Protein AF-A0A7M3ZAQ9-F1 (afdb_monomer_lite)

Foldseek 3Di:
DQDPPQDQDPFPVCLVVSLVVLCVVQPPHQQDLDALPHDPVSLSSSLSPQPPQADQVSLVRCCVRHVQSSQSRHYQLCNQVSCVVCVVPNDQRYLVSHQLVNHDLLCSLVSLLSHDPVRLVVNLVVVLVVCLVDVCSLVVNVVSLVVPPDDLSSNLSSLLSCLLNLVVHDPVSNLVSQVPNLQSCLARNHLDNQSVLVSQLVCVVVVSHPLCSLVSNVNRPDDHLLNLLLVVLLCCQPPVDQDALSSLVSVLVHPLLACLLCLVSSVVRLLPDPNSLVCLQQDQRQSLLSQFFAFQPWGQRRSRGIDTRRFHDLCLLVSLCVSCVPPDPPDPRNNSQNSVLVNQLLVCVLVVHDGQQGPQAGCSSCLAPDLVPDDDDDLVNLPPGDVSSSVCVVVSGGSYDDSSNCSNVVVD

pLDDT: mean 92.2, std 7.18, range [36.44, 97.88]

Radius of gyration: 26.25 Å; chains: 1; bounding box: 60×53×70 Å

Structure (mmCIF, N/CA/C/O backbone):
data_AF-A0A7M3ZAQ9-F1
#
_entry.id   AF-A0A7M3ZAQ9-F1
#
loop_
_atom_site.group_PDB
_atom_site.id
_atom_site.type_symbol
_atom_site.label_atom_id
_atom_site.label_alt_id
_atom_site.label_comp_id
_atom_site.label_asym_id
_atom_site.label_entity_id
_atom_site.label_seq_id
_atom_site.pdbx_PDB_ins_code
_atom_site.Cartn_x
_atom_site.Cartn_y
_atom_site.Cartn_z
_atom_site.occupancy
_atom_site.B_iso_or_equiv
_atom_site.auth_seq_id
_atom_site.auth_comp_id
_atom_site.auth_asym_id
_atom_site.auth_atom_id
_atom_site.pdbx_PDB_model_num
ATOM 1 N N . MET A 1 1 ? 13.838 14.610 -38.796 1.00 67.94 1 MET A N 1
ATOM 2 C CA . MET A 1 1 ? 13.968 15.485 -37.617 1.00 67.94 1 MET A CA 1
ATOM 3 C C . MET A 1 1 ? 12.683 15.373 -36.826 1.00 67.94 1 MET A C 1
ATOM 5 O O . MET A 1 1 ? 11.644 15.297 -37.479 1.00 67.94 1 MET A O 1
ATOM 9 N N . PRO A 1 2 ? 12.752 15.331 -35.488 1.00 79.06 2 PRO A N 1
ATOM 10 C CA . PRO A 1 2 ? 11.569 15.389 -34.638 1.00 79.06 2 PRO A CA 1
ATOM 11 C C . PRO A 1 2 ? 10.739 16.653 -34.926 1.00 79.06 2 PRO A C 1
ATOM 13 O O . PRO A 1 2 ? 11.293 17.658 -35.390 1.00 79.06 2 PRO A O 1
ATOM 16 N N . PRO A 1 3 ? 9.415 16.604 -34.722 1.00 80.12 3 PRO A N 1
ATOM 17 C CA . PRO A 1 3 ? 8.539 17.738 -34.969 1.00 80.12 3 PRO A CA 1
ATOM 18 C C . PRO A 1 3 ? 8.817 18.876 -33.965 1.00 80.12 3 PRO A C 1
ATOM 20 O O . PRO A 1 3 ? 9.185 18.610 -32.818 1.00 80.12 3 PRO A O 1
ATOM 23 N N . PRO A 1 4 ? 8.640 20.152 -34.359 1.00 76.94 4 PRO A N 1
ATOM 24 C CA . PRO A 1 4 ? 8.862 21.285 -33.465 1.00 76.94 4 PRO A CA 1
ATOM 25 C C . PRO A 1 4 ? 7.965 21.199 -32.224 1.00 76.94 4 PRO A C 1
ATOM 27 O O . PRO A 1 4 ? 6.746 21.136 -32.355 1.00 76.94 4 PRO A O 1
ATOM 30 N N . GLY A 1 5 ? 8.563 21.233 -31.032 1.00 76.56 5 GLY A N 1
ATOM 31 C CA . GLY A 1 5 ? 7.838 21.198 -29.756 1.00 76.56 5 GLY A CA 1
ATOM 32 C C . GLY A 1 5 ? 7.683 19.809 -29.133 1.00 76.56 5 GLY A C 1
ATOM 33 O O . GLY A 1 5 ? 7.275 19.735 -27.978 1.00 76.56 5 GLY A O 1
ATOM 34 N N . TRP A 1 6 ? 8.056 18.732 -29.832 1.00 88.56 6 TRP A N 1
ATOM 35 C CA . TRP A 1 6 ? 8.166 17.416 -29.200 1.00 88.56 6 TRP A CA 1
ATOM 36 C C . TRP A 1 6 ? 9.373 17.374 -28.262 1.00 88.56 6 TRP A C 1
ATOM 38 O O . TRP A 1 6 ? 10.455 17.841 -28.617 1.00 88.56 6 TRP A O 1
ATOM 48 N N . GLN A 1 7 ? 9.168 16.824 -27.068 1.00 89.00 7 GLN A N 1
ATOM 49 C CA . GLN A 1 7 ? 10.218 16.600 -26.080 1.00 89.00 7 GLN A CA 1
ATOM 50 C C . GLN A 1 7 ? 10.450 15.092 -25.924 1.00 89.00 7 GLN A C 1
ATOM 52 O O . GLN A 1 7 ? 9.477 14.324 -25.883 1.00 89.00 7 GLN A O 1
ATOM 57 N N . PRO A 1 8 ? 11.717 14.651 -25.845 1.00 90.75 8 PRO A N 1
ATOM 58 C CA . PRO A 1 8 ? 12.015 13.262 -25.547 1.00 90.75 8 PRO A CA 1
ATOM 59 C C . PRO A 1 8 ? 11.496 12.907 -24.145 1.00 90.75 8 PRO A C 1
ATOM 61 O O . PRO A 1 8 ? 11.575 13.740 -23.243 1.00 90.75 8 PRO A O 1
ATOM 64 N N . PRO A 1 9 ? 10.979 11.684 -23.945 1.00 93.94 9 PRO A N 1
ATOM 65 C CA . PRO A 1 9 ? 10.544 11.252 -22.625 1.00 93.94 9 PRO A CA 1
ATOM 66 C C . PRO A 1 9 ? 11.761 11.087 -21.705 1.00 93.94 9 PRO A C 1
ATOM 68 O O . PRO A 1 9 ? 12.782 10.531 -22.121 1.00 93.94 9 PRO A O 1
ATOM 71 N N . GLU A 1 10 ? 11.655 11.556 -20.462 1.00 92.88 10 GLU A N 1
ATOM 72 C CA . GLU A 1 10 ? 12.728 11.442 -19.461 1.00 92.88 10 GLU A CA 1
ATOM 73 C C . GLU A 1 10 ? 12.587 10.174 -18.604 1.00 92.88 10 GLU A C 1
ATOM 75 O O . GLU A 1 10 ? 13.574 9.674 -18.059 1.00 92.88 10 GLU A O 1
ATOM 80 N N . SER A 1 11 ? 11.377 9.616 -18.541 1.00 93.56 11 SER A N 1
ATOM 81 C CA . SER A 1 11 ? 11.028 8.449 -17.735 1.00 93.56 11 SER A CA 1
ATOM 82 C C . SER A 1 11 ? 9.931 7.597 -18.387 1.00 93.56 11 SER A C 1
ATOM 84 O O . SER A 1 11 ? 9.333 7.973 -19.402 1.00 93.56 11 SER A O 1
ATOM 86 N N . TYR A 1 12 ? 9.626 6.446 -17.780 1.00 92.44 12 TYR A N 1
ATOM 87 C CA . TYR A 1 12 ? 8.480 5.635 -18.184 1.00 92.44 12 TYR A CA 1
ATOM 88 C C . TYR A 1 12 ? 7.133 6.361 -18.024 1.00 92.44 12 TYR A C 1
ATOM 90 O O . TYR A 1 12 ? 6.275 6.200 -18.894 1.00 92.44 12 TYR A O 1
ATOM 98 N N . SER A 1 13 ? 6.942 7.171 -16.973 1.00 90.44 13 SER A N 1
ATOM 99 C CA . SER A 1 13 ? 5.667 7.872 -16.742 1.00 90.44 13 SER A CA 1
ATOM 100 C C . SER A 1 13 ? 5.336 8.856 -17.861 1.00 90.44 13 SER A C 1
ATOM 102 O O . SER A 1 13 ? 4.178 8.984 -18.249 1.00 90.44 13 SER A O 1
ATOM 104 N N . ASP A 1 14 ? 6.361 9.477 -18.443 1.00 92.88 14 ASP A N 1
ATOM 105 C CA . ASP A 1 14 ? 6.206 10.498 -19.487 1.00 92.88 14 ASP A CA 1
ATOM 106 C C . ASP A 1 14 ? 6.123 9.877 -20.891 1.00 92.88 14 ASP A C 1
ATOM 108 O O . ASP A 1 14 ? 5.805 10.545 -21.880 1.00 92.88 14 ASP A O 1
ATOM 112 N N . LEU A 1 15 ? 6.418 8.575 -21.005 1.00 93.69 15 LEU A N 1
ATOM 113 C CA . LEU A 1 15 ? 6.504 7.889 -22.288 1.00 93.69 15 LEU A CA 1
ATOM 114 C C . LEU A 1 15 ? 5.165 7.904 -23.025 1.00 93.69 15 LEU A C 1
ATOM 116 O O . LEU A 1 15 ? 5.152 8.130 -24.230 1.00 93.69 15 LEU A O 1
ATOM 120 N N . GLN A 1 16 ? 4.046 7.673 -22.335 1.00 91.62 16 GLN A N 1
ATOM 121 C CA . GLN A 1 16 ? 2.734 7.615 -22.989 1.00 91.62 16 GLN A CA 1
ATOM 122 C C . GLN A 1 16 ? 2.348 8.952 -23.630 1.00 91.62 16 GLN A C 1
ATOM 124 O O . GLN A 1 16 ? 1.904 8.971 -24.778 1.00 91.62 16 GLN A O 1
ATOM 129 N N . GLU A 1 17 ? 2.575 10.060 -22.924 1.00 91.00 17 GLU A N 1
ATOM 130 C CA . GLU A 1 17 ? 2.331 11.404 -23.449 1.00 91.00 17 GLU A CA 1
ATOM 131 C C . GLU A 1 17 ? 3.252 11.697 -24.641 1.00 91.00 17 GLU A C 1
ATOM 133 O O . GLU A 1 17 ? 2.792 12.117 -25.705 1.00 91.00 17 GLU A O 1
ATOM 138 N N . SER A 1 18 ? 4.546 11.380 -24.518 1.00 91.69 18 SER A N 1
ATOM 139 C CA . SER A 1 18 ? 5.503 11.569 -25.612 1.00 91.69 18 SER A CA 1
ATOM 140 C C . SER A 1 18 ? 5.158 10.730 -26.852 1.00 91.69 18 SER A C 1
ATOM 142 O O . SER A 1 18 ? 5.292 11.217 -27.979 1.00 91.69 18 SER A O 1
ATOM 144 N N . VAL A 1 19 ? 4.664 9.497 -26.666 1.00 91.94 19 VAL A N 1
ATOM 145 C CA . VAL A 1 19 ? 4.155 8.626 -27.742 1.00 91.94 19 VAL A CA 1
ATOM 146 C C . VAL A 1 19 ? 2.950 9.260 -28.419 1.00 91.94 19 VAL A C 1
ATOM 148 O O . VAL A 1 19 ? 2.920 9.316 -29.647 1.00 91.94 19 VAL A O 1
ATOM 151 N N . GLN A 1 20 ? 1.984 9.765 -27.652 1.00 90.81 20 GLN A N 1
ATOM 152 C CA . GLN A 1 20 ? 0.794 10.399 -28.211 1.00 90.81 20 GLN A CA 1
ATOM 153 C C . GLN A 1 20 ? 1.168 11.586 -29.108 1.00 90.81 20 GLN A C 1
ATOM 155 O O . GLN A 1 20 ? 0.776 11.620 -30.276 1.00 90.81 20 GLN A O 1
ATOM 160 N N . VAL A 1 21 ? 1.997 12.505 -28.604 1.00 91.06 21 VAL A N 1
ATOM 161 C CA . VAL A 1 21 ? 2.450 13.678 -29.369 1.00 91.06 21 VAL A CA 1
ATOM 162 C C . VAL A 1 21 ? 3.239 13.258 -30.614 1.00 91.06 21 VAL A C 1
ATOM 164 O O . VAL A 1 21 ? 3.066 13.834 -31.690 1.00 91.06 21 VAL A O 1
ATOM 167 N N . ALA A 1 22 ? 4.098 12.240 -30.500 1.00 89.81 22 ALA A N 1
ATOM 168 C CA . ALA A 1 22 ? 4.880 11.744 -31.628 1.00 89.81 22 ALA A CA 1
ATOM 169 C C . ALA A 1 22 ? 3.997 11.134 -32.726 1.00 89.81 22 ALA A C 1
ATOM 171 O O . ALA A 1 22 ? 4.201 11.432 -33.904 1.00 89.81 22 ALA A O 1
ATOM 172 N N . VAL A 1 23 ? 3.019 10.303 -32.352 1.00 89.75 23 VAL A N 1
ATOM 173 C CA . VAL A 1 23 ? 2.093 9.646 -33.287 1.00 89.75 23 VAL A CA 1
ATOM 174 C C . VAL A 1 23 ? 1.208 10.676 -33.986 1.00 89.75 23 VAL A C 1
ATOM 176 O O . VAL A 1 23 ? 1.075 10.627 -35.208 1.00 89.75 23 VAL A O 1
ATOM 179 N N . GLU A 1 24 ? 0.666 11.650 -33.251 1.00 88.94 24 GLU A N 1
ATOM 180 C CA . GLU A 1 24 ? -0.128 12.742 -33.829 1.00 88.94 24 GLU A CA 1
ATOM 181 C C . GLU A 1 24 ? 0.677 13.545 -34.860 1.00 88.94 24 GLU A C 1
ATOM 183 O O . GLU A 1 24 ? 0.174 13.867 -35.938 1.00 88.94 24 GLU A O 1
ATOM 188 N N . ALA A 1 25 ? 1.950 13.818 -34.569 1.00 86.50 25 ALA A N 1
ATOM 189 C CA . ALA A 1 25 ? 2.823 14.542 -35.482 1.00 86.50 25 ALA A CA 1
ATOM 190 C C . ALA A 1 25 ? 3.285 13.708 -36.694 1.00 86.50 25 ALA A C 1
ATOM 192 O O . ALA A 1 25 ? 3.514 14.267 -37.768 1.00 86.50 25 ALA A O 1
ATOM 193 N N . ALA A 1 26 ? 3.446 12.390 -36.541 1.00 85.62 26 ALA A N 1
ATOM 194 C CA . ALA A 1 26 ? 3.872 11.489 -37.615 1.00 85.62 26 ALA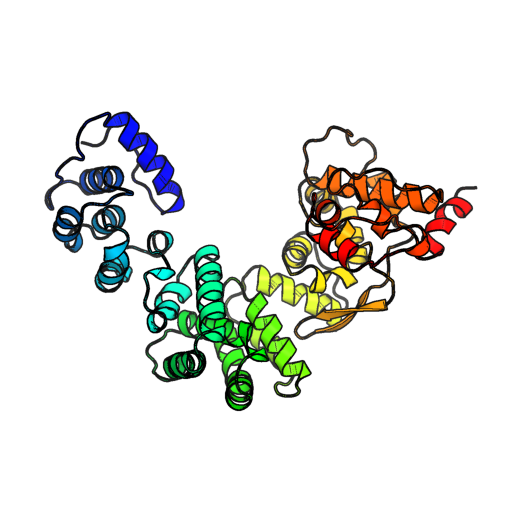 A CA 1
ATOM 195 C C . ALA A 1 26 ? 2.722 11.079 -38.557 1.00 85.62 26 ALA A C 1
ATOM 197 O O . ALA A 1 26 ? 2.963 10.778 -39.735 1.00 85.62 26 ALA A O 1
ATOM 198 N N . GLY A 1 27 ? 1.479 11.081 -38.065 1.00 85.56 27 GLY A N 1
ATOM 199 C CA . GLY A 1 27 ? 0.302 10.631 -38.808 1.00 85.56 27 GLY A CA 1
ATOM 200 C C . GLY A 1 27 ? 0.405 9.153 -39.202 1.00 85.56 27 GLY A C 1
ATOM 201 O O . GLY A 1 27 ? 0.786 8.311 -38.399 1.00 85.56 27 GLY A O 1
ATOM 202 N N . GLU A 1 28 ? 0.098 8.831 -40.462 1.00 82.12 28 GLU A N 1
ATOM 203 C CA . GLU A 1 28 ? 0.197 7.462 -41.009 1.00 82.12 28 GLU A CA 1
ATOM 204 C C . GLU A 1 28 ? 1.617 7.085 -41.478 1.00 82.12 28 GLU A C 1
ATOM 206 O O . GLU A 1 28 ? 1.821 6.052 -42.120 1.00 82.12 28 GLU A O 1
ATOM 211 N N . SER A 1 29 ? 2.615 7.929 -41.208 1.00 84.12 29 SER A N 1
ATOM 212 C CA . SER A 1 29 ? 3.989 7.673 -41.639 1.00 84.12 29 SER A CA 1
ATOM 213 C C . SER A 1 29 ? 4.617 6.547 -40.823 1.00 84.12 29 SER A C 1
ATOM 215 O O . SER A 1 29 ? 4.510 6.518 -39.598 1.00 84.12 29 SER A O 1
ATOM 217 N N . SER A 1 30 ? 5.355 5.656 -41.486 1.00 86.06 30 SER A N 1
ATOM 218 C CA . SER A 1 30 ? 6.172 4.666 -40.783 1.00 86.06 30 SER A CA 1
ATOM 219 C C . SER A 1 30 ? 7.221 5.345 -39.890 1.00 86.06 30 SER A C 1
ATOM 221 O O . SER A 1 30 ? 7.745 6.403 -40.265 1.00 86.06 30 SER A O 1
ATOM 223 N N . PRO A 1 31 ? 7.599 4.723 -38.756 1.00 90.19 31 PRO A N 1
ATOM 224 C CA . PRO A 1 31 ? 8.676 5.225 -37.916 1.00 90.19 31 PRO A CA 1
ATOM 225 C C . PRO A 1 31 ? 9.956 5.444 -38.735 1.00 90.19 31 PRO A C 1
ATOM 227 O O . PRO A 1 31 ? 10.312 4.594 -39.558 1.00 90.19 31 PRO A O 1
ATOM 230 N N . PRO A 1 32 ? 10.685 6.550 -38.519 1.00 91.00 32 PRO A N 1
ATOM 231 C CA . PRO A 1 32 ? 11.906 6.805 -39.262 1.00 91.00 32 PRO A CA 1
ATOM 232 C C . PRO A 1 32 ? 12.954 5.721 -38.976 1.00 91.00 32 PRO A C 1
ATOM 234 O O . PRO A 1 32 ? 13.093 5.251 -37.843 1.00 91.00 32 PRO A O 1
ATOM 237 N N . ASP A 1 33 ? 13.718 5.332 -39.998 1.00 92.44 33 ASP A N 1
ATOM 238 C CA . ASP A 1 33 ? 14.848 4.404 -39.863 1.00 92.44 33 ASP A CA 1
ATOM 239 C C . ASP A 1 33 ? 16.104 5.176 -39.432 1.00 92.44 33 ASP A C 1
ATOM 241 O O . ASP A 1 33 ? 17.011 5.442 -40.220 1.00 92.44 33 ASP A O 1
ATOM 245 N N . ALA A 1 34 ? 16.112 5.629 -38.175 1.00 93.19 34 ALA A N 1
ATOM 246 C CA . ALA A 1 34 ? 17.280 6.279 -37.594 1.00 93.19 34 ALA A CA 1
ATOM 247 C C . ALA A 1 34 ? 18.435 5.270 -37.465 1.00 93.19 34 ALA A C 1
ATOM 249 O O . ALA A 1 34 ? 18.237 4.132 -37.038 1.00 93.19 34 ALA A O 1
ATOM 250 N N . THR A 1 35 ? 19.637 5.704 -37.835 1.00 93.94 35 THR A N 1
ATOM 251 C CA . THR A 1 35 ? 20.878 4.914 -37.807 1.00 93.94 35 THR A CA 1
ATOM 252 C C . THR A 1 35 ? 21.738 5.282 -36.592 1.00 93.94 35 THR A C 1
ATOM 254 O O . THR A 1 35 ? 21.474 6.300 -35.948 1.00 93.94 35 THR A O 1
ATOM 257 N N . PRO A 1 36 ? 22.804 4.519 -36.277 1.00 92.44 36 PRO A N 1
ATOM 258 C CA . PRO A 1 36 ? 23.754 4.894 -35.226 1.00 92.44 36 PRO A CA 1
ATOM 259 C C . PRO A 1 36 ? 24.342 6.308 -35.371 1.00 92.44 36 PRO A C 1
ATOM 261 O O . PRO A 1 36 ? 24.568 6.961 -34.356 1.00 92.44 36 PRO A O 1
ATOM 264 N N . ASP A 1 37 ? 24.512 6.794 -36.606 1.00 93.19 37 ASP A N 1
ATOM 265 C CA . ASP A 1 37 ? 25.040 8.134 -36.922 1.00 93.19 37 ASP A CA 1
ATOM 266 C C . ASP A 1 37 ? 23.992 9.257 -36.810 1.00 93.19 37 ASP A C 1
ATOM 268 O O . ASP A 1 37 ? 24.310 10.439 -36.953 1.00 93.19 37 ASP A O 1
ATOM 272 N N . SER A 1 38 ? 22.720 8.907 -36.598 1.00 94.25 38 SER A N 1
ATOM 273 C CA . SER A 1 38 ? 21.650 9.886 -36.388 1.00 94.25 38 SER A CA 1
ATOM 274 C C . SER A 1 38 ? 21.795 10.570 -35.025 1.00 94.25 38 SER A C 1
ATOM 276 O O . SER A 1 38 ? 22.377 10.015 -34.094 1.00 94.25 38 SER A O 1
ATOM 278 N N . SER A 1 39 ? 21.230 11.773 -34.874 1.00 93.62 39 SER A N 1
ATOM 279 C CA . SER A 1 39 ? 21.224 12.450 -33.571 1.00 93.62 39 SER A CA 1
ATOM 280 C C . SER A 1 39 ? 20.485 11.619 -32.513 1.00 93.62 39 SER A C 1
ATOM 282 O O . SER A 1 39 ? 19.534 10.900 -32.830 1.00 93.62 39 SER A O 1
ATOM 284 N N . ALA A 1 40 ? 20.889 11.748 -31.243 1.00 92.69 40 ALA A N 1
ATOM 285 C CA . ALA A 1 40 ? 20.233 11.072 -30.118 1.00 92.69 40 ALA A CA 1
ATOM 286 C C . ALA A 1 40 ? 18.720 11.350 -30.085 1.00 92.69 40 ALA A C 1
ATOM 288 O O . ALA A 1 40 ? 17.916 10.429 -29.990 1.00 92.69 40 ALA A O 1
ATOM 289 N N . GLU A 1 41 ? 18.338 12.609 -30.299 1.00 92.81 41 GLU A N 1
ATOM 290 C CA . GLU A 1 41 ? 16.941 13.042 -30.378 1.00 92.81 41 GLU A CA 1
ATOM 291 C C . GLU A 1 41 ? 16.157 12.313 -31.486 1.00 92.81 41 GLU A C 1
ATOM 293 O O . GLU A 1 41 ? 15.034 11.865 -31.273 1.00 92.81 41 GLU A O 1
ATOM 298 N N . MET A 1 42 ? 16.765 12.116 -32.663 1.00 93.31 42 MET A N 1
ATOM 299 C CA . MET A 1 42 ? 16.136 11.392 -33.769 1.00 93.31 42 MET A CA 1
ATOM 300 C C . MET A 1 42 ? 15.982 9.896 -33.462 1.00 93.31 42 MET A C 1
ATOM 302 O O . MET A 1 42 ? 14.986 9.295 -33.862 1.00 93.31 42 MET A O 1
ATOM 306 N N . ARG A 1 43 ? 16.948 9.289 -32.757 1.00 96.06 43 ARG A N 1
ATOM 307 C CA . ARG A 1 43 ? 16.875 7.881 -32.331 1.00 96.06 43 ARG A CA 1
ATOM 308 C C . ARG A 1 43 ? 15.787 7.676 -31.280 1.00 96.06 43 ARG A C 1
ATOM 310 O O . ARG A 1 43 ? 15.008 6.739 -31.414 1.00 96.06 43 ARG A O 1
ATOM 317 N N . LEU A 1 44 ? 15.672 8.573 -30.301 1.00 95.44 44 LEU A N 1
ATOM 318 C CA . LEU A 1 44 ? 14.588 8.535 -29.315 1.00 95.44 44 LEU A CA 1
ATOM 319 C C . LEU A 1 44 ? 13.219 8.728 -29.973 1.00 95.44 44 LEU A C 1
ATOM 321 O O . LEU A 1 44 ? 12.312 7.943 -29.719 1.00 95.44 44 LEU A O 1
ATOM 325 N N . PHE A 1 45 ? 13.081 9.690 -30.888 1.00 95.31 45 PHE A N 1
ATOM 326 C CA . PHE A 1 45 ? 11.837 9.884 -31.639 1.00 95.31 45 PHE A CA 1
ATOM 327 C C . PHE A 1 45 ? 11.448 8.634 -32.447 1.00 95.31 45 PHE A C 1
ATOM 329 O O . PHE A 1 45 ? 10.301 8.187 -32.424 1.00 95.31 45 PHE A O 1
ATOM 336 N N . ALA A 1 46 ? 12.424 8.018 -33.122 1.00 95.56 46 ALA A N 1
ATOM 337 C CA . ALA A 1 46 ? 12.239 6.769 -33.853 1.00 95.56 46 ALA A CA 1
ATOM 338 C C . ALA A 1 46 ? 11.820 5.602 -32.942 1.00 95.56 46 ALA A C 1
ATOM 340 O O . ALA A 1 46 ? 11.036 4.753 -33.371 1.00 95.56 46 ALA A O 1
ATOM 341 N N . ALA A 1 47 ? 12.342 5.549 -31.716 1.00 97.06 47 ALA A N 1
ATOM 342 C CA . ALA A 1 47 ? 12.011 4.525 -30.735 1.00 97.06 47 ALA A CA 1
ATOM 343 C C . ALA A 1 47 ? 10.600 4.693 -30.165 1.00 97.06 47 ALA A C 1
ATOM 345 O O . ALA A 1 47 ? 9.843 3.728 -30.099 1.00 97.06 47 ALA A O 1
ATOM 346 N N . VAL A 1 48 ? 10.227 5.925 -29.815 1.00 96.38 48 VAL A N 1
ATOM 347 C CA . VAL A 1 48 ? 8.899 6.278 -29.298 1.00 96.38 48 VAL A CA 1
ATOM 348 C C . VAL A 1 48 ? 7.800 5.890 -30.289 1.00 96.38 48 VAL A C 1
ATOM 350 O O . VAL A 1 48 ? 6.828 5.255 -29.898 1.00 96.38 48 VAL A O 1
ATOM 353 N N . LEU A 1 49 ? 7.996 6.143 -31.587 1.00 95.62 49 LEU A N 1
ATOM 354 C CA . LEU A 1 49 ? 7.053 5.724 -32.636 1.00 95.62 49 LEU A CA 1
ATOM 355 C C . LEU A 1 49 ? 6.952 4.201 -32.835 1.00 95.62 49 LEU A C 1
ATOM 357 O O . LEU A 1 49 ? 6.028 3.729 -33.493 1.00 95.62 49 LEU A O 1
ATOM 361 N N . ARG A 1 50 ? 7.904 3.422 -32.308 1.00 95.94 50 ARG A N 1
ATOM 362 C CA . ARG A 1 50 ? 7.874 1.950 -32.340 1.00 95.94 50 ARG A CA 1
ATOM 363 C C . ARG A 1 50 ? 7.201 1.358 -31.105 1.00 95.94 50 ARG A C 1
ATOM 365 O O . ARG A 1 50 ? 6.797 0.200 -31.141 1.00 95.94 50 ARG A O 1
ATOM 372 N N . TYR A 1 51 ? 7.062 2.112 -30.021 1.00 94.88 51 TYR A N 1
ATOM 373 C CA . TYR A 1 51 ? 6.356 1.668 -28.823 1.00 94.88 51 TYR A CA 1
ATOM 374 C C . TYR A 1 51 ? 4.826 1.692 -29.048 1.00 94.88 51 TYR A C 1
ATOM 376 O O . TYR A 1 51 ? 4.329 2.601 -29.709 1.00 94.88 51 TYR A O 1
ATOM 384 N N . PRO A 1 52 ? 4.038 0.735 -28.510 1.00 93.12 52 PRO A N 1
ATOM 385 C CA . PRO A 1 52 ? 4.436 -0.383 -27.648 1.00 93.12 52 PRO A CA 1
ATOM 386 C C . PRO A 1 52 ? 4.785 -1.684 -28.382 1.00 93.12 52 PRO A C 1
ATOM 388 O O . PRO A 1 52 ? 5.311 -2.594 -27.744 1.00 93.12 52 PRO A O 1
ATOM 391 N N . ALA A 1 53 ? 4.488 -1.794 -29.683 1.00 93.75 53 ALA A N 1
ATOM 392 C CA . ALA A 1 53 ? 4.679 -3.031 -30.450 1.00 93.75 53 ALA A CA 1
ATOM 393 C C . ALA A 1 53 ? 6.155 -3.469 -30.502 1.00 93.75 53 ALA A C 1
ATOM 395 O O . ALA A 1 53 ? 6.470 -4.652 -30.383 1.00 93.75 53 ALA A O 1
ATOM 396 N N . GLY A 1 54 ? 7.050 -2.491 -30.615 1.00 94.88 54 GLY A N 1
ATOM 397 C CA . GLY A 1 54 ? 8.487 -2.661 -30.718 1.00 94.88 54 GLY A CA 1
ATOM 398 C C . GLY A 1 54 ? 8.960 -3.069 -32.116 1.00 94.88 54 GLY A C 1
ATOM 399 O O . GLY A 1 54 ? 8.188 -3.451 -32.992 1.00 94.88 54 GLY A O 1
ATOM 400 N N . ASP A 1 55 ? 10.271 -2.985 -32.312 1.00 97.00 55 ASP A N 1
ATOM 401 C CA . ASP A 1 55 ? 10.990 -3.392 -33.518 1.00 97.00 55 ASP A CA 1
ATOM 402 C C . ASP A 1 55 ? 12.335 -3.975 -33.079 1.00 97.00 55 ASP A C 1
ATOM 404 O O . ASP A 1 55 ? 13.277 -3.250 -32.744 1.00 97.00 55 ASP A O 1
ATOM 408 N N . ARG A 1 56 ? 12.400 -5.308 -33.013 1.00 96.19 56 ARG A N 1
ATOM 409 C CA . ARG A 1 56 ? 13.574 -6.023 -32.505 1.00 96.19 56 ARG A CA 1
ATOM 410 C C . ARG A 1 56 ? 14.820 -5.726 -33.335 1.00 96.19 56 ARG A C 1
ATOM 412 O O . ARG A 1 56 ? 15.867 -5.439 -32.762 1.00 96.19 56 ARG A O 1
ATOM 419 N N . ASP A 1 57 ? 14.702 -5.804 -34.656 1.00 96.19 57 ASP A N 1
ATOM 420 C CA . ASP A 1 57 ? 15.842 -5.675 -35.564 1.00 96.19 57 ASP A CA 1
ATOM 421 C C . ASP A 1 57 ? 16.417 -4.256 -35.516 1.00 96.19 57 ASP A C 1
ATOM 423 O O . ASP A 1 57 ? 17.633 -4.057 -35.594 1.00 96.19 57 ASP A O 1
ATOM 427 N N . TRP A 1 58 ? 15.551 -3.250 -35.366 1.00 97.44 58 TRP A N 1
ATOM 428 C CA . TRP A 1 58 ? 15.992 -1.875 -35.158 1.00 97.44 58 TRP A CA 1
ATOM 429 C C . TRP A 1 58 ? 16.620 -1.677 -33.772 1.00 97.44 58 TRP A C 1
ATOM 431 O O . TRP A 1 58 ? 17.699 -1.089 -33.671 1.00 97.44 58 TRP A O 1
ATOM 441 N N . ALA A 1 59 ? 16.002 -2.213 -32.716 1.00 97.00 59 ALA A N 1
ATOM 442 C CA . ALA A 1 59 ? 16.510 -2.093 -31.353 1.00 97.00 59 ALA A CA 1
ATOM 443 C C . ALA A 1 59 ? 17.904 -2.732 -31.198 1.00 97.00 59 ALA A C 1
ATOM 445 O O . ALA A 1 59 ? 18.808 -2.093 -30.663 1.00 97.00 59 ALA A O 1
ATOM 446 N N . GLU A 1 60 ? 18.121 -3.939 -31.735 1.00 96.19 60 GLU A N 1
ATOM 447 C CA . GLU A 1 60 ? 19.430 -4.617 -31.722 1.00 96.19 60 GLU A CA 1
ATOM 448 C C . GLU A 1 60 ? 20.514 -3.803 -32.455 1.00 96.19 60 GLU A C 1
ATOM 450 O O . GLU A 1 60 ? 21.670 -3.770 -32.029 1.00 96.19 60 GLU A O 1
ATOM 455 N N . ARG A 1 61 ? 20.150 -3.097 -33.536 1.00 96.12 61 ARG A N 1
ATOM 456 C CA . ARG A 1 61 ? 21.077 -2.265 -34.322 1.00 96.12 61 ARG A CA 1
ATOM 457 C C . ARG A 1 61 ? 21.540 -1.016 -33.570 1.00 96.12 61 ARG A C 1
ATOM 459 O O . ARG A 1 61 ? 22.672 -0.576 -33.765 1.00 96.12 61 ARG A O 1
ATOM 466 N N . ILE A 1 62 ? 20.662 -0.428 -32.759 1.00 96.62 62 ILE A N 1
ATOM 467 C CA . ILE A 1 62 ? 20.911 0.829 -32.041 1.00 96.62 62 ILE A CA 1
ATOM 468 C C . ILE A 1 62 ? 21.455 0.597 -30.624 1.00 96.62 62 ILE A C 1
ATOM 470 O O . ILE A 1 62 ? 22.122 1.482 -30.093 1.00 96.62 62 ILE A O 1
ATOM 474 N N . GLU A 1 63 ? 21.259 -0.591 -30.042 1.00 95.44 63 GLU A N 1
ATOM 475 C CA . GLU A 1 63 ? 21.568 -0.932 -28.641 1.00 95.44 63 GLU A CA 1
ATOM 476 C C . GLU A 1 63 ? 22.932 -0.435 -28.140 1.00 95.44 63 GLU A C 1
ATOM 478 O O . GLU A 1 63 ? 23.028 0.134 -27.050 1.00 95.44 63 GLU A O 1
ATOM 483 N N . SER A 1 64 ? 23.988 -0.636 -28.933 1.00 93.50 64 SER A N 1
ATOM 484 C CA . SER A 1 64 ? 25.362 -0.270 -28.567 1.00 93.50 64 SER A CA 1
ATOM 485 C C . SER A 1 64 ? 25.628 1.236 -28.586 1.00 93.50 64 SER A C 1
ATOM 487 O O . SER A 1 64 ? 26.594 1.695 -27.981 1.00 93.50 64 SER A O 1
ATOM 489 N N . THR A 1 65 ? 24.806 1.997 -29.310 1.00 95.31 65 THR A N 1
ATOM 490 C CA . THR A 1 65 ? 25.000 3.435 -29.546 1.00 95.31 65 THR A CA 1
ATOM 491 C C . THR A 1 65 ? 23.996 4.287 -28.768 1.00 95.31 65 THR A C 1
ATOM 493 O O . THR A 1 65 ? 24.288 5.442 -28.457 1.00 95.31 65 THR A O 1
ATOM 496 N N . ASP A 1 66 ? 22.808 3.749 -28.488 1.00 96.12 66 ASP A N 1
ATOM 497 C CA . ASP A 1 66 ? 21.760 4.381 -27.687 1.00 96.12 66 ASP A CA 1
ATOM 498 C C . ASP A 1 66 ? 20.919 3.310 -26.990 1.00 96.12 66 ASP A C 1
ATOM 500 O O . ASP A 1 66 ? 19.917 2.816 -27.515 1.00 96.12 66 ASP A O 1
ATOM 504 N N . SER A 1 67 ? 21.363 2.909 -25.801 1.00 96.62 67 SER A N 1
ATOM 505 C CA . SER A 1 67 ? 20.713 1.837 -25.048 1.00 96.62 67 SER A CA 1
ATOM 506 C C . SER A 1 67 ? 19.287 2.201 -24.637 1.00 96.62 67 SER A C 1
ATOM 508 O O . SER A 1 67 ? 18.438 1.316 -24.589 1.00 96.62 67 SER A O 1
ATOM 510 N N . LEU A 1 68 ? 19.002 3.486 -24.396 1.00 96.69 68 LEU A N 1
ATOM 511 C CA . LEU A 1 68 ? 17.662 3.939 -24.035 1.00 96.69 68 LEU A CA 1
ATOM 512 C C . LEU A 1 68 ? 16.711 3.904 -25.238 1.00 96.69 68 LEU A C 1
ATOM 514 O O . LEU A 1 68 ? 15.613 3.359 -25.137 1.00 96.69 68 LEU A O 1
ATOM 518 N N . ALA A 1 69 ? 17.132 4.418 -26.397 1.00 97.00 69 ALA A N 1
ATOM 519 C CA . ALA A 1 69 ? 16.308 4.330 -27.602 1.00 97.00 69 ALA A CA 1
ATOM 520 C C . ALA A 1 69 ? 16.032 2.864 -27.985 1.00 97.00 69 ALA A C 1
ATOM 522 O O . ALA A 1 69 ? 14.897 2.497 -28.291 1.00 97.00 69 ALA A O 1
ATOM 523 N N . ALA A 1 70 ? 17.045 1.997 -27.900 1.00 97.50 70 ALA A N 1
ATOM 524 C CA . ALA A 1 70 ? 16.861 0.565 -28.115 1.00 97.50 70 ALA A CA 1
ATOM 525 C C . ALA A 1 70 ? 15.892 -0.063 -27.100 1.00 97.50 70 ALA A C 1
ATOM 527 O O . ALA A 1 70 ? 15.067 -0.888 -27.484 1.00 97.50 70 ALA A O 1
ATOM 528 N N . TRP A 1 71 ? 15.950 0.352 -25.831 1.00 97.62 71 TRP A N 1
ATOM 529 C CA . TRP A 1 71 ? 15.063 -0.126 -24.769 1.00 97.62 71 TRP A CA 1
ATOM 530 C C . TRP A 1 71 ? 13.591 0.198 -25.030 1.00 97.62 71 TRP A C 1
ATOM 532 O O . TRP A 1 71 ? 12.748 -0.699 -24.976 1.00 97.62 71 TRP A O 1
ATOM 542 N N . ILE A 1 72 ? 13.287 1.451 -25.385 1.00 97.38 72 ILE A N 1
ATOM 543 C CA . ILE A 1 72 ? 11.922 1.905 -25.698 1.00 97.38 72 ILE A CA 1
ATOM 544 C C . ILE A 1 72 ? 11.358 1.140 -26.906 1.00 97.38 72 ILE A C 1
ATOM 546 O O . ILE A 1 72 ? 10.208 0.700 -26.885 1.00 97.38 72 ILE A O 1
ATOM 550 N N . ALA A 1 73 ? 12.178 0.927 -27.939 1.00 97.38 73 ALA A N 1
ATOM 551 C CA . ALA A 1 73 ? 11.780 0.194 -29.139 1.00 97.38 73 ALA A CA 1
ATOM 552 C C . ALA A 1 73 ? 11.787 -1.335 -28.972 1.00 97.38 73 ALA A C 1
ATOM 554 O O . ALA A 1 73 ? 11.378 -2.046 -29.890 1.00 97.38 73 ALA A O 1
ATOM 555 N N . CYS A 1 74 ? 12.270 -1.872 -27.850 1.00 97.19 74 CYS A N 1
ATOM 556 C CA . CYS A 1 74 ? 12.382 -3.312 -27.655 1.00 97.19 74 CYS A CA 1
ATOM 557 C C . CYS A 1 74 ? 10.995 -3.940 -27.399 1.00 97.19 74 CYS A C 1
ATOM 559 O O . CYS A 1 74 ? 10.296 -3.510 -26.466 1.00 97.19 74 CYS A O 1
ATOM 561 N N . PRO A 1 75 ? 10.594 -4.979 -28.165 1.00 96.06 75 PRO A N 1
ATOM 562 C CA . PRO A 1 75 ? 9.380 -5.744 -27.882 1.00 96.06 75 PRO A CA 1
ATOM 563 C C . PRO A 1 75 ? 9.416 -6.377 -26.487 1.00 96.06 75 PRO A C 1
ATOM 565 O O . PRO A 1 75 ? 10.486 -6.759 -25.999 1.00 96.06 75 PRO A O 1
ATOM 568 N N . LYS A 1 76 ? 8.246 -6.526 -25.852 1.00 94.38 76 LYS A N 1
ATOM 569 C CA . LYS A 1 76 ? 8.106 -6.985 -24.455 1.00 94.38 76 LYS A CA 1
ATOM 570 C C . LYS A 1 76 ? 8.870 -8.288 -24.184 1.00 94.38 76 LYS A C 1
ATOM 572 O O . LYS A 1 76 ? 9.539 -8.402 -23.161 1.00 94.38 76 LYS A O 1
ATOM 577 N N . GLU A 1 77 ? 8.826 -9.239 -25.112 1.00 93.12 77 GLU A N 1
ATOM 578 C CA . GLU A 1 77 ? 9.415 -10.581 -25.000 1.00 93.12 77 GLU A CA 1
ATOM 579 C C . GLU A 1 77 ? 10.953 -10.562 -24.989 1.00 93.12 77 GLU A C 1
ATOM 581 O O . GLU A 1 77 ? 11.594 -11.511 -24.535 1.00 93.12 77 GLU A O 1
ATOM 586 N N . HIS A 1 78 ? 11.561 -9.479 -25.477 1.00 94.56 78 HIS A N 1
ATOM 587 C CA . HIS A 1 78 ? 13.010 -9.330 -25.615 1.00 94.56 78 HIS A CA 1
ATOM 588 C C . HIS A 1 78 ? 13.629 -8.365 -24.595 1.00 94.56 78 HIS A C 1
ATOM 590 O O . HIS A 1 78 ? 14.858 -8.245 -24.534 1.00 94.56 78 HIS A O 1
ATOM 596 N N . ARG A 1 79 ? 12.807 -7.745 -23.738 1.00 95.06 79 ARG A N 1
ATOM 597 C CA . ARG A 1 79 ? 13.269 -6.794 -22.722 1.00 95.06 79 ARG A CA 1
ATOM 598 C C . ARG A 1 79 ? 14.162 -7.442 -21.677 1.00 95.06 79 ARG A C 1
ATOM 600 O O . ARG A 1 79 ? 15.231 -6.913 -21.409 1.00 95.06 79 ARG A O 1
ATOM 607 N N . TRP A 1 80 ? 13.825 -8.611 -21.133 1.00 96.00 80 TRP A N 1
ATOM 608 C CA . TRP A 1 80 ? 14.699 -9.241 -20.134 1.00 96.00 80 TRP A CA 1
ATOM 609 C C . TRP A 1 80 ? 16.130 -9.521 -20.658 1.00 96.00 80 TRP A C 1
ATOM 611 O O . TRP A 1 80 ? 17.095 -9.072 -20.033 1.00 96.00 80 TRP A O 1
ATOM 621 N N . PRO A 1 81 ? 16.326 -10.180 -21.820 1.00 95.25 81 PRO A N 1
ATOM 622 C CA . PRO A 1 81 ? 17.661 -10.353 -22.393 1.00 95.25 81 PRO A CA 1
ATOM 623 C C . PRO A 1 81 ? 18.427 -9.044 -22.615 1.00 95.25 81 PRO A C 1
ATOM 625 O O . PRO A 1 81 ? 19.644 -9.025 -22.424 1.00 95.25 81 PRO A O 1
ATOM 628 N N . MET A 1 82 ? 17.745 -7.972 -23.032 1.00 95.44 82 MET A N 1
ATOM 629 C CA . MET A 1 82 ? 18.359 -6.654 -23.213 1.00 95.44 82 MET A CA 1
ATOM 630 C C . MET A 1 82 ? 18.720 -6.014 -21.871 1.00 95.44 82 MET A C 1
ATOM 632 O O . MET A 1 82 ? 19.836 -5.522 -21.717 1.00 95.44 82 MET A O 1
ATOM 636 N N . TRP A 1 83 ? 17.836 -6.095 -20.875 1.00 94.75 83 TRP A N 1
ATOM 637 C CA . TRP A 1 83 ? 18.072 -5.595 -19.522 1.00 94.75 83 TRP A CA 1
ATOM 638 C C . TRP A 1 83 ? 19.335 -6.200 -18.911 1.00 94.75 83 TRP A C 1
ATOM 640 O O . TRP A 1 83 ? 20.169 -5.485 -18.364 1.00 94.75 83 TRP A O 1
ATOM 650 N N . ARG A 1 84 ? 19.553 -7.507 -19.091 1.00 93.75 84 ARG A N 1
ATOM 651 C CA . ARG A 1 84 ? 20.783 -8.169 -18.628 1.00 93.75 84 ARG A CA 1
ATOM 652 C C . ARG A 1 84 ? 22.067 -7.591 -19.228 1.00 93.75 84 ARG A C 1
ATOM 654 O O . ARG A 1 84 ? 23.117 -7.706 -18.605 1.00 93.75 84 ARG A O 1
ATOM 661 N N . ARG A 1 85 ? 22.005 -7.034 -20.440 1.00 93.75 85 ARG A N 1
ATOM 662 C CA . ARG A 1 85 ? 23.163 -6.446 -21.130 1.00 93.75 85 ARG A CA 1
ATOM 663 C C . ARG A 1 85 ? 23.311 -4.953 -20.854 1.00 93.75 85 ARG A C 1
ATOM 665 O O . ARG A 1 85 ? 24.431 -4.492 -20.679 1.00 93.75 85 ARG A O 1
ATOM 672 N N . GLN A 1 86 ? 22.197 -4.220 -20.831 1.00 94.31 86 GLN A N 1
ATOM 673 C CA . GLN A 1 86 ? 22.173 -2.754 -20.868 1.00 94.31 86 GLN A CA 1
ATOM 674 C C . GLN A 1 86 ? 21.498 -2.093 -19.664 1.00 94.31 86 GLN A C 1
ATOM 676 O O . GLN A 1 86 ? 21.456 -0.869 -19.606 1.00 94.31 86 GLN A O 1
ATOM 681 N N . GLY A 1 87 ? 20.976 -2.848 -18.693 1.00 89.50 87 GLY A N 1
ATOM 682 C CA . GLY A 1 87 ? 20.200 -2.295 -17.574 1.00 89.50 87 GLY A CA 1
ATOM 683 C C . GLY A 1 87 ? 20.942 -1.206 -16.792 1.00 89.50 87 GLY A C 1
ATOM 684 O O . GLY A 1 87 ? 20.345 -0.209 -16.399 1.00 89.50 87 GLY A O 1
ATOM 685 N N . GLN A 1 88 ? 22.269 -1.330 -16.662 1.00 88.25 88 GLN A N 1
ATOM 686 C CA . GLN A 1 88 ? 23.119 -0.314 -16.025 1.00 88.25 88 GLN A CA 1
ATOM 687 C C . GLN A 1 88 ? 23.189 1.013 -16.808 1.00 88.25 88 GLN A C 1
ATOM 689 O O . GLN A 1 88 ? 23.430 2.053 -16.203 1.00 88.25 88 GLN A O 1
ATOM 694 N N . ASN A 1 89 ? 22.959 0.984 -18.125 1.00 91.94 89 ASN A N 1
ATOM 695 C CA . ASN A 1 89 ? 23.018 2.143 -19.023 1.00 91.94 89 ASN A CA 1
ATOM 696 C C . ASN A 1 89 ? 21.644 2.796 -19.253 1.00 91.94 89 ASN A C 1
ATOM 698 O O . ASN A 1 89 ? 21.581 3.955 -19.647 1.00 91.94 89 ASN A O 1
ATOM 702 N N . ILE A 1 90 ? 20.554 2.052 -19.040 1.00 91.00 90 ILE A N 1
ATOM 703 C CA . ILE A 1 90 ? 19.172 2.502 -19.277 1.00 91.00 90 ILE A CA 1
ATOM 704 C C . ILE A 1 90 ? 18.679 3.422 -18.147 1.00 91.00 90 ILE A C 1
ATOM 706 O O . ILE A 1 90 ? 17.947 4.374 -18.396 1.00 91.00 90 ILE A O 1
ATOM 710 N N . GLY A 1 91 ? 19.113 3.168 -16.910 1.00 87.81 91 GLY A N 1
ATOM 711 C CA . GLY A 1 91 ? 18.678 3.919 -15.735 1.00 87.81 91 GLY A CA 1
ATOM 712 C C . GLY A 1 91 ? 17.418 3.346 -15.077 1.00 87.81 91 GLY A C 1
ATOM 713 O O . GLY A 1 91 ? 16.651 2.584 -15.664 1.00 87.81 91 GLY A O 1
ATOM 714 N N . LYS A 1 92 ? 17.225 3.698 -13.803 1.00 88.38 92 LYS A N 1
ATOM 715 C CA . LYS A 1 92 ? 16.160 3.153 -12.941 1.00 88.38 92 LYS A CA 1
ATOM 716 C C . LYS A 1 92 ? 14.750 3.614 -13.334 1.00 88.38 92 LYS A C 1
ATOM 718 O O . LYS A 1 92 ? 13.801 2.864 -13.132 1.00 88.38 92 LYS A O 1
ATOM 723 N N . ASP A 1 93 ? 14.629 4.798 -13.933 1.00 91.69 93 ASP A N 1
ATOM 724 C CA . ASP A 1 93 ? 13.346 5.439 -14.274 1.00 91.69 93 ASP A CA 1
ATOM 725 C C . ASP A 1 93 ? 12.653 4.773 -15.484 1.00 91.69 93 ASP A C 1
ATOM 727 O O . ASP A 1 93 ? 11.566 5.159 -15.903 1.00 91.69 93 ASP A O 1
ATOM 731 N N . TRP A 1 94 ? 13.286 3.729 -16.025 1.00 95.06 94 TRP A N 1
ATOM 732 C CA . TRP A 1 94 ? 12.841 2.944 -17.171 1.00 95.06 94 TRP A CA 1
ATOM 733 C C . TRP A 1 94 ? 12.623 1.461 -16.842 1.00 95.06 94 TRP A C 1
ATOM 735 O O . TRP A 1 94 ? 12.272 0.687 -17.738 1.00 95.06 94 TRP A O 1
ATOM 745 N N . ILE A 1 95 ? 12.821 1.051 -15.578 1.00 95.06 95 ILE A N 1
ATOM 746 C CA . ILE A 1 95 ? 12.604 -0.334 -15.116 1.00 95.06 95 ILE A CA 1
ATOM 747 C C . ILE A 1 95 ? 11.166 -0.781 -15.383 1.00 95.06 95 ILE A C 1
ATOM 749 O O . ILE A 1 95 ? 10.941 -1.935 -15.726 1.00 95.06 95 ILE A O 1
ATOM 753 N N . GLU A 1 96 ? 10.194 0.123 -15.284 1.00 93.88 96 GLU A N 1
ATOM 754 C CA . GLU A 1 96 ? 8.769 -0.190 -15.438 1.00 93.88 96 GLU A CA 1
ATOM 755 C C . GLU A 1 96 ? 8.388 -0.697 -16.838 1.00 93.88 96 GLU A C 1
ATOM 757 O O . GLU A 1 96 ? 7.398 -1.412 -16.986 1.00 93.88 96 GLU A O 1
ATOM 762 N N . LEU A 1 97 ? 9.214 -0.441 -17.863 1.00 94.81 97 LEU A N 1
ATOM 763 C CA . LEU A 1 97 ? 9.048 -1.078 -19.176 1.00 94.81 97 LEU A CA 1
ATOM 764 C C . LEU A 1 97 ? 9.293 -2.594 -19.139 1.00 94.81 97 LEU A C 1
ATOM 766 O O . LEU A 1 97 ? 8.762 -3.324 -19.985 1.00 94.81 97 LEU A O 1
ATOM 770 N N . LEU A 1 98 ? 10.100 -3.083 -18.195 1.00 95.69 98 LEU A N 1
ATOM 771 C CA . LEU A 1 98 ? 10.336 -4.504 -17.980 1.00 95.69 98 LEU A CA 1
ATOM 772 C C . LEU A 1 98 ? 9.193 -5.085 -17.149 1.00 95.69 98 LEU A C 1
ATOM 774 O O . LEU A 1 98 ? 9.030 -4.774 -15.976 1.00 95.69 98 LEU A O 1
ATOM 778 N N . SER A 1 99 ? 8.424 -5.996 -17.734 1.00 94.69 99 SER A N 1
ATOM 779 C CA . SER A 1 99 ? 7.394 -6.720 -16.988 1.00 94.69 99 SER A CA 1
ATOM 780 C C . SER A 1 99 ? 8.044 -7.699 -16.007 1.00 94.69 99 SER A C 1
ATOM 782 O O . SER A 1 99 ? 8.864 -8.519 -16.424 1.00 94.69 99 SER A O 1
ATOM 784 N N . HIS A 1 100 ? 7.659 -7.652 -14.729 1.00 95.25 100 HIS A N 1
ATOM 785 C CA . HIS A 1 100 ? 8.155 -8.576 -13.701 1.00 95.25 100 HIS A CA 1
ATOM 786 C C . HIS A 1 100 ? 7.903 -10.049 -14.073 1.00 95.25 100 HIS A C 1
ATOM 788 O O . HIS A 1 100 ? 8.784 -10.878 -13.891 1.00 95.25 100 HIS A O 1
ATOM 794 N N . GLU A 1 101 ? 6.777 -10.365 -14.717 1.00 94.56 101 GLU A N 1
ATOM 795 C CA . GLU A 1 101 ? 6.458 -11.722 -15.199 1.00 94.56 101 GLU A CA 1
ATOM 796 C C . GLU A 1 101 ? 7.431 -12.248 -16.271 1.00 94.56 101 GLU A C 1
ATOM 798 O O . GLU A 1 101 ? 7.547 -13.454 -16.475 1.00 94.56 101 GLU A O 1
ATOM 803 N N . SER A 1 102 ? 8.125 -11.354 -16.986 1.00 94.00 102 SER A N 1
ATOM 804 C CA . SER A 1 102 ? 9.100 -11.735 -18.020 1.00 94.00 102 SER A CA 1
ATOM 805 C C . SER A 1 102 ? 10.495 -12.032 -17.463 1.00 94.00 102 SER A C 1
ATOM 807 O O . SER A 1 102 ? 11.358 -12.536 -18.186 1.00 94.00 102 SER A O 1
ATOM 809 N N . VAL A 1 103 ? 10.730 -11.706 -16.191 1.00 96.06 103 VAL A N 1
ATOM 810 C CA . VAL A 1 103 ? 12.010 -11.910 -15.515 1.00 96.06 103 VAL A CA 1
ATOM 811 C C . VAL A 1 103 ? 11.998 -13.288 -14.845 1.00 96.06 103 VAL A C 1
ATOM 813 O O . VAL A 1 103 ? 11.057 -13.598 -14.115 1.00 96.06 103 VAL A O 1
ATOM 816 N N . PRO A 1 104 ? 13.030 -14.129 -15.047 1.00 94.88 104 PRO A N 1
ATOM 817 C CA . PRO A 1 104 ? 13.190 -15.366 -14.291 1.00 94.88 104 PRO A CA 1
ATOM 818 C C . PRO A 1 104 ? 13.139 -15.097 -12.788 1.00 94.88 104 PRO A C 1
ATOM 820 O O . PRO A 1 104 ? 13.743 -14.139 -12.303 1.00 94.88 104 PRO A O 1
ATOM 823 N N . ILE A 1 105 ? 12.431 -15.947 -12.047 1.00 94.69 105 ILE A N 1
ATOM 824 C CA . ILE A 1 105 ? 12.104 -15.692 -10.640 1.00 94.69 105 ILE A CA 1
ATOM 825 C C . ILE A 1 105 ? 13.351 -15.530 -9.759 1.00 94.69 105 ILE A C 1
ATOM 827 O O . ILE A 1 105 ? 13.354 -14.738 -8.821 1.00 94.69 105 ILE A O 1
ATOM 831 N N . GLU A 1 106 ? 14.444 -16.211 -10.105 1.00 92.62 106 GLU A N 1
ATOM 832 C CA . GLU A 1 106 ? 15.731 -16.131 -9.414 1.00 92.62 106 GLU A CA 1
ATOM 833 C C . GLU A 1 106 ? 16.458 -14.799 -9.657 1.00 92.62 106 GLU A C 1
ATOM 835 O O . GLU A 1 106 ? 17.306 -14.407 -8.860 1.00 92.62 106 GLU A O 1
ATOM 840 N N . ASN A 1 107 ? 16.122 -14.091 -10.738 1.00 93.81 107 ASN A N 1
ATOM 841 C CA . ASN A 1 107 ? 16.689 -12.791 -11.091 1.00 93.81 107 ASN A CA 1
ATOM 842 C C . ASN A 1 107 ? 15.799 -11.608 -10.688 1.00 93.81 107 ASN A C 1
ATOM 844 O O . ASN A 1 107 ? 16.255 -10.465 -10.726 1.00 93.81 107 ASN A O 1
ATOM 848 N N . LEU A 1 108 ? 14.551 -11.851 -10.273 1.00 96.00 108 LEU A N 1
ATOM 849 C CA . LEU A 1 108 ? 13.657 -10.792 -9.801 1.00 96.00 108 LEU A CA 1
ATOM 850 C C . LEU A 1 108 ? 14.266 -9.920 -8.694 1.00 96.00 108 LEU A C 1
ATOM 852 O O . LEU A 1 108 ? 14.144 -8.701 -8.816 1.00 96.00 108 LEU A O 1
ATOM 856 N N . PRO A 1 109 ? 14.961 -10.463 -7.670 1.00 95.25 109 PRO A N 1
ATOM 857 C CA . PRO A 1 109 ? 15.553 -9.634 -6.621 1.00 95.25 109 PRO A CA 1
ATOM 858 C C . PRO A 1 109 ? 16.514 -8.562 -7.148 1.00 95.25 109 PRO A C 1
ATOM 860 O O . PRO A 1 109 ? 16.506 -7.438 -6.648 1.00 95.25 109 PRO A O 1
ATOM 863 N N . GLU A 1 110 ? 17.308 -8.890 -8.174 1.00 93.00 110 GLU A N 1
ATOM 864 C CA . GLU A 1 110 ? 18.295 -7.982 -8.778 1.00 93.00 110 GLU A CA 1
ATOM 865 C C . GLU A 1 110 ? 17.625 -6.757 -9.410 1.00 93.00 110 GLU A C 1
ATOM 867 O O . GLU A 1 110 ? 18.149 -5.648 -9.336 1.00 93.00 110 GLU A O 1
ATOM 872 N N . VAL A 1 111 ? 16.447 -6.949 -10.010 1.00 95.06 111 VAL A N 1
ATOM 873 C CA . VAL A 1 111 ? 15.654 -5.864 -10.599 1.00 95.06 111 VAL A CA 1
ATOM 874 C C . VAL A 1 111 ? 14.874 -5.127 -9.510 1.00 95.06 111 VAL A C 1
ATOM 876 O O . VAL A 1 111 ? 14.927 -3.899 -9.421 1.00 95.06 111 VAL A O 1
ATOM 879 N N . ALA A 1 112 ? 14.195 -5.876 -8.639 1.00 95.31 112 ALA A N 1
ATOM 880 C CA . ALA A 1 112 ? 13.311 -5.344 -7.612 1.00 95.31 112 ALA A CA 1
ATOM 881 C C . ALA A 1 112 ? 14.030 -4.396 -6.647 1.00 95.31 112 ALA A C 1
ATOM 883 O O . ALA A 1 112 ? 13.497 -3.335 -6.321 1.00 95.31 112 ALA A O 1
ATOM 884 N N . GLY A 1 113 ? 15.264 -4.724 -6.247 1.00 92.75 113 GLY A N 1
ATOM 885 C CA . GLY A 1 113 ? 16.063 -3.905 -5.330 1.00 92.75 113 GLY A CA 1
ATOM 886 C C . GLY A 1 113 ? 16.254 -2.451 -5.787 1.00 92.75 113 GLY A C 1
ATOM 887 O O . GLY A 1 113 ? 16.455 -1.564 -4.956 1.00 92.75 113 GLY A O 1
ATOM 888 N N . HIS A 1 114 ? 16.130 -2.175 -7.090 1.00 92.00 114 HIS A N 1
ATOM 889 C CA . HIS A 1 114 ? 16.304 -0.836 -7.670 1.00 92.00 114 HIS A CA 1
ATOM 890 C C . HIS A 1 114 ? 15.038 -0.267 -8.313 1.00 92.00 114 HIS A C 1
ATOM 892 O O . HIS A 1 114 ? 15.048 0.883 -8.754 1.00 92.00 114 HIS A O 1
ATOM 898 N N . ALA A 1 115 ? 13.952 -1.037 -8.334 1.00 93.38 115 ALA A N 1
ATOM 899 C CA . ALA A 1 115 ? 12.715 -0.672 -9.005 1.00 93.38 115 ALA A CA 1
ATOM 900 C C . ALA A 1 115 ? 11.885 0.400 -8.251 1.00 93.38 115 ALA A C 1
ATOM 902 O O . ALA A 1 115 ? 12.086 0.672 -7.054 1.00 93.38 115 ALA A O 1
ATOM 903 N N . PRO A 1 116 ? 10.928 1.048 -8.937 1.00 91.69 116 PRO A N 1
ATOM 904 C CA . PRO A 1 116 ? 9.855 1.816 -8.304 1.00 91.69 116 PRO A CA 1
ATOM 905 C C . PRO A 1 116 ? 8.980 0.958 -7.377 1.00 91.69 116 PRO A C 1
ATOM 907 O O . PRO A 1 116 ? 8.982 -0.268 -7.469 1.00 91.69 116 PRO A O 1
ATOM 910 N N . VAL A 1 117 ? 8.260 1.606 -6.454 1.00 90.94 117 VAL A N 1
ATOM 911 C CA . VAL A 1 117 ? 7.487 0.914 -5.402 1.00 90.94 117 VAL A CA 1
ATOM 912 C C . VAL A 1 117 ? 6.400 0.011 -5.986 1.00 90.94 117 VAL A C 1
ATOM 914 O O . VAL A 1 117 ? 6.332 -1.156 -5.620 1.00 90.94 117 VAL A O 1
ATOM 917 N N . GLU A 1 118 ? 5.651 0.490 -6.981 1.00 91.69 118 GLU A N 1
ATOM 918 C CA . GLU A 1 118 ? 4.585 -0.293 -7.618 1.00 91.69 118 GLU A CA 1
ATOM 919 C C . GLU A 1 118 ? 5.128 -1.558 -8.289 1.00 91.69 118 GLU A C 1
ATOM 921 O O . GLU A 1 118 ? 4.557 -2.642 -8.177 1.00 91.69 118 GLU A O 1
ATOM 926 N N . TRP A 1 119 ? 6.288 -1.455 -8.943 1.00 95.00 119 TRP A N 1
ATOM 927 C CA . TRP A 1 119 ? 6.946 -2.614 -9.537 1.00 95.00 119 TRP A CA 1
ATOM 928 C C . TRP A 1 119 ? 7.402 -3.611 -8.466 1.00 95.00 119 TRP A C 1
ATOM 930 O O . TRP A 1 119 ? 7.209 -4.816 -8.635 1.00 95.00 119 TRP A O 1
ATOM 940 N N . GLN A 1 120 ? 7.979 -3.125 -7.357 1.00 95.00 120 GLN A N 1
ATOM 941 C CA . GLN A 1 120 ? 8.385 -3.967 -6.223 1.00 95.00 120 GLN A CA 1
ATOM 942 C C . GLN A 1 120 ? 7.200 -4.729 -5.628 1.00 95.00 120 GLN A C 1
ATOM 944 O O . GLN A 1 120 ? 7.343 -5.920 -5.351 1.00 95.00 120 GLN A O 1
ATOM 949 N N . ASP A 1 121 ? 6.058 -4.065 -5.452 1.00 94.19 121 ASP A N 1
ATOM 950 C CA . ASP A 1 121 ? 4.851 -4.646 -4.859 1.00 94.19 121 ASP A CA 1
ATOM 951 C C . ASP A 1 121 ? 4.204 -5.688 -5.785 1.00 94.19 121 ASP A C 1
ATOM 953 O O . ASP A 1 121 ? 3.827 -6.778 -5.339 1.00 94.19 121 ASP A O 1
ATOM 957 N N . ASN A 1 122 ? 4.160 -5.406 -7.090 1.00 95.88 122 ASN A N 1
ATOM 958 C CA . ASN A 1 122 ? 3.687 -6.356 -8.097 1.00 95.88 122 ASN A CA 1
ATOM 959 C C . ASN A 1 122 ? 4.588 -7.598 -8.168 1.00 95.88 122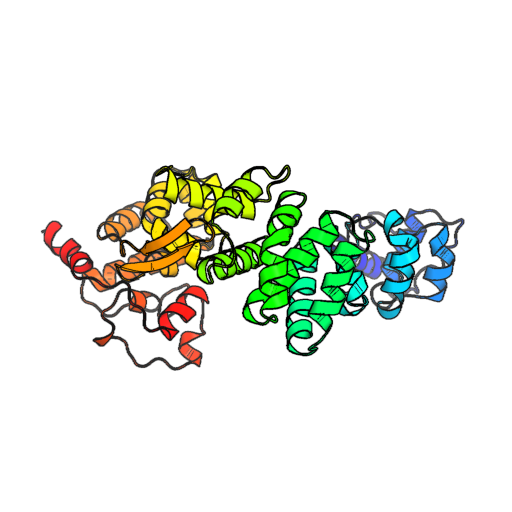 ASN A C 1
ATOM 961 O O . ASN A 1 122 ? 4.101 -8.728 -8.132 1.00 95.88 122 ASN A O 1
ATOM 965 N N . ALA A 1 123 ? 5.911 -7.407 -8.199 1.00 96.75 123 ALA A N 1
ATOM 966 C CA . ALA A 1 123 ? 6.866 -8.511 -8.194 1.00 96.75 123 ALA A CA 1
ATOM 967 C C . ALA A 1 123 ? 6.806 -9.325 -6.891 1.00 96.75 123 ALA A C 1
ATOM 969 O O . ALA A 1 123 ? 6.916 -10.549 -6.935 1.00 96.75 123 ALA A O 1
ATOM 970 N N . LEU A 1 124 ? 6.607 -8.675 -5.737 1.00 95.69 124 LEU A N 1
ATOM 971 C CA . LEU A 1 124 ? 6.471 -9.359 -4.449 1.00 95.69 124 LEU A CA 1
ATOM 972 C C . LEU A 1 124 ? 5.222 -10.235 -4.453 1.00 95.69 124 LEU A C 1
ATOM 974 O O . LEU A 1 124 ? 5.311 -11.400 -4.078 1.00 95.69 124 LEU A O 1
ATOM 978 N N . SER A 1 125 ? 4.090 -9.697 -4.912 1.00 95.00 125 SER A N 1
ATOM 979 C CA . SER A 1 125 ? 2.825 -10.434 -5.018 1.00 95.00 125 SER A CA 1
ATOM 980 C C . SER A 1 125 ? 2.959 -11.631 -5.962 1.00 95.00 125 SER A C 1
ATOM 982 O O . SER A 1 125 ? 2.603 -12.749 -5.596 1.00 95.00 125 SER A O 1
ATOM 984 N N . PHE A 1 126 ? 3.590 -11.430 -7.123 1.00 95.81 126 PHE A N 1
ATOM 985 C CA . PHE A 1 126 ? 3.886 -12.499 -8.076 1.00 95.81 126 PHE A CA 1
ATOM 986 C C . PHE A 1 126 ? 4.728 -13.623 -7.449 1.00 95.81 126 PHE A C 1
ATOM 988 O O . PHE A 1 126 ? 4.373 -14.797 -7.550 1.00 95.81 126 PHE A O 1
ATOM 995 N N . VAL A 1 127 ? 5.826 -13.294 -6.758 1.00 95.50 127 VAL A N 1
ATOM 996 C CA . VAL A 1 127 ? 6.671 -14.305 -6.096 1.00 95.50 127 VAL A CA 1
ATOM 997 C C . VAL A 1 127 ? 5.942 -14.967 -4.926 1.00 95.50 127 VAL A C 1
ATOM 999 O O . VAL A 1 127 ? 6.066 -16.177 -4.741 1.00 95.50 127 VAL A O 1
ATOM 1002 N N . ALA A 1 128 ? 5.176 -14.204 -4.147 1.00 93.25 128 ALA A N 1
ATOM 1003 C CA . ALA A 1 128 ? 4.387 -14.710 -3.032 1.00 93.25 128 ALA A CA 1
ATOM 1004 C C . ALA A 1 128 ? 3.386 -15.783 -3.478 1.00 93.25 128 ALA A C 1
ATOM 1006 O O . ALA A 1 128 ? 3.302 -16.833 -2.840 1.00 93.25 128 ALA A O 1
ATOM 1007 N N . ASP A 1 129 ? 2.685 -15.556 -4.589 1.00 92.38 129 ASP A N 1
ATOM 1008 C CA . ASP A 1 129 ? 1.761 -16.538 -5.155 1.00 92.38 129 ASP A CA 1
ATOM 1009 C C . ASP A 1 129 ? 2.509 -17.777 -5.665 1.00 92.38 129 ASP A C 1
ATOM 1011 O O . ASP A 1 129 ? 2.140 -18.904 -5.331 1.00 92.38 129 ASP A O 1
ATOM 1015 N N . ARG A 1 130 ? 3.645 -17.600 -6.354 1.00 93.94 130 ARG A N 1
ATOM 1016 C CA . ARG A 1 130 ? 4.483 -18.731 -6.796 1.00 93.94 130 ARG A CA 1
ATOM 1017 C C . ARG A 1 130 ? 5.031 -19.567 -5.642 1.00 93.94 130 ARG A C 1
ATOM 1019 O O . ARG A 1 130 ? 5.113 -20.782 -5.781 1.00 93.94 130 ARG A O 1
ATOM 1026 N N . ILE A 1 131 ? 5.384 -18.961 -4.504 1.00 92.94 131 ILE A N 1
ATOM 1027 C CA . ILE A 1 131 ? 5.856 -19.691 -3.309 1.00 92.94 131 ILE A CA 1
ATOM 1028 C C . ILE A 1 131 ? 4.775 -20.637 -2.775 1.00 92.94 131 ILE A C 1
ATOM 1030 O O . ILE A 1 131 ? 5.104 -21.698 -2.247 1.00 92.94 131 ILE A O 1
ATOM 1034 N N . ARG A 1 132 ? 3.495 -20.275 -2.909 1.00 87.19 132 ARG A N 1
ATOM 1035 C CA . ARG A 1 132 ? 2.376 -21.126 -2.476 1.00 87.19 132 ARG A CA 1
ATOM 1036 C C . ARG A 1 132 ? 2.144 -22.302 -3.424 1.00 87.19 132 ARG A C 1
ATOM 1038 O O . ARG A 1 132 ? 1.721 -23.362 -2.969 1.00 87.19 132 ARG A O 1
ATOM 1045 N N . ASP A 1 133 ? 2.457 -22.124 -4.704 1.00 89.50 133 ASP A N 1
ATOM 1046 C CA . ASP A 1 133 ? 2.279 -23.143 -5.743 1.00 89.50 133 ASP A CA 1
ATOM 1047 C C . ASP A 1 133 ? 3.481 -24.099 -5.872 1.00 89.50 133 ASP A C 1
ATOM 1049 O O . ASP A 1 133 ? 3.318 -25.286 -6.165 1.00 89.50 133 ASP A O 1
ATOM 1053 N N . GLU A 1 134 ? 4.702 -23.595 -5.674 1.00 91.56 134 GLU A N 1
ATOM 1054 C CA . GLU A 1 134 ? 5.959 -24.326 -5.850 1.00 91.56 134 GLU A CA 1
ATOM 1055 C C . GLU A 1 134 ? 6.626 -24.648 -4.505 1.00 91.56 134 GLU A C 1
ATOM 1057 O O . GLU A 1 134 ? 7.256 -23.796 -3.877 1.00 91.56 134 GLU A O 1
ATOM 1062 N N . TYR A 1 135 ? 6.566 -25.918 -4.098 1.00 78.94 135 TYR A N 1
ATOM 1063 C CA . TYR A 1 135 ? 7.041 -26.376 -2.785 1.00 78.94 135 TYR A CA 1
ATOM 1064 C C . TYR A 1 135 ? 8.510 -26.027 -2.468 1.00 78.94 135 TYR A C 1
ATOM 1066 O O . TYR A 1 135 ? 8.837 -25.700 -1.327 1.00 78.94 135 TYR A O 1
ATOM 1074 N N . ASP A 1 136 ? 9.413 -26.104 -3.448 1.00 90.44 136 ASP A N 1
ATOM 1075 C CA . ASP A 1 136 ? 10.854 -25.911 -3.250 1.00 90.44 136 ASP A CA 1
ATOM 1076 C C . ASP A 1 136 ? 11.346 -24.495 -3.590 1.00 90.44 136 ASP A C 1
ATOM 1078 O O . ASP A 1 136 ? 12.501 -24.165 -3.307 1.00 90.44 136 ASP A O 1
ATOM 1082 N N . LEU A 1 137 ? 10.494 -23.632 -4.155 1.00 93.06 137 LEU A N 1
ATOM 1083 C CA . LEU A 1 137 ? 10.888 -22.293 -4.601 1.00 93.06 137 LEU A CA 1
ATOM 1084 C C . LEU A 1 137 ? 11.467 -21.453 -3.460 1.00 93.06 137 LEU A C 1
ATOM 1086 O O . LEU A 1 137 ? 12.505 -20.818 -3.629 1.00 93.06 137 LEU A O 1
ATOM 1090 N N . SER A 1 138 ? 10.848 -21.487 -2.280 1.00 92.00 138 SER A N 1
ATOM 1091 C CA . SER A 1 138 ? 11.338 -20.749 -1.109 1.00 92.00 138 SER A CA 1
ATOM 1092 C C . SER A 1 138 ? 12.757 -21.167 -0.695 1.00 92.00 138 SER A C 1
ATOM 1094 O O . SER A 1 138 ? 13.572 -20.315 -0.339 1.00 92.00 138 SER A O 1
ATOM 1096 N N . LEU A 1 139 ? 13.092 -22.458 -0.822 1.00 91.56 139 LEU A N 1
ATOM 1097 C CA . LEU A 1 139 ? 14.434 -22.983 -0.563 1.00 91.56 139 LEU A CA 1
ATOM 1098 C C . LEU A 1 139 ? 15.424 -22.523 -1.635 1.00 91.56 139 LEU A C 1
ATOM 1100 O O . LEU A 1 139 ? 16.517 -22.073 -1.297 1.00 91.56 139 LEU A O 1
ATOM 1104 N N . ARG A 1 140 ? 15.041 -22.577 -2.919 1.00 92.25 140 ARG A N 1
ATOM 1105 C CA . ARG A 1 140 ? 15.878 -22.091 -4.031 1.00 92.25 140 ARG A CA 1
ATOM 1106 C C . ARG A 1 140 ? 16.193 -20.607 -3.861 1.00 92.25 140 ARG A C 1
ATOM 1108 O O . ARG A 1 140 ? 17.362 -20.224 -3.872 1.00 92.25 140 ARG A O 1
ATOM 1115 N N . LEU A 1 141 ? 15.176 -19.792 -3.598 1.00 93.38 141 LEU A N 1
ATOM 1116 C CA . LEU A 1 141 ? 15.326 -18.362 -3.343 1.00 93.38 141 LEU A CA 1
ATOM 1117 C C . LEU A 1 141 ? 16.205 -18.082 -2.118 1.00 93.38 141 LEU A C 1
ATOM 1119 O O . LEU A 1 141 ? 17.092 -17.233 -2.175 1.00 93.38 141 LEU A O 1
ATOM 1123 N N . ARG A 1 142 ? 16.044 -18.843 -1.032 1.00 91.56 142 ARG A N 1
ATOM 1124 C CA . ARG A 1 142 ? 16.890 -18.713 0.160 1.00 91.56 142 ARG A CA 1
ATOM 1125 C C . ARG A 1 142 ? 18.384 -18.885 -0.140 1.00 91.56 142 ARG A C 1
ATOM 1127 O O . ARG A 1 142 ? 19.196 -18.181 0.464 1.00 91.56 142 ARG A O 1
ATOM 1134 N N . THR A 1 143 ? 18.762 -19.769 -1.068 1.00 91.12 143 THR A N 1
ATOM 1135 C CA . THR A 1 143 ? 20.180 -19.965 -1.438 1.00 91.12 143 THR A CA 1
ATOM 1136 C C . THR A 1 143 ? 20.803 -18.749 -2.128 1.00 91.12 143 THR A C 1
ATOM 1138 O O . THR A 1 143 ? 22.010 -18.533 -2.013 1.00 91.12 143 THR A O 1
ATOM 1141 N N . LEU A 1 144 ? 19.993 -17.907 -2.782 1.00 91.00 144 LEU A N 1
ATOM 1142 C CA . LEU A 1 144 ? 20.476 -16.703 -3.465 1.00 91.00 144 LEU A CA 1
ATOM 1143 C C . LEU A 1 144 ? 21.063 -15.689 -2.479 1.00 91.00 144 LEU A C 1
ATOM 1145 O O . LEU A 1 144 ? 22.078 -15.063 -2.776 1.00 91.00 144 LEU A O 1
ATOM 1149 N N . VAL A 1 145 ? 20.486 -15.582 -1.279 1.00 84.88 145 VAL A N 1
ATOM 1150 C CA . VAL A 1 145 ? 20.949 -14.662 -0.226 1.00 84.88 145 VAL A CA 1
ATOM 1151 C C . VAL A 1 145 ? 22.378 -14.983 0.233 1.00 84.88 145 VAL A C 1
ATOM 1153 O O . VAL A 1 145 ? 23.147 -14.069 0.534 1.00 84.88 145 VAL A O 1
ATOM 1156 N N . ASP A 1 146 ? 22.754 -16.264 0.253 1.00 79.12 146 ASP A N 1
ATOM 1157 C CA . ASP A 1 146 ? 24.096 -16.706 0.660 1.00 79.12 146 ASP A CA 1
ATOM 1158 C C . ASP A 1 146 ? 25.112 -16.672 -0.485 1.00 79.12 146 ASP A C 1
ATOM 1160 O O . ASP A 1 146 ? 26.317 -16.609 -0.245 1.00 79.12 146 ASP A O 1
ATOM 1164 N N . SER A 1 147 ? 24.641 -16.686 -1.734 1.00 76.75 147 SER A N 1
ATOM 1165 C CA . SER A 1 147 ? 25.48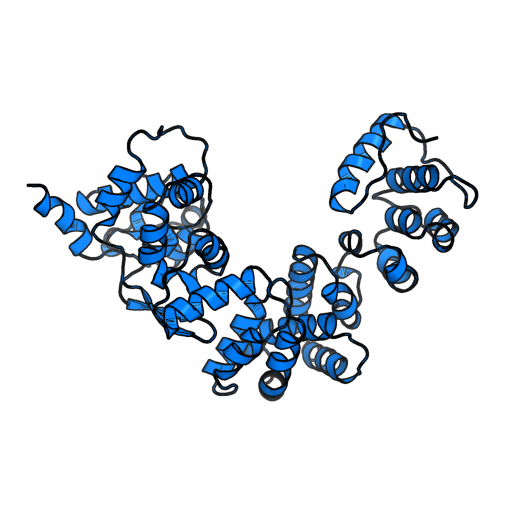9 -16.789 -2.926 1.00 76.75 147 SER A CA 1
ATOM 1166 C C . SER A 1 147 ? 26.365 -15.555 -3.201 1.00 76.75 147 SER A C 1
ATOM 1168 O O . SER A 1 147 ? 27.195 -15.590 -4.106 1.00 76.75 147 SER A O 1
ATOM 1170 N N . GLN A 1 148 ? 26.195 -14.471 -2.429 1.00 73.56 148 GLN A N 1
ATOM 1171 C CA . GLN A 1 148 ? 26.838 -13.159 -2.623 1.00 73.56 148 GLN A CA 1
ATOM 1172 C C . GLN A 1 148 ? 26.580 -12.523 -4.003 1.00 73.56 148 GLN A C 1
ATOM 1174 O O . GLN A 1 148 ? 27.232 -11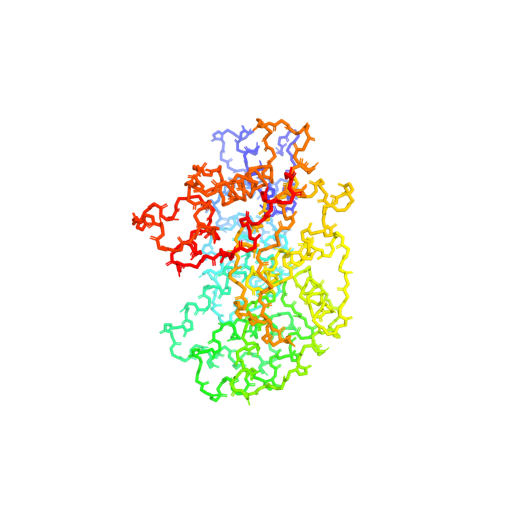.541 -4.350 1.00 73.56 148 GLN A O 1
ATOM 1179 N N . SER A 1 149 ? 25.631 -13.048 -4.787 1.00 81.69 149 SER A N 1
ATOM 1180 C CA . SER A 1 149 ? 25.267 -12.481 -6.091 1.00 81.69 149 SER A CA 1
ATOM 1181 C C . SER A 1 149 ? 24.389 -11.236 -5.972 1.00 81.69 149 SER A C 1
ATOM 1183 O O . SER A 1 149 ? 24.341 -10.430 -6.896 1.00 81.69 149 SER A O 1
ATOM 1185 N N . LEU A 1 150 ? 23.694 -11.081 -4.842 1.00 90.62 150 LEU A N 1
ATOM 1186 C CA . LEU A 1 150 ? 22.763 -9.989 -4.593 1.00 90.62 150 LEU A CA 1
ATOM 1187 C C . LEU A 1 150 ? 23.434 -8.870 -3.799 1.00 90.62 150 LEU A C 1
ATOM 1189 O O . LEU A 1 150 ? 24.103 -9.118 -2.791 1.00 90.62 150 LEU A O 1
ATOM 1193 N N . ASP A 1 151 ? 23.193 -7.630 -4.221 1.00 92.50 151 ASP A N 1
ATOM 1194 C CA . ASP A 1 151 ? 23.478 -6.470 -3.385 1.00 92.50 151 ASP A CA 1
ATOM 1195 C C . ASP A 1 151 ? 22.510 -6.383 -2.191 1.00 92.50 151 ASP A C 1
ATOM 1197 O O . ASP A 1 151 ? 21.565 -7.165 -2.052 1.00 92.50 151 ASP A O 1
ATOM 1201 N N . ASP A 1 152 ? 22.749 -5.420 -1.300 1.00 92.50 152 ASP A N 1
ATOM 1202 C CA . ASP A 1 152 ? 21.963 -5.294 -0.073 1.00 92.50 152 ASP A CA 1
ATOM 1203 C C . ASP A 1 152 ? 20.486 -4.982 -0.327 1.00 92.50 152 ASP A C 1
ATOM 1205 O O . ASP A 1 152 ? 19.638 -5.481 0.408 1.00 92.50 152 ASP A O 1
ATOM 1209 N N . LYS A 1 153 ? 20.153 -4.205 -1.366 1.00 92.88 153 LYS A N 1
ATOM 1210 C CA . LYS A 1 153 ? 18.757 -3.864 -1.671 1.00 92.88 153 LYS A CA 1
ATOM 1211 C C . LYS A 1 153 ? 18.013 -5.074 -2.222 1.00 92.88 153 LYS A C 1
ATOM 1213 O O . LYS A 1 153 ? 16.899 -5.360 -1.787 1.00 92.88 153 LYS A O 1
ATOM 1218 N N . ALA A 1 154 ? 18.642 -5.805 -3.138 1.00 94.44 154 ALA A N 1
ATOM 1219 C CA . ALA A 1 154 ? 18.105 -7.036 -3.700 1.00 94.44 154 ALA A CA 1
ATOM 1220 C C . ALA A 1 154 ? 17.923 -8.114 -2.619 1.00 94.44 154 ALA A C 1
ATOM 1222 O O . ALA A 1 154 ? 16.864 -8.737 -2.527 1.00 94.44 154 ALA A O 1
ATOM 1223 N N . ALA A 1 155 ? 18.921 -8.294 -1.747 1.00 94.56 155 ALA A N 1
ATOM 1224 C CA . ALA A 1 155 ? 18.848 -9.242 -0.638 1.00 94.56 155 ALA A CA 1
ATOM 1225 C C . ALA A 1 155 ? 17.745 -8.877 0.371 1.00 94.56 155 ALA A C 1
ATOM 1227 O O . ALA A 1 155 ? 17.023 -9.761 0.831 1.00 94.56 155 ALA A O 1
ATOM 1228 N N . SER A 1 156 ? 17.580 -7.593 0.701 1.00 94.06 156 SER A N 1
ATOM 1229 C CA . SER A 1 156 ? 16.515 -7.125 1.597 1.00 94.06 156 SER A CA 1
ATOM 1230 C C . SER A 1 156 ? 15.123 -7.247 0.995 1.00 94.06 156 SER A C 1
ATOM 1232 O O . SER A 1 156 ? 14.194 -7.646 1.695 1.00 94.06 156 SER A O 1
ATOM 1234 N N . TRP A 1 157 ? 14.960 -6.950 -0.296 1.00 95.50 157 TRP A N 1
ATOM 1235 C CA . TRP A 1 157 ? 13.685 -7.163 -0.979 1.00 95.50 157 TRP A CA 1
ATOM 1236 C C . TRP A 1 157 ? 13.306 -8.650 -0.992 1.00 95.50 157 TRP A C 1
ATOM 1238 O O . TRP A 1 157 ? 12.162 -9.010 -0.705 1.00 95.50 157 TRP A O 1
ATOM 1248 N N . LEU A 1 158 ? 14.279 -9.536 -1.228 1.00 95.62 158 LEU A N 1
ATOM 1249 C CA . LEU A 1 158 ? 14.043 -10.974 -1.164 1.00 95.62 158 LEU A CA 1
ATOM 1250 C C . LEU A 1 158 ? 13.699 -11.440 0.260 1.00 95.62 158 LEU A C 1
ATOM 1252 O O . LEU A 1 158 ? 12.781 -12.240 0.440 1.00 95.62 158 LEU A O 1
ATOM 1256 N N . ALA A 1 159 ? 14.383 -10.903 1.275 1.00 95.44 159 ALA A N 1
ATOM 1257 C CA . ALA A 1 159 ? 14.053 -11.145 2.679 1.00 95.44 159 ALA A CA 1
ATOM 1258 C C . ALA A 1 159 ? 12.607 -10.737 2.992 1.00 95.44 159 ALA A C 1
ATOM 1260 O O . ALA A 1 159 ? 11.873 -11.510 3.603 1.00 95.44 159 ALA A O 1
ATOM 1261 N N . SER A 1 160 ? 12.186 -9.559 2.518 1.00 95.31 160 SER A N 1
ATOM 1262 C CA . SER A 1 160 ? 10.815 -9.059 2.660 1.00 95.31 160 SER A CA 1
ATOM 1263 C C . SER A 1 160 ? 9.793 -9.987 2.017 1.00 95.31 160 SER A C 1
ATOM 1265 O O . SER A 1 160 ? 8.780 -10.329 2.625 1.00 95.31 160 SER A O 1
ATOM 1267 N N . THR A 1 161 ? 10.097 -10.464 0.813 1.00 95.50 161 THR A N 1
ATOM 1268 C CA . THR A 1 161 ? 9.230 -11.382 0.073 1.00 95.50 161 THR A CA 1
ATOM 1269 C C . THR A 1 161 ? 9.057 -12.705 0.822 1.00 95.50 161 THR A C 1
ATOM 1271 O O . THR A 1 161 ? 7.929 -13.153 1.021 1.00 95.50 161 THR A O 1
ATOM 1274 N N . LEU A 1 162 ? 10.145 -13.297 1.328 1.00 96.00 162 LEU A N 1
ATOM 1275 C CA . LEU A 1 162 ? 10.079 -14.523 2.133 1.00 96.00 162 LEU A CA 1
ATOM 1276 C C . LEU A 1 162 ? 9.345 -14.303 3.466 1.00 96.00 162 LEU A C 1
ATOM 1278 O O . LEU A 1 162 ? 8.526 -15.133 3.856 1.00 96.00 162 LEU A O 1
ATOM 1282 N N . LEU A 1 163 ? 9.584 -13.172 4.140 1.00 96.62 163 LEU A N 1
ATOM 1283 C CA . LEU A 1 163 ? 8.884 -12.806 5.375 1.00 96.62 163 LEU A CA 1
ATOM 1284 C C . LEU A 1 163 ? 7.380 -12.626 5.160 1.00 96.62 163 LEU A C 1
ATOM 1286 O O . LEU A 1 163 ? 6.599 -13.054 6.006 1.00 96.62 163 LEU A O 1
ATOM 1290 N N . SER A 1 164 ? 6.961 -12.075 4.019 1.00 95.44 164 SER A N 1
ATOM 1291 C CA . SER A 1 164 ? 5.538 -11.928 3.691 1.00 95.44 164 SER A CA 1
ATOM 1292 C C . SER A 1 164 ? 4.801 -13.273 3.648 1.00 95.44 164 SER A C 1
ATOM 1294 O O . SER A 1 164 ? 3.599 -13.330 3.899 1.00 95.44 164 SER A O 1
ATOM 1296 N N . GLN A 1 165 ? 5.526 -14.362 3.360 1.00 95.44 165 GLN A N 1
ATOM 1297 C CA . GLN A 1 165 ? 4.990 -15.720 3.280 1.00 95.44 165 GLN A CA 1
ATOM 1298 C C . GLN A 1 165 ? 5.381 -16.596 4.471 1.00 95.44 165 GLN A C 1
ATOM 1300 O O . GLN A 1 165 ? 5.104 -17.790 4.450 1.00 95.44 165 GLN A O 1
ATOM 1305 N N . VAL A 1 166 ? 5.983 -16.038 5.526 1.00 95.38 166 VAL A N 1
ATOM 1306 C CA . VAL A 1 166 ? 6.620 -16.818 6.601 1.00 95.38 166 VAL A CA 1
ATOM 1307 C C . VAL A 1 166 ? 5.697 -17.836 7.279 1.00 95.38 166 VAL A C 1
ATOM 1309 O O . VAL A 1 166 ? 6.155 -18.912 7.658 1.00 95.38 166 VAL A O 1
ATOM 1312 N N . ALA A 1 167 ? 4.398 -17.538 7.372 1.00 93.19 167 ALA A N 1
ATOM 1313 C CA . ALA A 1 167 ? 3.391 -18.432 7.945 1.00 93.19 167 ALA A CA 1
ATOM 1314 C C . ALA A 1 167 ? 3.151 -19.709 7.116 1.00 93.19 167 ALA A C 1
ATOM 1316 O O . ALA A 1 167 ? 2.654 -20.700 7.645 1.00 93.19 167 ALA A O 1
ATOM 1317 N N . TRP A 1 168 ? 3.513 -19.687 5.833 1.00 91.62 168 TRP A N 1
ATOM 1318 C CA . TRP A 1 168 ? 3.358 -20.788 4.879 1.00 91.62 168 TRP A CA 1
ATOM 1319 C C . TRP A 1 168 ? 4.659 -21.562 4.645 1.00 91.62 168 TRP A C 1
ATOM 1321 O O . TRP A 1 168 ? 4.657 -22.581 3.958 1.00 91.62 168 TRP A O 1
ATOM 1331 N N . LEU A 1 169 ? 5.779 -21.085 5.193 1.00 92.31 169 LEU A N 1
ATOM 1332 C CA . LEU A 1 169 ? 7.082 -21.710 5.002 1.00 92.31 169 LEU A CA 1
ATOM 1333 C C . LEU A 1 169 ? 7.302 -22.875 5.981 1.00 92.31 169 LEU A C 1
ATOM 1335 O O . LEU A 1 169 ? 6.766 -22.862 7.094 1.00 92.31 169 LEU A O 1
ATOM 1339 N N . PRO A 1 170 ? 8.147 -23.862 5.619 1.00 90.88 170 PRO A N 1
ATOM 1340 C CA . PRO A 1 170 ? 8.589 -24.897 6.548 1.00 90.88 170 PRO A CA 1
ATOM 1341 C C . PRO A 1 170 ? 9.183 -24.307 7.834 1.00 90.88 170 PRO A C 1
ATOM 1343 O O . PRO A 1 170 ? 9.818 -23.246 7.818 1.00 90.88 170 PRO A O 1
ATOM 1346 N N . ALA A 1 171 ? 9.013 -25.014 8.954 1.00 91.56 171 ALA A N 1
ATOM 1347 C CA . ALA A 1 171 ? 9.427 -24.531 10.270 1.00 91.56 171 ALA A CA 1
ATOM 1348 C C . ALA A 1 171 ? 10.925 -24.186 10.314 1.00 91.56 171 ALA A C 1
ATOM 1350 O O . ALA A 1 171 ? 11.300 -23.150 10.861 1.00 91.56 171 ALA A O 1
ATOM 1351 N N . GLU A 1 172 ? 11.765 -24.993 9.674 1.00 92.12 172 GLU A N 1
ATOM 1352 C CA . GLU A 1 172 ? 13.209 -24.794 9.578 1.00 92.12 172 GLU A CA 1
ATOM 1353 C C . GLU A 1 172 ? 13.544 -23.485 8.859 1.00 92.12 172 GLU A C 1
ATOM 1355 O O . GLU A 1 172 ? 14.367 -22.712 9.344 1.00 92.12 172 GLU A O 1
ATOM 1360 N N . LEU A 1 173 ? 12.859 -23.202 7.745 1.00 92.38 173 LEU A N 1
ATOM 1361 C CA . LEU A 1 173 ? 13.069 -21.983 6.968 1.00 92.38 173 LEU A CA 1
ATOM 1362 C C . LEU A 1 173 ? 12.561 -20.746 7.717 1.00 92.38 173 LEU A C 1
ATOM 1364 O O . LEU A 1 173 ? 13.213 -19.709 7.695 1.00 92.38 173 LEU A O 1
ATOM 1368 N N . SER A 1 174 ? 11.434 -20.850 8.423 1.00 93.75 174 SER A N 1
ATOM 1369 C CA . SER A 1 174 ? 10.925 -19.747 9.249 1.00 93.75 174 SER A CA 1
ATOM 1370 C C . SER A 1 174 ? 11.865 -19.399 10.415 1.00 93.75 174 SER A C 1
ATOM 1372 O O . SER A 1 174 ? 12.079 -18.223 10.704 1.00 93.75 174 SER A O 1
ATOM 1374 N N . THR A 1 175 ? 12.468 -20.406 11.056 1.00 94.44 175 THR A N 1
ATOM 1375 C CA . THR A 1 175 ? 13.462 -20.212 12.123 1.00 94.44 175 THR A CA 1
ATOM 1376 C C . THR A 1 175 ? 14.761 -19.646 11.562 1.00 94.44 175 THR A C 1
ATOM 1378 O O . THR A 1 175 ? 15.364 -18.764 12.164 1.00 94.44 175 THR A O 1
ATOM 1381 N N . ASP A 1 176 ? 15.192 -20.117 10.394 1.00 95.06 176 ASP A N 1
ATOM 1382 C CA . ASP A 1 176 ? 16.340 -19.545 9.701 1.00 95.06 176 ASP A CA 1
ATOM 1383 C C . ASP A 1 176 ? 16.096 -18.067 9.342 1.00 95.06 176 ASP A C 1
ATOM 1385 O O . ASP A 1 176 ? 16.925 -17.228 9.693 1.00 95.06 176 ASP A O 1
ATOM 1389 N N . LEU A 1 177 ? 14.934 -17.719 8.773 1.00 95.50 177 LEU A N 1
ATOM 1390 C CA . LEU A 1 177 ? 14.546 -16.335 8.468 1.00 95.50 177 LEU A CA 1
ATOM 1391 C C . LEU A 1 177 ? 14.632 -15.412 9.685 1.00 95.50 177 LEU A C 1
ATOM 1393 O O . LEU A 1 177 ? 15.181 -14.315 9.568 1.00 95.50 177 LEU A O 1
ATOM 1397 N N . ALA A 1 178 ? 14.155 -15.857 10.852 1.00 95.56 178 ALA A N 1
ATOM 1398 C CA . ALA A 1 178 ? 14.237 -15.083 12.091 1.00 95.56 178 ALA A CA 1
ATOM 1399 C C . ALA A 1 178 ? 15.680 -14.655 12.430 1.00 95.56 178 ALA A C 1
ATOM 1401 O O . ALA A 1 178 ? 15.905 -13.546 12.909 1.00 95.56 178 ALA A O 1
ATOM 1402 N N . ASN A 1 179 ? 16.681 -15.481 12.110 1.00 93.06 179 ASN A N 1
ATOM 1403 C CA . ASN A 1 179 ? 18.075 -15.227 12.485 1.00 93.06 179 ASN A CA 1
ATOM 1404 C C . ASN A 1 179 ? 18.797 -14.191 11.605 1.00 93.06 179 ASN A C 1
ATOM 1406 O O . ASN A 1 179 ? 19.761 -13.556 12.058 1.00 93.06 179 ASN A O 1
ATOM 1410 N N . TRP A 1 180 ? 18.394 -14.042 10.338 1.00 92.75 180 TRP A N 1
ATOM 1411 C CA . TRP A 1 180 ? 19.130 -13.224 9.364 1.00 92.75 180 TRP A CA 1
ATOM 1412 C C . TRP A 1 180 ? 18.301 -12.118 8.711 1.00 92.75 180 TRP A C 1
ATOM 1414 O O . TRP A 1 180 ? 18.869 -11.073 8.377 1.00 92.75 180 TRP A O 1
ATOM 1424 N N . ALA A 1 181 ? 16.990 -12.302 8.538 1.00 95.31 181 ALA A N 1
ATOM 1425 C CA . ALA A 1 181 ? 16.154 -11.355 7.805 1.00 95.31 181 ALA A CA 1
ATOM 1426 C C . ALA A 1 181 ? 16.109 -9.957 8.454 1.00 95.31 181 ALA A C 1
ATOM 1428 O O . ALA A 1 181 ? 16.316 -8.988 7.717 1.00 95.31 181 ALA A O 1
ATOM 1429 N N . PRO A 1 182 ? 15.983 -9.805 9.794 1.00 95.25 182 PRO A N 1
ATOM 1430 C CA . PRO A 1 182 ? 16.025 -8.486 10.435 1.00 95.25 182 PRO A CA 1
ATOM 1431 C C . PRO A 1 182 ? 17.295 -7.692 10.104 1.00 95.25 182 PRO A C 1
ATOM 1433 O O . PRO A 1 182 ? 17.237 -6.501 9.811 1.00 95.25 182 PRO A O 1
ATOM 1436 N N . LYS A 1 183 ? 18.454 -8.364 10.077 1.00 92.81 183 LYS A N 1
ATOM 1437 C CA . LYS A 1 183 ? 19.755 -7.736 9.784 1.00 92.81 183 LYS A CA 1
ATOM 1438 C C . LYS A 1 183 ? 19.865 -7.278 8.335 1.00 92.81 183 LYS A C 1
ATOM 1440 O O . LYS A 1 183 ? 20.501 -6.262 8.069 1.00 92.81 183 LYS A O 1
ATOM 1445 N N . ARG A 1 184 ? 19.272 -8.023 7.397 1.00 92.56 184 ARG A N 1
ATOM 1446 C CA . ARG A 1 184 ? 19.222 -7.612 5.987 1.00 92.56 184 ARG A CA 1
ATOM 1447 C C . ARG A 1 184 ? 18.327 -6.397 5.828 1.00 92.56 184 ARG A C 1
ATOM 1449 O O . ARG A 1 184 ? 18.806 -5.370 5.361 1.00 92.56 184 ARG A O 1
ATOM 1456 N N . LEU A 1 185 ? 17.100 -6.482 6.338 1.00 94.25 185 LEU A N 1
ATOM 1457 C CA . LEU A 1 185 ? 16.148 -5.378 6.302 1.00 94.25 185 LEU A CA 1
ATOM 1458 C C . LEU A 1 185 ? 16.721 -4.098 6.916 1.00 94.25 185 LEU A C 1
ATOM 1460 O O . LEU A 1 185 ? 16.612 -3.049 6.300 1.00 94.25 185 LEU A O 1
ATOM 1464 N N . ALA A 1 186 ? 17.409 -4.175 8.057 1.00 92.88 186 ALA A N 1
ATOM 1465 C CA . ALA A 1 186 ? 18.028 -3.004 8.681 1.00 92.88 186 ALA A CA 1
ATOM 1466 C C . ALA A 1 186 ? 19.119 -2.356 7.813 1.00 92.88 186 ALA A C 1
ATOM 1468 O O . ALA A 1 186 ? 19.330 -1.147 7.882 1.00 92.88 186 ALA A O 1
ATOM 1469 N N . LYS A 1 187 ? 19.811 -3.133 6.973 1.00 91.81 187 LYS A N 1
ATOM 1470 C CA . LYS A 1 187 ? 20.899 -2.631 6.129 1.00 91.81 187 LYS A CA 1
ATOM 1471 C C . LYS A 1 187 ? 20.397 -1.821 4.932 1.00 91.81 187 LYS A C 1
ATOM 1473 O O . LYS A 1 187 ? 21.022 -0.826 4.576 1.00 91.81 187 LYS A O 1
ATOM 1478 N N . ALA A 1 188 ? 19.311 -2.265 4.303 1.00 92.00 188 ALA A N 1
ATOM 1479 C CA . ALA A 1 188 ? 18.738 -1.620 3.122 1.00 92.00 188 ALA A CA 1
ATOM 1480 C C . ALA A 1 188 ? 17.246 -1.970 2.989 1.00 92.00 188 ALA A C 1
ATOM 1482 O O . ALA A 1 188 ? 16.904 -2.828 2.173 1.00 92.00 188 ALA A O 1
ATOM 1483 N N . PRO A 1 189 ? 16.358 -1.384 3.803 1.00 91.75 189 PRO A N 1
ATOM 1484 C CA . PRO A 1 189 ? 14.959 -1.778 3.827 1.00 91.75 189 PRO A CA 1
ATOM 1485 C C . PRO A 1 189 ? 14.269 -1.487 2.482 1.00 91.75 189 PRO A C 1
ATOM 1487 O O . PRO A 1 189 ? 14.585 -0.486 1.827 1.00 91.75 189 PRO A O 1
ATOM 1490 N N . PRO A 1 190 ? 13.328 -2.345 2.045 1.00 90.88 190 PRO A N 1
ATOM 1491 C CA . PRO A 1 190 ? 12.510 -2.062 0.869 1.00 90.88 190 PRO A CA 1
ATOM 1492 C C . PRO A 1 190 ? 11.651 -0.811 1.098 1.00 90.88 190 PRO A C 1
ATOM 1494 O O . PRO A 1 190 ? 11.357 -0.448 2.238 1.00 90.88 190 PRO A O 1
ATOM 1497 N N . LYS A 1 191 ? 11.210 -0.166 0.008 1.00 87.69 191 LYS A N 1
ATOM 1498 C CA . LYS A 1 191 ? 10.365 1.040 0.094 1.00 87.69 191 LYS A CA 1
ATOM 1499 C C . LYS A 1 191 ? 9.073 0.747 0.858 1.00 87.69 191 LYS A C 1
ATOM 1501 O O . LYS A 1 191 ? 8.742 1.477 1.791 1.00 87.69 191 LYS A O 1
ATOM 1506 N N . ASN A 1 192 ? 8.416 -0.355 0.497 1.00 88.62 192 ASN A N 1
ATOM 1507 C CA . ASN A 1 192 ? 7.289 -0.916 1.225 1.00 88.62 192 ASN A CA 1
ATOM 1508 C C . ASN A 1 192 ? 7.775 -2.008 2.190 1.00 88.62 192 ASN A C 1
ATOM 1510 O O . ASN A 1 192 ? 8.087 -3.132 1.788 1.00 88.62 192 ASN A O 1
ATOM 1514 N N . ILE A 1 193 ? 7.851 -1.670 3.476 1.00 91.44 193 ILE A N 1
ATOM 1515 C CA . ILE A 1 193 ? 8.282 -2.596 4.530 1.00 91.44 193 ILE A CA 1
ATOM 1516 C C . ILE A 1 193 ? 7.106 -3.330 5.195 1.00 91.44 193 ILE A C 1
ATOM 1518 O O . ILE A 1 193 ? 7.330 -4.251 5.978 1.00 91.44 193 ILE A O 1
ATOM 1522 N N . VAL A 1 194 ? 5.852 -2.963 4.898 1.00 93.88 194 VAL A N 1
ATOM 1523 C CA . VAL A 1 194 ? 4.668 -3.494 5.600 1.00 93.88 194 VAL A CA 1
ATOM 1524 C C . VAL A 1 194 ? 4.629 -5.030 5.613 1.00 93.88 194 VAL A C 1
ATOM 1526 O O . VAL A 1 194 ? 4.492 -5.596 6.702 1.00 93.88 194 VAL A O 1
ATOM 1529 N N . PRO A 1 195 ? 4.830 -5.742 4.481 1.00 93.56 195 PRO A N 1
ATOM 1530 C CA . PRO A 1 195 ? 4.810 -7.205 4.485 1.00 93.56 195 PRO A CA 1
ATOM 1531 C C . PRO A 1 195 ? 5.906 -7.818 5.369 1.00 93.56 195 PRO A C 1
ATOM 1533 O O . PRO A 1 195 ? 5.673 -8.828 6.036 1.00 93.56 195 PRO A O 1
ATOM 1536 N N . SER A 1 196 ? 7.083 -7.181 5.423 1.00 95.06 196 SER A N 1
ATOM 1537 C CA . SER A 1 196 ? 8.180 -7.596 6.305 1.00 95.06 196 SER A CA 1
ATOM 1538 C C . SER A 1 196 ? 7.797 -7.467 7.773 1.00 95.06 196 SER A C 1
ATOM 1540 O O . SER A 1 196 ? 7.994 -8.408 8.535 1.00 95.06 196 SER A O 1
ATOM 1542 N N . LEU A 1 197 ? 7.235 -6.323 8.172 1.00 95.75 197 LEU A N 1
ATOM 1543 C CA . LEU A 1 197 ? 6.841 -6.068 9.559 1.00 95.75 197 LEU A CA 1
ATOM 1544 C C . LEU A 1 197 ? 5.759 -7.051 10.028 1.00 95.75 197 LEU A C 1
ATOM 1546 O O . LEU A 1 197 ? 5.846 -7.566 11.143 1.00 95.75 197 LEU A O 1
ATOM 1550 N N . CYS A 1 198 ? 4.790 -7.383 9.166 1.00 95.00 198 CYS A N 1
ATOM 1551 C CA . CYS A 1 198 ? 3.818 -8.448 9.433 1.00 95.00 198 CYS A CA 1
ATOM 1552 C C . CYS A 1 198 ? 4.507 -9.797 9.688 1.00 95.00 198 CYS A C 1
ATOM 1554 O O . CYS A 1 198 ? 4.207 -10.464 10.679 1.00 95.00 198 CYS A O 1
ATOM 1556 N N . GLY A 1 199 ? 5.451 -10.185 8.824 1.00 96.00 199 GLY A N 1
ATOM 1557 C CA . GLY A 1 199 ? 6.195 -11.438 8.962 1.00 96.00 199 GLY A CA 1
ATOM 1558 C C . GLY A 1 199 ? 7.048 -11.497 10.233 1.00 96.00 199 GLY A C 1
ATOM 1559 O O . GLY A 1 199 ? 7.047 -12.509 10.933 1.00 96.00 199 GLY A O 1
ATOM 1560 N N . LEU A 1 200 ? 7.728 -10.401 10.578 1.00 96.69 200 LEU A N 1
ATOM 1561 C CA . LEU A 1 200 ? 8.513 -10.290 11.812 1.00 96.69 200 LEU A CA 1
ATOM 1562 C C . LEU A 1 200 ? 7.623 -10.364 13.057 1.00 96.69 200 LEU A C 1
ATOM 15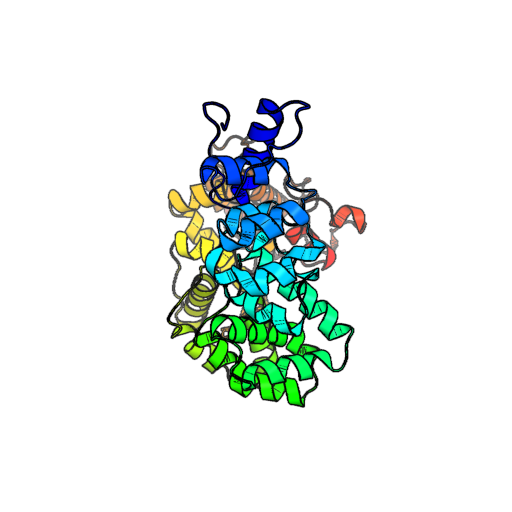64 O O . LEU A 1 200 ? 7.923 -11.122 13.976 1.00 96.69 200 LEU A O 1
ATOM 1568 N N . SER A 1 201 ? 6.492 -9.654 13.060 1.00 95.25 201 SER A N 1
ATOM 1569 C CA . SER A 1 201 ? 5.504 -9.725 14.144 1.00 95.25 201 SER A CA 1
ATOM 1570 C C . SER A 1 201 ? 4.967 -11.145 14.327 1.00 95.25 201 SER A C 1
ATOM 1572 O O . SER A 1 201 ? 4.885 -11.639 15.452 1.00 95.25 201 SER A O 1
ATOM 1574 N N . TRP A 1 202 ? 4.669 -11.843 13.227 1.00 95.31 202 TRP A N 1
ATOM 1575 C CA . TRP A 1 202 ? 4.249 -13.240 13.278 1.00 95.31 202 TRP A CA 1
ATOM 1576 C C . TRP A 1 202 ? 5.335 -14.136 13.885 1.00 95.31 202 TRP A C 1
ATOM 1578 O O . TRP A 1 202 ? 5.040 -14.927 14.779 1.00 95.31 202 TRP A O 1
ATOM 1588 N N . LEU A 1 203 ? 6.599 -13.990 13.470 1.00 96.44 203 LEU A N 1
ATOM 1589 C CA . LEU A 1 203 ? 7.719 -14.749 14.041 1.00 96.44 203 LEU A CA 1
ATOM 1590 C C . LEU A 1 203 ? 7.878 -14.509 15.549 1.00 96.44 203 LEU A C 1
ATOM 1592 O O . LEU A 1 203 ? 8.119 -15.466 16.290 1.00 96.44 203 LEU A O 1
ATOM 1596 N N . THR A 1 204 ? 7.691 -13.268 16.007 1.00 94.88 204 THR A N 1
ATOM 1597 C CA . THR A 1 204 ? 7.696 -12.929 17.436 1.00 94.88 204 THR A CA 1
ATOM 1598 C C . THR A 1 204 ? 6.549 -13.603 18.185 1.00 94.88 204 THR A C 1
ATOM 1600 O O . THR A 1 204 ? 6.779 -14.216 19.224 1.00 94.88 204 THR A O 1
ATOM 1603 N N . GLN A 1 205 ? 5.332 -13.600 17.635 1.00 92.56 205 GLN A N 1
ATOM 1604 C CA . GLN A 1 205 ? 4.186 -14.300 18.237 1.00 92.56 205 GLN A CA 1
ATOM 1605 C C . GLN A 1 205 ? 4.395 -15.818 18.329 1.00 92.56 205 GLN A C 1
ATOM 1607 O O . GLN A 1 205 ? 3.903 -16.456 19.256 1.00 92.56 205 GLN A O 1
ATOM 1612 N N . GLN A 1 206 ? 5.144 -16.404 17.390 1.00 94.31 206 GLN A N 1
ATOM 1613 C CA . GLN A 1 206 ? 5.515 -17.822 17.425 1.00 94.31 206 GLN A CA 1
ATOM 1614 C C . GLN A 1 206 ? 6.703 -18.127 18.358 1.00 94.31 206 GLN A C 1
ATOM 1616 O O . GLN A 1 206 ? 7.141 -19.276 18.418 1.00 94.31 206 GLN A O 1
ATOM 1621 N N . GLY A 1 207 ? 7.262 -17.129 19.053 1.00 93.56 207 GLY A N 1
ATOM 1622 C CA . GLY A 1 207 ? 8.424 -17.296 19.932 1.00 93.56 207 GLY A CA 1
ATOM 1623 C C . GLY A 1 207 ? 9.722 -17.643 19.195 1.00 93.56 207 GLY A C 1
ATOM 1624 O O . GLY A 1 207 ? 10.630 -18.215 19.792 1.00 93.56 207 GLY A O 1
ATOM 1625 N N . LYS A 1 208 ? 9.803 -17.346 17.890 1.00 93.56 208 LYS A N 1
ATOM 1626 C CA . LYS A 1 208 ? 10.987 -17.608 17.049 1.00 93.56 208 LYS A CA 1
ATOM 1627 C C . LYS A 1 208 ? 11.933 -16.412 16.958 1.00 93.56 208 LYS A C 1
ATOM 1629 O O . LYS A 1 208 ? 13.044 -16.567 16.462 1.00 93.56 208 LYS A O 1
ATOM 1634 N N . LEU A 1 209 ? 11.472 -15.234 17.370 1.00 94.06 209 LEU A N 1
ATOM 1635 C CA . LEU A 1 209 ? 12.195 -13.976 17.257 1.00 94.06 209 LEU A CA 1
ATOM 1636 C C . LEU A 1 209 ? 11.858 -13.064 18.443 1.00 94.06 209 LEU A C 1
ATOM 1638 O O . LEU A 1 209 ? 10.682 -12.802 18.696 1.00 94.06 209 LEU A O 1
ATOM 1642 N N . ASP A 1 210 ? 12.873 -12.551 19.129 1.00 88.75 210 ASP A N 1
ATOM 1643 C CA . ASP A 1 210 ? 12.700 -11.570 20.205 1.00 88.75 210 ASP A CA 1
ATOM 1644 C C . ASP A 1 210 ? 12.253 -10.211 19.648 1.00 88.75 210 ASP A C 1
ATOM 1646 O O . ASP A 1 210 ? 12.436 -9.929 18.473 1.00 88.75 210 ASP A O 1
ATOM 1650 N N . SER A 1 211 ? 11.639 -9.345 20.456 1.00 80.00 211 SER A N 1
ATOM 1651 C CA . SER A 1 211 ? 11.089 -8.059 19.984 1.00 80.00 211 SER A CA 1
ATOM 1652 C C . SER A 1 211 ? 12.138 -6.971 19.691 1.00 80.00 211 SER A C 1
ATOM 1654 O O . SER A 1 211 ? 11.787 -5.877 19.255 1.00 80.00 211 SER A O 1
ATOM 1656 N N . ASP A 1 212 ? 13.422 -7.246 19.918 1.00 86.19 212 ASP A N 1
ATOM 1657 C CA . ASP A 1 212 ? 14.547 -6.320 19.720 1.00 86.19 212 ASP A CA 1
ATOM 1658 C C . ASP A 1 212 ? 14.826 -5.993 18.239 1.00 86.19 212 ASP A C 1
ATOM 1660 O O . ASP A 1 212 ? 15.481 -4.994 17.926 1.00 86.19 212 ASP A O 1
ATOM 1664 N N . TRP A 1 213 ? 14.259 -6.762 17.301 1.00 92.19 213 TRP A N 1
ATOM 1665 C CA . TRP A 1 213 ? 14.326 -6.455 15.868 1.00 92.19 213 TRP A CA 1
ATOM 1666 C C . TRP A 1 213 ? 13.782 -5.063 15.526 1.00 92.19 213 TRP A C 1
ATOM 1668 O O . TRP A 1 213 ? 14.216 -4.472 14.534 1.00 92.19 213 TRP A O 1
ATOM 1678 N N . ALA A 1 214 ? 12.855 -4.527 16.329 1.00 91.19 214 ALA A N 1
ATOM 1679 C CA . ALA A 1 214 ? 12.292 -3.205 16.089 1.00 91.19 214 ALA A CA 1
ATOM 1680 C C . ALA A 1 214 ? 13.348 -2.099 16.256 1.00 91.19 214 ALA A C 1
ATOM 1682 O O . ALA A 1 214 ? 13.463 -1.208 15.413 1.00 91.19 214 ALA A O 1
ATOM 1683 N N . GLU A 1 215 ? 14.187 -2.207 17.289 1.00 88.38 215 GLU A N 1
ATOM 1684 C CA . GLU A 1 215 ? 15.305 -1.289 17.527 1.00 88.38 215 GLU A CA 1
ATOM 1685 C C . GLU A 1 215 ? 16.390 -1.439 16.450 1.00 88.38 215 GLU A C 1
ATOM 1687 O O . GLU A 1 215 ? 16.978 -0.454 15.999 1.00 88.38 215 GLU A O 1
ATOM 1692 N N . LEU A 1 216 ? 16.624 -2.664 15.971 1.00 90.69 216 LEU A N 1
ATOM 1693 C CA . LEU A 1 216 ? 17.561 -2.912 14.876 1.00 90.69 216 LEU A CA 1
ATOM 1694 C C . LEU A 1 216 ? 17.151 -2.170 13.594 1.00 90.69 216 LEU A C 1
ATOM 1696 O O . LEU A 1 216 ? 18.003 -1.565 12.943 1.00 90.69 216 LEU A O 1
ATOM 1700 N N . LEU A 1 217 ? 15.861 -2.191 13.242 1.00 90.44 217 LEU A N 1
ATOM 1701 C CA . LEU A 1 217 ? 15.342 -1.450 12.088 1.00 90.44 217 LEU A CA 1
ATOM 1702 C C . LEU A 1 217 ? 15.394 0.068 12.301 1.00 90.44 217 LEU A C 1
ATOM 1704 O O . LEU A 1 217 ? 15.577 0.802 11.333 1.00 90.44 217 LEU A O 1
ATOM 1708 N N . ASN A 1 218 ? 15.267 0.546 13.543 1.00 84.94 218 ASN A N 1
ATOM 1709 C CA . ASN A 1 218 ? 15.349 1.977 13.861 1.00 84.94 218 ASN A CA 1
ATOM 1710 C C . ASN A 1 218 ? 16.730 2.564 13.566 1.00 84.94 218 ASN A C 1
ATOM 1712 O O . ASN A 1 218 ? 16.856 3.721 13.188 1.00 84.94 218 ASN A O 1
ATOM 1716 N N . ASN A 1 219 ? 17.768 1.737 13.663 1.00 84.44 219 ASN A N 1
ATOM 1717 C CA . ASN A 1 219 ? 19.140 2.126 13.356 1.00 84.44 219 ASN A CA 1
ATOM 1718 C C . ASN A 1 219 ? 19.489 2.018 11.857 1.00 84.44 219 ASN A C 1
ATOM 1720 O O . ASN A 1 219 ? 20.667 2.078 11.492 1.00 84.44 219 ASN A O 1
ATOM 1724 N N . SER A 1 220 ? 18.498 1.819 10.982 1.00 83.88 220 SER A N 1
ATOM 1725 C CA . SER A 1 220 ? 18.720 1.740 9.538 1.00 83.88 220 SER A CA 1
ATOM 1726 C C . SER A 1 220 ? 19.202 3.083 8.969 1.00 83.88 220 SER A C 1
ATOM 1728 O O . SER A 1 220 ? 18.709 4.133 9.370 1.00 83.88 220 SER A O 1
ATOM 1730 N N . PRO A 1 221 ? 20.137 3.100 7.998 1.00 78.31 221 PRO A N 1
ATOM 1731 C CA . PRO A 1 221 ? 20.620 4.350 7.407 1.00 78.31 221 PRO A CA 1
ATOM 1732 C C . PRO A 1 221 ? 19.584 5.054 6.516 1.00 78.31 221 PRO A C 1
ATOM 1734 O O . PRO A 1 221 ? 19.804 6.196 6.112 1.00 78.31 221 PRO A O 1
ATOM 1737 N N . THR A 1 222 ? 18.493 4.378 6.148 1.00 77.06 222 THR A N 1
ATOM 1738 C CA . THR A 1 222 ? 17.482 4.892 5.218 1.00 77.06 222 THR A CA 1
ATOM 1739 C C . THR A 1 222 ? 16.081 4.628 5.746 1.00 77.06 222 THR A C 1
ATOM 1741 O O . THR A 1 222 ? 15.718 3.472 5.954 1.00 77.06 222 THR A O 1
ATOM 1744 N N . HIS A 1 223 ? 15.274 5.682 5.870 1.00 76.50 223 HIS A N 1
ATOM 1745 C CA . HIS A 1 223 ? 13.868 5.585 6.253 1.00 76.50 223 HIS A CA 1
ATOM 1746 C C . HIS A 1 223 ? 12.978 5.960 5.063 1.00 76.50 223 HIS A C 1
ATOM 1748 O O . HIS A 1 223 ? 13.145 7.023 4.464 1.00 76.50 223 HIS A O 1
ATOM 1754 N N . SER A 1 224 ? 12.057 5.067 4.694 1.00 84.50 224 SER A N 1
ATOM 1755 C CA . SER A 1 224 ? 10.900 5.418 3.866 1.00 84.50 224 SER A CA 1
ATOM 1756 C C . SER A 1 224 ? 9.807 6.029 4.747 1.00 84.50 224 SER A C 1
ATOM 1758 O O . SER A 1 224 ? 9.824 5.835 5.963 1.00 84.50 224 SER A O 1
ATOM 1760 N N . SER A 1 225 ? 8.830 6.716 4.148 1.00 86.81 225 SER A N 1
ATOM 1761 C CA . SER A 1 225 ? 7.670 7.250 4.883 1.00 86.81 225 SER A CA 1
ATOM 1762 C C . SER A 1 225 ? 6.929 6.165 5.672 1.00 86.81 225 SER A C 1
ATOM 1764 O O . SER A 1 225 ? 6.522 6.387 6.803 1.00 86.81 225 SER A O 1
ATOM 1766 N N . THR A 1 226 ? 6.826 4.947 5.132 1.00 89.75 226 THR A N 1
ATOM 1767 C CA . THR A 1 226 ? 6.240 3.794 5.833 1.00 89.75 226 THR A CA 1
ATOM 1768 C C . THR A 1 226 ? 7.025 3.413 7.093 1.00 89.75 226 THR A C 1
ATOM 1770 O O . THR A 1 226 ? 6.436 3.079 8.117 1.00 89.75 226 THR A O 1
ATOM 1773 N N . ILE A 1 227 ? 8.360 3.445 7.033 1.00 91.19 227 ILE A N 1
ATOM 1774 C CA . ILE A 1 227 ? 9.212 3.133 8.188 1.00 91.19 227 ILE A CA 1
ATOM 1775 C C . ILE A 1 227 ? 9.072 4.226 9.250 1.00 91.19 227 ILE A C 1
ATOM 1777 O O . ILE A 1 227 ? 8.897 3.913 10.425 1.00 91.19 227 ILE A O 1
ATOM 1781 N N . SER A 1 228 ? 9.129 5.490 8.833 1.00 92.25 228 SER A N 1
ATOM 1782 C CA . SER A 1 228 ? 8.964 6.644 9.716 1.00 92.25 228 SER A CA 1
ATOM 1783 C C . SER A 1 228 ? 7.597 6.635 10.411 1.00 92.25 228 SER A C 1
ATOM 1785 O O . SER A 1 228 ? 7.550 6.647 11.640 1.00 92.25 228 SER A O 1
ATOM 1787 N N . GLY A 1 229 ? 6.502 6.459 9.660 1.00 94.25 229 GLY A N 1
ATOM 1788 C CA . GLY A 1 229 ? 5.150 6.280 10.200 1.00 94.25 229 GLY A CA 1
ATOM 1789 C C . GLY A 1 229 ? 5.065 5.176 11.256 1.00 94.25 229 GLY A C 1
ATOM 1790 O O . GLY A 1 229 ? 4.463 5.357 12.316 1.00 94.25 229 GLY A O 1
ATOM 1791 N N . TRP A 1 230 ? 5.696 4.025 10.999 1.00 95.25 230 TRP A N 1
ATOM 1792 C CA . TRP A 1 230 ? 5.699 2.906 11.942 1.00 95.25 230 TRP A CA 1
ATOM 1793 C C . TRP A 1 230 ? 6.490 3.233 13.217 1.00 95.25 230 TRP A C 1
ATOM 1795 O O . TRP A 1 230 ? 6.048 2.886 14.313 1.00 95.25 230 TRP A O 1
ATOM 1805 N N . PHE A 1 231 ? 7.604 3.963 13.116 1.00 93.44 231 PHE A N 1
ATOM 1806 C CA . PHE A 1 231 ? 8.326 4.434 14.299 1.00 93.44 231 PHE A CA 1
ATOM 1807 C C . PHE A 1 231 ? 7.550 5.464 15.105 1.00 93.44 231 PHE A C 1
ATOM 1809 O O . PHE A 1 231 ? 7.606 5.420 16.335 1.00 93.44 231 PHE A O 1
ATOM 1816 N N . TYR A 1 232 ? 6.792 6.348 14.458 1.00 95.25 232 TYR A N 1
ATOM 1817 C CA . TYR A 1 232 ? 5.912 7.257 15.184 1.00 95.25 232 TYR A CA 1
ATOM 1818 C C . TYR A 1 232 ? 4.861 6.484 15.981 1.00 95.25 232 TYR A C 1
ATOM 1820 O O . TYR A 1 232 ? 4.697 6.772 17.166 1.00 95.25 232 TYR A O 1
ATOM 1828 N N . LEU A 1 233 ? 4.249 5.438 15.406 1.00 95.50 233 LEU A N 1
ATOM 1829 C CA . LEU A 1 233 ? 3.362 4.535 16.153 1.00 95.50 233 LEU A CA 1
ATOM 1830 C C . LEU A 1 233 ? 4.061 3.876 17.349 1.00 95.50 233 LEU A C 1
ATOM 1832 O O . LEU A 1 233 ? 3.505 3.855 18.445 1.00 95.50 233 LEU A O 1
ATOM 1836 N N . LEU A 1 234 ? 5.286 3.369 17.179 1.00 94.62 234 LEU A N 1
ATOM 1837 C CA . LEU A 1 234 ? 6.042 2.796 18.297 1.00 94.62 234 LEU A CA 1
ATOM 1838 C C . LEU A 1 234 ? 6.359 3.833 19.384 1.00 94.62 234 LEU A C 1
ATOM 1840 O O . LEU A 1 234 ? 6.296 3.508 20.567 1.00 94.62 234 LEU A O 1
ATOM 1844 N N . GLY A 1 235 ? 6.648 5.081 19.010 1.00 94.12 235 GLY A N 1
ATOM 1845 C CA . GLY A 1 235 ? 6.839 6.183 19.954 1.00 94.12 235 GLY A CA 1
ATOM 1846 C C . GLY A 1 235 ? 5.562 6.541 20.722 1.00 94.12 235 GLY A C 1
ATOM 1847 O O . GLY A 1 235 ? 5.630 6.868 21.908 1.00 94.12 235 GLY A O 1
ATOM 1848 N N . MET A 1 236 ? 4.388 6.431 20.088 1.00 95.50 236 MET A N 1
ATOM 1849 C CA . MET A 1 236 ? 3.103 6.573 20.786 1.00 95.50 236 MET A CA 1
ATOM 1850 C C . MET A 1 236 ? 2.927 5.477 21.845 1.00 95.50 236 MET A C 1
ATOM 1852 O O . MET A 1 236 ? 2.524 5.770 22.967 1.00 95.50 236 MET A O 1
ATOM 1856 N N . ILE A 1 237 ? 3.274 4.228 21.514 1.00 93.75 237 ILE A N 1
ATOM 1857 C CA . ILE A 1 237 ? 3.129 3.069 22.411 1.00 93.75 237 ILE A CA 1
ATOM 1858 C C . ILE A 1 237 ? 4.106 3.133 23.586 1.00 93.75 237 ILE A C 1
ATOM 1860 O O . ILE A 1 237 ? 3.706 2.968 24.736 1.00 93.75 237 ILE A O 1
ATOM 1864 N N . ASN A 1 238 ? 5.389 3.343 23.293 1.00 91.25 238 ASN A N 1
ATOM 1865 C CA . ASN A 1 238 ? 6.456 3.196 24.279 1.00 91.25 238 ASN A CA 1
ATOM 1866 C C . ASN A 1 238 ? 6.607 4.437 25.163 1.00 91.25 238 ASN A C 1
ATOM 1868 O O . ASN A 1 238 ? 6.836 4.310 26.365 1.00 91.25 238 ASN A O 1
ATOM 1872 N N . ASP A 1 239 ? 6.445 5.626 24.576 1.00 91.25 239 ASP A N 1
ATOM 1873 C CA . ASP A 1 239 ? 6.784 6.894 25.229 1.00 91.25 239 ASP A CA 1
ATOM 1874 C C . ASP A 1 239 ? 5.568 7.807 25.446 1.00 91.25 239 ASP A C 1
ATOM 1876 O O . ASP A 1 239 ? 5.702 8.881 26.037 1.00 91.25 239 ASP A O 1
ATOM 1880 N N . GLY A 1 240 ? 4.381 7.430 24.950 1.00 91.12 240 GLY A N 1
ATOM 1881 C CA . GLY A 1 240 ? 3.210 8.311 24.947 1.00 91.12 240 GLY A CA 1
ATOM 1882 C C . GLY A 1 240 ? 3.437 9.587 24.128 1.00 91.12 240 GLY A C 1
ATOM 1883 O O . GLY A 1 240 ? 2.893 10.644 24.457 1.00 91.12 240 GLY A O 1
ATOM 1884 N N . ARG A 1 241 ? 4.302 9.526 23.103 1.00 94.06 241 ARG A N 1
ATOM 1885 C CA . ARG A 1 241 ? 4.609 10.670 22.237 1.00 94.06 241 ARG A CA 1
ATOM 1886 C C . ARG A 1 241 ? 3.355 11.077 21.466 1.00 94.06 241 ARG A C 1
ATOM 1888 O O . ARG A 1 241 ? 2.759 10.254 20.789 1.00 94.06 241 ARG A O 1
ATOM 1895 N N . VAL A 1 242 ? 3.028 12.367 21.476 1.00 93.19 242 VAL A N 1
ATOM 1896 C CA . VAL A 1 242 ? 1.956 12.924 20.637 1.00 93.19 242 VAL A CA 1
ATOM 1897 C C . VAL A 1 242 ? 2.536 13.333 19.276 1.00 93.19 242 VAL A C 1
ATOM 1899 O O . VAL A 1 242 ? 3.441 14.176 19.262 1.00 93.19 242 VAL A O 1
ATOM 1902 N N . PRO A 1 243 ? 2.042 12.792 18.148 1.00 96.06 243 PRO A N 1
ATOM 1903 C CA . PRO A 1 243 ? 2.570 13.122 16.828 1.00 96.06 243 PRO A CA 1
ATOM 1904 C C . PRO A 1 243 ? 2.166 14.529 16.350 1.00 96.06 243 PRO A C 1
ATOM 1906 O O . PRO A 1 243 ? 1.146 15.087 16.775 1.00 96.06 243 PRO A O 1
ATOM 1909 N N . ILE A 1 244 ? 2.969 15.119 15.459 1.00 96.44 244 ILE A N 1
ATOM 1910 C CA . ILE A 1 244 ? 2.600 16.334 14.695 1.00 96.44 244 ILE A CA 1
ATOM 1911 C C . ILE A 1 244 ? 1.787 15.976 13.440 1.00 96.44 244 ILE A C 1
ATOM 1913 O O . ILE A 1 244 ? 1.655 14.804 13.110 1.00 96.44 244 ILE A O 1
ATOM 1917 N N . VAL A 1 245 ? 1.212 16.967 12.748 1.00 95.94 245 VAL A N 1
ATOM 1918 C CA . VAL A 1 245 ? 0.273 16.730 11.632 1.00 95.94 245 VAL A CA 1
ATOM 1919 C C . VAL A 1 245 ? 0.915 15.910 10.511 1.00 95.94 245 VAL A C 1
ATOM 1921 O O . VAL A 1 245 ? 0.311 14.952 10.041 1.00 95.94 245 VAL A O 1
ATOM 1924 N N . GLU A 1 246 ? 2.154 16.220 10.150 1.00 95.12 246 GLU A N 1
ATOM 1925 C CA . GLU A 1 246 ? 2.912 15.529 9.108 1.00 95.12 246 GLU A CA 1
ATOM 1926 C C . GLU A 1 246 ? 3.211 14.071 9.494 1.00 95.12 246 GLU A C 1
ATOM 1928 O O . GLU A 1 246 ? 3.096 13.164 8.673 1.00 95.12 246 GLU A O 1
ATOM 1933 N N . GLU A 1 247 ? 3.506 13.816 10.773 1.00 96.62 247 GLU A N 1
ATOM 1934 C CA . GLU A 1 247 ? 3.703 12.458 11.299 1.00 96.62 247 GLU A CA 1
ATOM 1935 C C . GLU A 1 247 ? 2.392 11.651 11.255 1.00 96.62 247 GLU A C 1
ATOM 1937 O O . GLU A 1 247 ? 2.414 10.448 11.002 1.00 96.62 247 GLU A O 1
ATOM 1942 N N . ILE A 1 248 ? 1.236 12.301 11.451 1.00 97.38 248 ILE A N 1
ATOM 1943 C CA . ILE A 1 248 ? -0.081 11.652 11.345 1.00 97.38 248 ILE A CA 1
ATOM 1944 C C . ILE A 1 248 ? -0.367 11.215 9.904 1.00 97.38 248 ILE A C 1
ATOM 1946 O O . ILE A 1 248 ? -0.963 10.155 9.704 1.00 97.38 248 ILE A O 1
ATOM 1950 N N . GLU A 1 249 ? 0.068 11.973 8.894 1.00 95.31 249 GLU A N 1
ATOM 1951 C CA . GLU A 1 249 ? -0.066 11.560 7.489 1.00 95.31 249 GLU A CA 1
ATOM 1952 C C . GLU A 1 249 ? 0.722 10.273 7.208 1.00 95.31 249 GLU A C 1
ATOM 1954 O O . GLU A 1 249 ? 0.207 9.349 6.580 1.00 95.31 249 GLU A O 1
ATOM 1959 N N . GLU A 1 250 ? 1.938 10.160 7.746 1.00 95.06 250 GLU A N 1
ATOM 1960 C CA . GLU A 1 250 ? 2.748 8.946 7.604 1.00 95.06 250 GLU A CA 1
ATOM 1961 C C . GLU A 1 250 ? 2.173 7.758 8.388 1.00 95.06 250 GLU A C 1
ATOM 1963 O O . GLU A 1 250 ? 2.183 6.630 7.893 1.00 95.06 250 GLU A O 1
ATOM 1968 N N . ILE A 1 251 ? 1.623 7.997 9.585 1.00 97.25 251 ILE A N 1
ATOM 1969 C CA . ILE A 1 251 ? 0.931 6.971 10.380 1.00 97.25 251 ILE A CA 1
ATOM 1970 C C . ILE A 1 251 ? -0.316 6.460 9.648 1.00 97.25 251 ILE A C 1
ATOM 1972 O O . ILE A 1 251 ? -0.540 5.253 9.578 1.00 97.25 251 ILE A O 1
ATOM 1976 N N . THR A 1 252 ? -1.139 7.358 9.104 1.00 96.75 252 THR A N 1
ATOM 1977 C CA . THR A 1 252 ? -2.422 6.998 8.472 1.00 96.75 252 THR A CA 1
ATOM 1978 C C . THR A 1 252 ? -2.262 6.350 7.096 1.00 96.75 252 THR A C 1
ATOM 1980 O O . THR A 1 252 ? -3.200 5.713 6.621 1.00 96.75 252 THR A O 1
ATOM 1983 N N . ALA A 1 253 ? -1.065 6.417 6.501 1.00 94.25 253 ALA A N 1
ATOM 1984 C CA . ALA A 1 253 ? -0.684 5.641 5.321 1.00 94.25 253 ALA A CA 1
ATOM 1985 C C . ALA A 1 253 ? -0.373 4.157 5.626 1.00 94.25 253 ALA A C 1
ATOM 1987 O O . ALA A 1 253 ? -0.226 3.351 4.705 1.00 94.25 253 ALA A O 1
ATOM 1988 N N . LEU A 1 254 ? -0.248 3.776 6.902 1.00 95.88 254 LEU A N 1
ATOM 1989 C CA . LEU A 1 254 ? -0.054 2.387 7.327 1.00 95.88 254 LEU A CA 1
ATOM 1990 C C . LEU A 1 254 ? -1.378 1.607 7.335 1.00 95.88 254 LEU A C 1
ATOM 1992 O O . LEU A 1 254 ? -2.454 2.213 7.326 1.00 95.88 254 LEU A O 1
ATOM 1996 N N . PRO A 1 255 ? -1.333 0.261 7.428 1.00 96.00 255 PRO A N 1
ATOM 1997 C CA . PRO A 1 255 ? -2.539 -0.538 7.599 1.00 96.00 255 PRO A CA 1
ATOM 1998 C C . PRO A 1 255 ? -3.411 -0.018 8.745 1.00 96.00 255 PRO A C 1
ATOM 2000 O O . PRO A 1 255 ? -2.931 0.166 9.865 1.00 96.00 255 PRO A O 1
ATOM 2003 N N . ILE A 1 256 ? -4.708 0.161 8.476 1.00 96.88 256 ILE A N 1
ATOM 2004 C CA . ILE A 1 256 ? -5.679 0.689 9.447 1.00 96.88 256 ILE A CA 1
ATOM 2005 C C . ILE A 1 256 ? -5.678 -0.088 10.767 1.00 96.88 256 ILE A C 1
ATOM 2007 O O . ILE A 1 256 ? -5.826 0.495 11.837 1.00 96.88 256 ILE A O 1
ATOM 2011 N N . GLU A 1 257 ? -5.440 -1.399 10.714 1.00 95.62 257 GLU A N 1
ATOM 2012 C CA . GLU A 1 257 ? -5.359 -2.253 11.899 1.00 95.62 257 GLU A CA 1
ATOM 2013 C C . GLU A 1 257 ? -4.192 -1.901 12.835 1.00 95.62 257 GLU A C 1
ATOM 2015 O O . GLU A 1 257 ? -4.197 -2.344 13.977 1.00 95.62 257 GLU A O 1
ATOM 2020 N N . TRP A 1 258 ? -3.199 -1.121 12.402 1.00 96.94 258 TRP A N 1
ATOM 2021 C CA . TRP A 1 258 ? -2.074 -0.726 13.256 1.00 96.94 258 TRP A CA 1
ATOM 2022 C C . TRP A 1 258 ? -2.332 0.585 13.992 1.00 96.94 258 TRP A C 1
ATOM 2024 O O . TRP A 1 258 ? -1.952 0.715 15.153 1.00 96.94 258 TRP A O 1
ATOM 2034 N N . TRP A 1 259 ? -2.974 1.555 13.339 1.00 97.56 259 TRP A N 1
ATOM 2035 C CA . TRP A 1 259 ? -3.156 2.894 13.904 1.00 97.56 259 TRP A CA 1
ATOM 2036 C C . TRP A 1 259 ? -4.566 3.165 14.431 1.00 97.56 259 TRP A C 1
ATOM 2038 O O . TRP A 1 259 ? -4.753 4.124 15.180 1.00 97.56 259 TRP A O 1
ATOM 2048 N N . ALA A 1 260 ? -5.557 2.327 14.108 1.00 97.69 260 ALA A N 1
ATOM 2049 C CA . ALA A 1 260 ? -6.925 2.522 14.578 1.00 97.69 260 ALA A CA 1
ATOM 2050 C C . ALA A 1 260 ? -7.063 2.687 16.106 1.00 97.69 260 ALA A C 1
ATOM 2052 O O . ALA A 1 260 ? -7.825 3.574 16.491 1.00 97.69 260 ALA A O 1
ATOM 2053 N N . PRO A 1 261 ? -6.329 1.963 16.986 1.00 97.69 261 PRO A N 1
ATOM 2054 C CA . PRO A 1 261 ? -6.373 2.197 18.438 1.00 97.69 261 PRO A CA 1
ATOM 2055 C C . PRO A 1 261 ? -6.073 3.638 18.853 1.00 97.69 261 PRO A C 1
ATOM 2057 O O . PRO A 1 261 ? -6.615 4.127 19.840 1.00 97.69 261 PRO A O 1
ATOM 2060 N N . PHE A 1 262 ? -5.242 4.332 18.078 1.00 97.75 262 PHE A N 1
ATOM 2061 C CA . PHE A 1 262 ? -4.868 5.723 18.318 1.00 97.75 262 PHE A CA 1
ATOM 2062 C C . PHE A 1 262 ? -5.755 6.709 17.563 1.00 97.75 262 PHE A C 1
ATOM 2064 O O . PHE A 1 262 ? -5.630 7.916 17.755 1.00 97.75 262 PHE A O 1
ATOM 2071 N N . SER A 1 263 ? -6.673 6.229 16.718 1.00 97.88 263 SER A N 1
ATOM 2072 C CA . SER A 1 263 ? -7.495 7.090 15.868 1.00 97.88 263 SER A CA 1
ATOM 2073 C C . SER A 1 263 ? -8.236 8.200 16.624 1.00 97.88 263 SER A C 1
ATOM 2075 O O . SER A 1 263 ? -8.265 9.311 16.092 1.00 97.88 263 SER A O 1
ATOM 2077 N N . PRO A 1 264 ? -8.745 8.018 17.865 1.00 96.62 264 PRO A N 1
ATOM 2078 C CA . PRO A 1 264 ? -9.346 9.127 18.605 1.00 96.62 264 PRO A CA 1
ATOM 2079 C C . PRO A 1 264 ? -8.355 10.251 18.914 1.00 96.62 264 PRO A C 1
ATOM 2081 O O . PRO A 1 264 ? -8.690 11.425 18.757 1.00 96.62 264 PRO A O 1
ATOM 2084 N N . GLU A 1 265 ? -7.137 9.905 19.331 1.00 96.19 265 GLU A N 1
ATOM 2085 C CA . GLU A 1 265 ? -6.084 10.870 19.653 1.00 96.19 265 GLU A CA 1
ATOM 2086 C C . GLU A 1 265 ? -5.582 11.576 18.390 1.00 96.19 265 GLU A C 1
ATOM 2088 O O . GLU A 1 265 ? -5.527 12.808 18.351 1.00 96.19 265 GLU A O 1
ATOM 2093 N N . LEU A 1 266 ? -5.312 10.809 17.329 1.00 97.69 266 LEU A N 1
ATOM 2094 C CA . LEU A 1 266 ? -4.883 11.336 16.034 1.00 97.69 266 LEU A CA 1
ATOM 2095 C C . LEU A 1 266 ? -5.935 12.300 15.463 1.00 97.69 266 LEU A C 1
ATOM 2097 O O . LEU A 1 266 ? -5.612 13.420 15.071 1.00 97.69 266 LEU A O 1
ATOM 2101 N N . PHE A 1 267 ? -7.216 11.924 15.490 1.00 97.19 267 PHE A N 1
ATOM 2102 C CA . PHE A 1 267 ? -8.304 12.772 14.999 1.00 97.19 267 PHE A CA 1
ATOM 2103 C C . PHE A 1 267 ? -8.463 14.056 15.827 1.00 97.19 267 PHE A C 1
ATOM 2105 O O . PHE A 1 267 ? -8.687 15.148 15.288 1.00 97.19 267 PHE A O 1
ATOM 2112 N N . ILE A 1 268 ? -8.324 13.961 17.155 1.00 95.31 268 ILE A N 1
ATOM 2113 C CA . ILE A 1 268 ? -8.310 15.131 18.043 1.00 95.31 268 ILE A CA 1
ATOM 2114 C C . ILE A 1 268 ? -7.173 16.073 17.653 1.00 95.31 268 ILE A C 1
ATOM 2116 O O . ILE A 1 268 ? -7.425 17.268 17.481 1.00 95.31 268 ILE A O 1
ATOM 2120 N N . LYS A 1 269 ? -5.966 15.539 17.456 1.00 96.00 269 LYS A N 1
ATOM 2121 C CA . LYS A 1 269 ? -4.788 16.318 17.085 1.00 96.00 269 LYS A CA 1
ATOM 2122 C C . LYS A 1 269 ? -4.971 17.033 15.745 1.00 96.00 269 LYS A C 1
ATOM 2124 O O . LYS A 1 269 ? -4.741 18.238 15.656 1.00 96.00 269 LYS A O 1
ATOM 2129 N N . MET A 1 270 ? -5.490 16.332 14.737 1.00 96.25 270 MET A N 1
ATOM 2130 C CA . MET A 1 270 ? -5.762 16.900 13.410 1.00 96.25 270 MET A CA 1
ATOM 2131 C C . MET A 1 270 ? -6.782 18.045 13.446 1.00 96.25 270 MET A C 1
ATOM 2133 O O . MET A 1 270 ? -6.703 18.995 12.675 1.00 96.25 270 MET A O 1
ATOM 2137 N N . THR A 1 271 ? -7.734 18.015 14.375 1.00 94.94 271 THR A N 1
ATOM 2138 C CA . THR A 1 271 ? -8.797 19.031 14.458 1.00 94.94 271 THR A CA 1
ATOM 2139 C C . THR A 1 271 ? -8.428 20.260 15.309 1.00 94.94 271 THR A C 1
ATOM 2141 O O . THR A 1 271 ? -9.211 21.216 15.381 1.00 94.94 271 THR A O 1
ATOM 2144 N N . GLU A 1 272 ? -7.260 20.282 15.961 1.00 93.00 272 GLU A N 1
ATOM 2145 C CA . GLU A 1 272 ? -6.785 21.418 16.770 1.00 93.00 272 GLU A CA 1
ATOM 2146 C C . GLU A 1 272 ? -6.286 22.598 15.925 1.00 93.00 272 GLU A C 1
ATOM 2148 O O . GLU A 1 272 ? -6.618 23.744 16.234 1.00 93.00 272 GLU A O 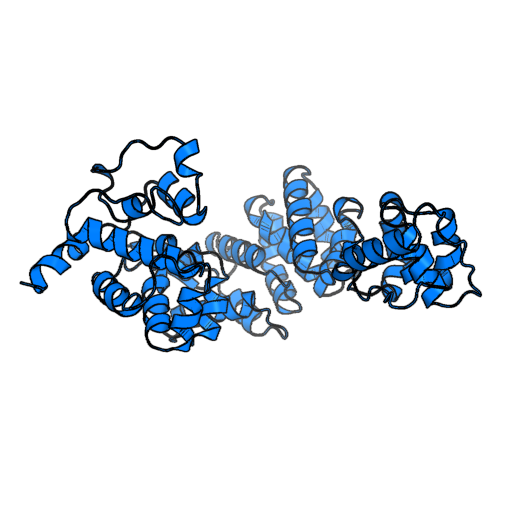1
ATOM 2153 N N . GLY A 1 273 ? -5.525 22.324 14.861 1.00 91.00 273 GLY A N 1
ATOM 2154 C CA . GLY A 1 273 ? -4.873 23.330 14.014 1.00 91.00 273 GLY A CA 1
ATOM 2155 C C . GLY A 1 273 ? -5.557 23.553 12.663 1.00 91.00 273 GLY A C 1
ATOM 2156 O O . GLY A 1 273 ? -6.421 22.784 12.259 1.00 91.00 273 GLY A O 1
ATOM 2157 N N . VAL A 1 274 ? -5.166 24.615 11.951 1.00 93.25 274 VAL A N 1
ATOM 2158 C CA . VAL A 1 274 ? -5.664 24.896 10.587 1.00 93.25 274 VAL A CA 1
ATOM 2159 C C . VAL A 1 274 ? -5.162 23.845 9.601 1.00 93.25 274 VAL A C 1
ATOM 2161 O O . VAL A 1 274 ? -5.957 23.288 8.855 1.00 93.25 274 VAL A O 1
ATOM 2164 N N . GLU A 1 275 ? -3.871 23.527 9.665 1.00 95.06 275 GLU A N 1
ATOM 2165 C CA . GLU A 1 275 ? -3.215 22.555 8.789 1.00 95.06 275 GLU A CA 1
ATOM 2166 C C . GLU A 1 275 ? -3.860 21.167 8.876 1.00 95.06 275 GLU A C 1
ATOM 2168 O O . GLU A 1 275 ? -4.316 20.626 7.874 1.00 95.06 275 GLU A O 1
ATOM 2173 N N . GLY A 1 276 ? -4.005 20.617 10.086 1.00 95.44 276 GLY A N 1
ATOM 2174 C CA . GLY A 1 276 ? -4.652 19.317 10.267 1.00 95.44 276 GLY A CA 1
ATOM 2175 C C . GLY A 1 276 ? -6.106 19.301 9.779 1.00 95.44 276 GLY A C 1
ATOM 2176 O O . GLY A 1 276 ? -6.552 18.310 9.209 1.00 95.44 276 GLY A O 1
ATOM 2177 N N . ARG A 1 277 ? -6.847 20.410 9.918 1.00 94.94 277 ARG A N 1
ATOM 2178 C CA . ARG A 1 277 ? -8.209 20.516 9.369 1.00 94.94 277 ARG A CA 1
ATOM 2179 C C . ARG A 1 277 ? -8.210 20.520 7.848 1.00 94.94 277 ARG A C 1
ATOM 2181 O O . ARG A 1 277 ? -9.042 19.844 7.262 1.00 94.94 277 ARG A O 1
ATOM 2188 N N . GLU A 1 278 ? -7.293 21.242 7.214 1.00 93.94 278 GLU A N 1
ATOM 2189 C CA . GLU A 1 278 ? -7.141 21.236 5.757 1.00 93.94 278 GLU A CA 1
ATOM 2190 C C . GLU A 1 278 ? -6.842 19.823 5.239 1.00 93.94 278 GLU A C 1
ATOM 2192 O O . GLU A 1 278 ? -7.484 19.358 4.293 1.00 93.94 278 GLU A O 1
ATOM 2197 N N . LYS A 1 279 ? -5.952 19.094 5.920 1.00 94.56 279 LYS A N 1
ATOM 2198 C CA . LYS A 1 279 ? -5.648 17.688 5.622 1.00 94.56 279 LYS A CA 1
ATOM 2199 C C . LYS A 1 279 ? -6.844 16.759 5.837 1.00 94.56 279 LYS A C 1
ATOM 2201 O O . LYS A 1 279 ? -7.075 15.882 5.016 1.00 94.56 279 LYS A O 1
ATOM 2206 N N . LEU A 1 280 ? -7.650 16.965 6.883 1.00 95.25 280 LEU A N 1
ATOM 2207 C CA . LEU A 1 280 ? -8.890 16.201 7.092 1.00 95.25 280 LEU A CA 1
ATOM 2208 C C . LEU A 1 280 ? -9.924 16.431 5.988 1.00 95.25 280 LEU A C 1
ATOM 2210 O O . LEU A 1 280 ? -10.651 15.507 5.652 1.00 95.25 280 LEU A O 1
ATOM 2214 N N . MET A 1 281 ? -10.014 17.649 5.452 1.00 93.56 281 MET A N 1
ATOM 2215 C CA . MET A 1 281 ? -10.977 17.977 4.397 1.00 93.56 281 MET A CA 1
ATOM 2216 C C . MET A 1 281 ? -10.520 17.460 3.034 1.00 93.56 281 MET A C 1
ATOM 2218 O O . MET A 1 281 ? -11.335 16.990 2.251 1.00 93.56 281 MET A O 1
ATOM 2222 N N . SER A 1 282 ? -9.223 17.548 2.743 1.00 92.44 282 SER A N 1
ATOM 2223 C CA . SER A 1 282 ? -8.656 17.151 1.448 1.00 92.44 282 SER A CA 1
ATOM 2224 C C . SER A 1 282 ? -8.267 15.671 1.367 1.00 92.44 282 SER A C 1
ATOM 2226 O O . SER A 1 282 ? -8.214 15.122 0.268 1.00 92.44 282 SER A O 1
ATOM 2228 N N . GLY A 1 283 ? -8.005 15.018 2.501 1.00 90.12 283 GLY A N 1
ATOM 2229 C CA . GLY A 1 283 ? -7.508 13.646 2.572 1.00 90.12 283 GLY A CA 1
ATOM 2230 C C . GLY A 1 283 ? -8.607 12.582 2.610 1.00 90.12 283 GLY A C 1
ATOM 2231 O O . GLY A 1 283 ? -9.644 12.756 3.243 1.00 90.12 283 GLY A O 1
ATOM 2232 N N . GLY A 1 284 ? -8.343 11.437 1.976 1.00 90.44 284 GLY A N 1
ATOM 2233 C CA . GLY A 1 284 ? -9.219 10.258 1.965 1.00 90.44 284 GLY A CA 1
ATOM 2234 C C . GLY A 1 284 ? -8.899 9.239 3.062 1.00 90.44 284 GLY A C 1
ATOM 2235 O O . GLY A 1 284 ? -8.834 8.046 2.782 1.00 90.44 284 GLY A O 1
ATOM 2236 N N . VAL A 1 285 ? -8.627 9.691 4.291 1.00 95.50 285 VAL A N 1
ATOM 2237 C CA . VAL A 1 285 ? -8.330 8.783 5.415 1.00 95.50 285 VAL A CA 1
ATOM 2238 C C . VAL A 1 285 ? -9.641 8.164 5.929 1.00 95.50 285 VAL A C 1
ATOM 2240 O O . VAL A 1 285 ? -10.563 8.922 6.235 1.00 95.50 285 VAL A O 1
ATOM 2243 N N . PRO A 1 286 ? -9.741 6.826 6.085 1.00 95.69 286 PRO A N 1
ATOM 2244 C CA . PRO A 1 286 ? -10.973 6.120 6.465 1.00 95.69 286 PRO A CA 1
ATOM 2245 C C . PRO A 1 286 ? -11.267 6.234 7.974 1.00 95.69 286 PRO A C 1
ATOM 2247 O O . PRO A 1 286 ? -11.275 5.249 8.724 1.00 95.69 286 PRO A O 1
ATOM 2250 N N . TRP A 1 287 ? -11.476 7.461 8.448 1.00 97.19 287 TRP A N 1
ATOM 2251 C CA . TRP A 1 287 ? -11.689 7.788 9.855 1.00 97.19 287 TRP A CA 1
ATOM 2252 C C . TRP A 1 287 ? -12.887 7.075 10.474 1.00 97.19 287 TRP A C 1
ATOM 2254 O O . TRP A 1 287 ? -12.810 6.695 11.636 1.00 97.19 287 TRP A O 1
ATOM 2264 N N . ALA A 1 288 ? -13.970 6.845 9.739 1.00 95.12 288 ALA A N 1
ATOM 2265 C CA . ALA A 1 288 ? -15.126 6.100 10.217 1.00 95.12 288 ALA A CA 1
ATOM 2266 C C . ALA A 1 288 ? -14.777 4.647 10.528 1.00 95.12 288 ALA A C 1
ATOM 2268 O O . ALA A 1 288 ? -15.111 4.152 11.602 1.00 95.12 288 ALA A O 1
ATOM 2269 N N . ALA A 1 289 ? -14.047 3.971 9.640 1.00 96.44 289 ALA A N 1
ATOM 2270 C CA . ALA A 1 289 ? -13.607 2.599 9.881 1.00 96.44 289 ALA A CA 1
ATOM 2271 C C . ALA A 1 289 ? -12.594 2.502 11.040 1.00 96.44 289 ALA A C 1
ATOM 2273 O O . ALA A 1 289 ? -12.511 1.468 11.710 1.00 96.44 289 ALA A O 1
ATOM 2274 N N . ALA A 1 290 ? -11.836 3.573 11.288 1.00 97.75 290 ALA A N 1
ATOM 2275 C CA . ALA A 1 290 ? -10.877 3.645 12.383 1.00 97.75 290 ALA A CA 1
ATOM 2276 C C . ALA A 1 290 ? -11.531 3.977 13.734 1.00 97.75 290 ALA A C 1
ATOM 2278 O O . ALA A 1 290 ? -11.294 3.265 14.701 1.00 97.75 290 ALA A O 1
ATOM 2279 N N . LEU A 1 291 ? -12.383 5.006 13.790 1.00 97.81 291 LEU A N 1
ATOM 2280 C CA . LEU A 1 291 ? -13.035 5.501 15.007 1.00 97.81 291 LEU A CA 1
ATOM 2281 C C . LEU A 1 291 ? -14.202 4.618 15.465 1.00 97.81 291 LEU A C 1
ATOM 2283 O O . LEU A 1 291 ? -14.442 4.493 16.668 1.00 97.81 291 LEU A O 1
ATOM 2287 N N . PHE A 1 292 ? -14.957 4.010 14.540 1.00 96.62 292 PHE A N 1
ATOM 2288 C CA . PHE A 1 292 ? -16.164 3.228 14.855 1.00 96.62 292 PHE A CA 1
ATOM 2289 C C . PHE A 1 292 ? -15.828 1.779 15.221 1.00 96.62 292 PHE A C 1
ATOM 2291 O O . PHE A 1 292 ? -16.416 0.814 14.718 1.00 96.62 292 PHE A O 1
ATOM 2298 N N . ARG A 1 293 ? -14.860 1.621 16.124 1.00 96.12 293 ARG A N 1
ATOM 2299 C CA . ARG A 1 293 ? -14.434 0.329 16.659 1.00 96.12 293 ARG A CA 1
ATOM 2300 C C . ARG A 1 293 ? -14.950 0.106 18.081 1.00 96.12 293 ARG A C 1
ATOM 2302 O O . ARG A 1 293 ? -15.018 1.065 18.855 1.00 96.12 293 ARG A O 1
ATOM 2309 N N . PRO A 1 294 ? -15.348 -1.133 18.432 1.00 95.50 294 PRO A N 1
ATOM 2310 C CA . PRO A 1 294 ? -15.741 -1.471 19.786 1.00 95.50 294 PRO A CA 1
ATOM 2311 C C . PRO A 1 294 ? -14.603 -1.188 20.758 1.00 95.50 294 PRO A C 1
ATOM 2313 O O . PRO A 1 294 ? -13.422 -1.349 20.448 1.00 95.50 294 PRO A O 1
ATOM 2316 N N . GLN A 1 295 ? -14.987 -0.769 21.956 1.00 95.88 295 GLN A N 1
ATOM 2317 C CA . GLN A 1 295 ? -14.060 -0.641 23.067 1.00 95.88 295 GLN A CA 1
ATOM 2318 C C . GLN A 1 295 ? -13.477 -2.017 23.417 1.00 95.88 295 GLN A C 1
ATOM 2320 O O . GLN A 1 295 ? -14.220 -2.995 23.509 1.00 95.88 295 GLN A O 1
ATOM 2325 N N . GLY A 1 296 ? -12.161 -2.081 23.610 1.00 96.69 296 GLY A N 1
ATOM 2326 C CA . GLY A 1 296 ? -11.447 -3.327 23.891 1.00 96.69 296 GLY A CA 1
ATOM 2327 C C . GLY A 1 296 ? -11.158 -4.179 22.653 1.00 96.69 296 GLY A C 1
ATOM 2328 O O . GLY A 1 296 ? -10.726 -5.318 22.798 1.00 96.69 296 GLY A O 1
ATOM 2329 N N . GLU A 1 297 ? -11.403 -3.683 21.430 1.00 96.88 297 GLU A N 1
ATOM 2330 C CA . GLU A 1 297 ? -10.941 -4.389 20.229 1.00 96.88 297 GLU A CA 1
ATOM 2331 C C . GLU A 1 297 ? -9.413 -4.488 20.255 1.00 96.88 297 GLU A C 1
ATOM 2333 O O . GLU A 1 297 ? -8.740 -3.465 20.329 1.00 96.88 297 GLU A O 1
ATOM 2338 N N . GLU A 1 298 ? -8.871 -5.703 20.213 1.00 97.00 298 GLU A N 1
ATOM 2339 C CA . GLU A 1 298 ? -7.426 -5.933 20.222 1.00 97.00 298 GLU A CA 1
ATOM 2340 C C . GLU A 1 298 ? -6.813 -5.702 18.840 1.00 97.00 298 GLU A C 1
ATOM 2342 O O . GLU A 1 298 ? -7.312 -6.180 17.817 1.00 97.00 298 GLU A O 1
ATOM 2347 N N . HIS A 1 299 ? -5.676 -5.017 18.832 1.00 95.88 299 HIS A N 1
ATOM 2348 C CA . HIS A 1 299 ? -4.883 -4.715 17.654 1.00 95.88 299 HIS A CA 1
ATOM 2349 C C . HIS A 1 299 ? -3.438 -5.127 17.875 1.00 95.88 299 HIS A C 1
ATOM 2351 O O . HIS A 1 299 ? -2.843 -4.800 18.898 1.00 95.88 299 HIS A O 1
ATOM 2357 N N . ILE A 1 300 ? -2.856 -5.820 16.898 1.00 93.75 300 ILE A N 1
ATOM 2358 C CA . ILE A 1 300 ? -1.457 -6.233 16.961 1.00 93.75 300 ILE A CA 1
ATOM 2359 C C . ILE A 1 300 ? -0.618 -5.271 16.134 1.00 93.75 300 ILE A C 1
ATOM 2361 O O . ILE A 1 300 ? -0.736 -5.221 14.909 1.00 93.75 300 ILE A O 1
ATOM 2365 N N . ILE A 1 301 ? 0.281 -4.565 16.807 1.00 94.62 301 ILE A N 1
ATOM 2366 C CA . ILE A 1 301 ? 1.190 -3.612 16.182 1.00 94.62 301 ILE A CA 1
ATOM 2367 C C . ILE A 1 301 ? 2.568 -4.267 16.088 1.00 94.62 301 ILE A C 1
ATOM 2369 O O . ILE A 1 301 ? 3.113 -4.687 17.116 1.00 94.62 301 ILE A O 1
ATOM 2373 N N . PRO A 1 302 ? 3.165 -4.388 14.887 1.00 94.31 302 PRO A N 1
ATOM 2374 C CA . PRO A 1 302 ? 4.493 -4.973 14.744 1.00 94.31 302 PRO A CA 1
ATOM 2375 C C . PRO A 1 302 ? 5.520 -4.276 15.637 1.00 94.31 302 PRO A C 1
ATOM 2377 O O . PRO A 1 302 ? 5.692 -3.065 15.556 1.00 94.31 302 PRO A O 1
ATOM 2380 N N . GLY A 1 303 ? 6.177 -5.037 16.514 1.00 91.75 303 GLY A N 1
ATOM 2381 C CA . GLY A 1 303 ? 7.152 -4.517 17.481 1.00 91.75 303 GLY A CA 1
ATOM 2382 C C . GLY A 1 303 ? 6.549 -3.824 18.712 1.00 91.75 303 GLY A C 1
ATOM 2383 O O . GLY A 1 303 ? 7.263 -3.646 19.691 1.00 91.75 303 GLY A O 1
ATOM 2384 N N . GLY A 1 304 ? 5.256 -3.476 18.693 1.00 89.81 304 GLY A N 1
ATOM 2385 C CA . GLY A 1 304 ? 4.549 -2.790 19.786 1.00 89.81 304 GLY A CA 1
ATOM 2386 C C . GLY A 1 304 ? 3.624 -3.683 20.623 1.00 89.81 304 GLY A C 1
ATOM 2387 O O . GLY A 1 304 ? 3.201 -3.285 21.703 1.00 89.81 304 GLY A O 1
ATOM 2388 N N . GLY A 1 305 ? 3.322 -4.899 20.158 1.00 90.12 305 GLY A N 1
ATOM 2389 C CA . GLY A 1 305 ? 2.474 -5.850 20.882 1.00 90.12 305 GLY A CA 1
ATOM 2390 C C . GLY A 1 305 ? 0.976 -5.608 20.678 1.00 90.12 305 GLY A C 1
ATOM 2391 O O . GLY A 1 305 ? 0.561 -5.109 19.632 1.00 90.12 305 GLY A O 1
ATOM 2392 N N . VAL A 1 306 ? 0.169 -6.035 21.653 1.00 94.31 306 VAL A N 1
ATOM 2393 C CA . VAL A 1 306 ? -1.296 -5.908 21.616 1.00 94.31 306 VAL A CA 1
ATOM 2394 C C . VAL A 1 306 ? -1.716 -4.586 22.255 1.00 94.31 306 VAL A C 1
ATOM 2396 O O . VAL A 1 306 ? -1.331 -4.301 23.388 1.00 94.31 306 VAL A O 1
ATOM 2399 N N . VAL A 1 307 ? -2.525 -3.805 21.541 1.00 96.25 307 VAL A N 1
ATOM 2400 C CA . VAL A 1 307 ? -3.132 -2.556 22.016 1.00 96.25 307 VAL A CA 1
ATOM 2401 C C . VAL A 1 307 ? -4.642 -2.641 21.844 1.00 96.25 307 VAL A C 1
ATOM 2403 O O . VAL A 1 307 ? -5.132 -3.098 20.815 1.00 96.25 307 VAL A O 1
ATOM 2406 N N . GLU A 1 308 ? -5.387 -2.197 22.849 1.00 97.56 308 GLU A N 1
ATOM 2407 C CA . GLU A 1 308 ? -6.845 -2.168 22.799 1.00 97.56 308 GLU A CA 1
ATOM 2408 C C . GLU A 1 308 ? -7.358 -0.834 22.252 1.00 97.56 308 GLU A C 1
ATOM 2410 O O . GLU A 1 308 ? -6.882 0.241 22.623 1.00 97.56 308 GLU A O 1
ATOM 2415 N N . HIS A 1 309 ? -8.379 -0.892 21.400 1.00 97.88 309 HIS A N 1
ATOM 2416 C CA . HIS A 1 309 ? -9.077 0.295 20.934 1.00 97.88 309 HIS A CA 1
ATOM 2417 C C . HIS A 1 309 ? -9.905 0.913 22.082 1.00 97.88 309 HIS A C 1
ATOM 2419 O O . HIS A 1 309 ? -10.714 0.212 22.700 1.00 97.88 309 HIS A O 1
ATOM 2425 N N . PRO A 1 310 ? -9.796 2.226 22.360 1.00 96.56 310 PRO A N 1
ATOM 2426 C CA . PRO A 1 310 ? -10.482 2.869 23.490 1.00 96.56 310 PRO A CA 1
ATOM 2427 C C . PRO A 1 310 ? -11.999 3.036 23.284 1.00 96.56 310 PRO A C 1
ATOM 2429 O O . PRO A 1 310 ? -12.722 3.365 24.221 1.00 96.56 310 PRO A O 1
ATOM 2432 N N . GLY A 1 311 ? -12.485 2.802 22.066 1.00 95.69 311 GLY A N 1
ATOM 2433 C CA . GLY A 1 311 ? -13.870 3.032 21.656 1.00 95.69 311 GLY A CA 1
ATOM 2434 C C . GLY A 1 311 ? -14.065 4.402 21.005 1.00 95.69 311 GLY A C 1
ATOM 2435 O O . GLY A 1 311 ? -13.171 5.251 21.005 1.00 95.69 311 GLY A O 1
ATOM 2436 N N . CYS A 1 312 ? -15.240 4.610 20.410 1.00 94.44 312 CYS A N 1
ATOM 2437 C CA . CYS A 1 312 ? -15.573 5.873 19.760 1.00 94.44 312 CYS A CA 1
ATOM 2438 C C . CYS A 1 312 ? -15.712 7.002 20.805 1.00 94.44 312 CYS A C 1
ATOM 2440 O O . CYS A 1 312 ? -16.460 6.870 21.771 1.00 94.44 312 CYS A O 1
ATOM 2442 N N . PRO A 1 313 ? -15.053 8.160 20.643 1.00 92.88 313 PRO A N 1
ATOM 2443 C CA . PRO A 1 313 ? -15.127 9.210 21.652 1.00 92.88 313 PRO A CA 1
ATOM 2444 C C . PRO A 1 313 ? -16.531 9.835 21.738 1.00 92.88 313 PRO A C 1
ATOM 2446 O O . PRO A 1 313 ? -17.064 10.355 20.758 1.00 92.88 313 PRO A O 1
ATOM 2449 N N . ALA A 1 314 ? -17.119 9.887 22.939 1.00 88.25 314 ALA A N 1
ATOM 2450 C CA . ALA A 1 314 ? -18.456 10.463 23.144 1.00 88.25 314 ALA A CA 1
ATOM 2451 C C . ALA A 1 314 ? -18.536 11.971 22.826 1.00 88.25 314 ALA A C 1
ATOM 2453 O O . ALA A 1 314 ? -19.597 12.499 22.518 1.00 88.25 314 ALA A O 1
ATOM 2454 N N . ASN A 1 315 ? -17.428 12.711 22.857 1.00 90.19 315 ASN A N 1
ATOM 2455 C CA . ASN A 1 315 ? -17.416 14.128 22.472 1.00 90.19 315 ASN A CA 1
ATOM 2456 C C . ASN A 1 315 ? -17.236 14.358 20.957 1.00 90.19 315 ASN A C 1
ATOM 2458 O O . ASN A 1 315 ? -17.202 15.519 20.535 1.00 90.19 315 ASN A O 1
ATOM 2462 N N . LEU A 1 316 ? -17.151 13.297 20.143 1.00 93.56 316 LEU A N 1
ATOM 2463 C CA . LEU A 1 316 ? -16.893 13.387 18.704 1.00 93.56 316 LEU A CA 1
ATOM 2464 C C . LEU A 1 316 ? -17.933 14.244 17.979 1.00 93.56 316 LEU A C 1
ATOM 2466 O O . LEU A 1 316 ? -17.559 15.107 17.190 1.00 93.56 316 LEU A O 1
ATOM 2470 N N . LEU A 1 317 ? -19.221 14.094 18.314 1.00 93.75 317 LEU A N 1
ATOM 2471 C CA . LEU A 1 317 ? -20.302 14.864 17.687 1.00 93.75 317 LEU A CA 1
ATOM 2472 C C . LEU A 1 317 ? -20.100 16.379 17.852 1.00 93.75 317 LEU A C 1
ATOM 2474 O O . LEU A 1 317 ? -20.228 17.133 16.896 1.00 93.75 317 LEU A O 1
ATOM 2478 N N . VAL A 1 318 ? -19.709 16.829 19.050 1.00 92.31 318 VAL A N 1
ATOM 2479 C CA . VAL A 1 318 ? -19.457 18.256 19.330 1.00 92.31 318 VAL A CA 1
ATOM 2480 C C . VAL A 1 318 ? -18.259 18.778 18.536 1.00 92.31 318 VAL A C 1
ATOM 2482 O O . VAL A 1 318 ? -18.226 19.944 18.143 1.00 92.31 318 VAL A O 1
ATOM 2485 N N . ARG A 1 319 ? -17.247 17.933 18.331 1.00 93.25 319 ARG A N 1
ATOM 2486 C CA . ARG A 1 319 ? -16.053 18.291 17.565 1.00 93.25 319 ARG A CA 1
ATOM 2487 C C . ARG A 1 319 ? -16.369 18.364 16.070 1.00 93.25 319 ARG A C 1
ATOM 2489 O O . ARG A 1 319 ? -15.962 19.333 15.437 1.00 93.25 319 ARG A O 1
ATOM 2496 N N . LEU A 1 320 ? -17.154 17.421 15.550 1.00 95.00 320 LEU A N 1
ATOM 2497 C CA . LEU A 1 320 ? -17.641 17.423 14.169 1.00 95.00 320 LEU A CA 1
ATOM 2498 C C . LEU A 1 320 ? -18.566 18.618 13.891 1.00 95.00 320 LEU A C 1
ATOM 2500 O O . LEU A 1 320 ? -18.370 19.291 12.886 1.00 95.00 320 LEU A O 1
ATOM 2504 N N . ASP A 1 321 ? -19.476 18.964 14.816 1.00 93.81 321 ASP A N 1
ATOM 2505 C CA . ASP A 1 321 ? -20.326 20.168 14.727 1.00 93.81 321 ASP A CA 1
ATOM 2506 C C . ASP A 1 321 ? -19.485 21.438 14.492 1.00 93.81 321 ASP A C 1
ATOM 2508 O O . ASP A 1 321 ? -19.854 22.308 13.707 1.00 93.81 321 ASP A O 1
ATOM 2512 N N . ARG A 1 322 ? -18.349 21.563 15.193 1.00 92.31 322 ARG A N 1
ATOM 2513 C CA . ARG A 1 322 ? -17.436 22.713 15.064 1.00 92.31 322 ARG A CA 1
ATOM 2514 C C . ARG A 1 322 ? -16.612 22.659 13.785 1.00 92.31 322 ARG A C 1
ATOM 2516 O O . ARG A 1 322 ? -16.334 23.707 13.215 1.00 92.31 322 ARG A O 1
ATOM 2523 N N . LEU A 1 323 ? -16.183 21.463 13.392 1.00 92.88 323 LEU A N 1
ATOM 2524 C CA . LEU A 1 323 ? -15.338 21.246 12.225 1.00 92.88 323 LEU A CA 1
ATOM 2525 C C . LEU A 1 323 ? -16.093 21.526 10.921 1.00 92.88 323 LEU A C 1
ATOM 2527 O O . LEU A 1 323 ? -15.545 22.172 10.040 1.00 92.88 323 LEU A O 1
ATOM 2531 N N . LEU A 1 324 ? -17.345 21.074 10.833 1.00 92.56 324 LEU A N 1
ATOM 2532 C CA . LEU A 1 324 ? -18.209 21.230 9.659 1.00 92.56 324 LEU A CA 1
ATOM 2533 C C . LEU A 1 324 ? -18.959 22.571 9.634 1.00 92.56 324 LEU A C 1
ATOM 2535 O O . LEU A 1 324 ? -19.691 22.864 8.690 1.00 92.56 324 LEU A O 1
ATOM 2539 N N . HIS A 1 325 ? -18.802 23.408 10.663 1.00 90.88 325 HIS A N 1
ATOM 2540 C CA . HIS A 1 325 ? -19.497 24.686 10.726 1.00 90.88 325 HIS A CA 1
ATOM 2541 C C . HIS A 1 325 ? -19.064 25.615 9.584 1.00 90.88 325 HIS A C 1
ATOM 2543 O O . HIS A 1 325 ? -17.910 26.034 9.518 1.00 90.88 325 HIS A O 1
ATOM 2549 N N . GLY A 1 326 ? -20.014 25.985 8.722 1.00 83.69 326 GLY A N 1
ATOM 2550 C CA . GLY A 1 326 ? -19.770 26.886 7.593 1.00 83.69 326 GLY A CA 1
ATOM 2551 C C . GLY A 1 326 ? -19.133 26.217 6.372 1.00 83.69 326 GLY A C 1
ATOM 2552 O O . GLY A 1 326 ? -18.775 26.925 5.436 1.00 83.69 326 GLY A O 1
ATOM 2553 N N . ILE A 1 327 ? -19.003 24.887 6.373 1.00 86.75 327 ILE A N 1
ATOM 2554 C CA . ILE A 1 327 ? -18.592 24.115 5.199 1.00 86.75 327 ILE A CA 1
ATOM 2555 C C . ILE A 1 327 ? -19.820 23.834 4.342 1.00 86.75 327 ILE A C 1
ATOM 2557 O O . ILE A 1 327 ? -20.883 23.491 4.864 1.00 86.75 327 ILE A O 1
ATOM 2561 N N . ASP A 1 328 ? -19.672 24.014 3.032 1.00 79.69 328 ASP A N 1
ATOM 2562 C CA . ASP A 1 328 ? -20.727 23.703 2.079 1.00 79.69 328 ASP A CA 1
ATOM 2563 C C . ASP A 1 328 ? -20.945 22.187 2.008 1.00 79.69 328 ASP A C 1
ATOM 2565 O O . ASP A 1 328 ? -19.997 21.415 1.848 1.00 79.69 328 ASP A O 1
ATOM 2569 N N . SER A 1 329 ? -22.205 21.769 2.111 1.00 69.12 329 SER A N 1
ATOM 2570 C CA . SER A 1 329 ? -22.611 20.375 1.944 1.00 69.12 329 SER A CA 1
ATOM 2571 C C . SER A 1 329 ? -22.331 19.832 0.540 1.00 69.12 329 SER A C 1
ATOM 2573 O O . SER A 1 329 ? -22.269 18.619 0.378 1.00 69.12 329 SER A O 1
ATOM 2575 N N . GLU A 1 330 ? -22.162 20.706 -0.457 1.00 74.88 330 GLU A N 1
ATOM 2576 C CA . GLU A 1 330 ? -21.827 20.345 -1.844 1.00 74.88 330 GLU A CA 1
ATOM 2577 C C . GLU A 1 330 ? -20.319 20.454 -2.144 1.00 74.88 330 GLU A C 1
ATOM 2579 O O . GLU A 1 330 ? -19.916 20.579 -3.296 1.00 74.88 330 GLU A O 1
ATOM 2584 N N . SER A 1 331 ? -19.457 20.440 -1.122 1.00 83.19 331 SER A N 1
ATOM 2585 C CA . SER A 1 331 ? -18.009 20.485 -1.337 1.00 83.19 331 SER A CA 1
ATOM 2586 C C . SER A 1 331 ? -17.493 19.234 -2.060 1.00 83.19 331 SER A C 1
ATOM 2588 O O . SER A 1 331 ? -17.698 18.115 -1.597 1.00 83.19 331 SER A O 1
ATOM 2590 N N . ASP A 1 332 ? -16.723 19.440 -3.131 1.00 84.25 332 ASP A N 1
ATOM 2591 C CA . ASP A 1 332 ? -16.056 18.372 -3.896 1.00 84.25 332 ASP A CA 1
ATOM 2592 C C . ASP A 1 332 ? -14.820 17.772 -3.187 1.00 84.25 332 ASP A C 1
ATOM 2594 O O . ASP A 1 332 ? -14.109 16.935 -3.747 1.00 84.25 332 ASP A O 1
ATOM 2598 N N . LEU A 1 333 ? -14.508 18.214 -1.965 1.00 88.25 333 LEU A N 1
ATOM 2599 C CA . LEU A 1 333 ? -13.359 17.715 -1.216 1.00 88.25 333 LEU A CA 1
ATOM 2600 C C . LEU A 1 333 ? -13.653 16.326 -0.631 1.00 88.25 333 LEU A C 1
ATOM 2602 O O . LEU A 1 333 ? -14.602 16.145 0.130 1.00 88.25 333 LEU A O 1
ATOM 2606 N N . VAL A 1 334 ? -12.789 15.354 -0.939 1.00 88.00 334 VAL A N 1
ATOM 2607 C CA . VAL A 1 334 ? -12.976 13.929 -0.597 1.00 88.00 334 VAL A CA 1
ATOM 2608 C C . VAL A 1 334 ? -13.231 13.706 0.898 1.00 88.00 334 VAL A C 1
ATOM 2610 O O . VAL A 1 334 ? -14.120 12.941 1.271 1.00 88.00 334 VAL A O 1
ATOM 2613 N N . GLY A 1 335 ? -12.500 14.404 1.767 1.00 92.62 335 GLY A N 1
ATOM 2614 C CA . GLY A 1 335 ? -12.627 14.258 3.215 1.00 92.62 335 GLY A CA 1
ATOM 2615 C C . GLY A 1 335 ? -13.919 14.843 3.796 1.00 92.62 335 GLY A C 1
ATOM 2616 O O . GLY A 1 335 ? -14.360 14.417 4.862 1.00 92.62 335 GLY A O 1
ATOM 2617 N N . VAL A 1 336 ? -14.594 15.769 3.103 1.00 94.31 336 VAL A N 1
ATOM 2618 C CA . VAL A 1 336 ? -15.878 16.328 3.576 1.00 94.31 336 VAL A CA 1
ATOM 2619 C C . VAL A 1 336 ? -16.968 15.257 3.596 1.00 94.31 336 VAL A C 1
ATOM 2621 O O . VAL A 1 336 ? -17.780 15.236 4.526 1.00 94.31 336 VAL A O 1
ATOM 2624 N N . ALA A 1 337 ? -16.969 14.342 2.623 1.00 93.56 337 ALA A N 1
ATOM 2625 C CA . ALA A 1 337 ? -17.906 13.223 2.580 1.00 93.56 337 ALA A CA 1
ATOM 2626 C C . ALA A 1 337 ? -17.715 12.283 3.785 1.00 93.56 337 ALA A C 1
ATOM 2628 O O . ALA A 1 337 ? -18.681 11.974 4.483 1.00 93.56 337 ALA A O 1
ATOM 2629 N N . GLU A 1 338 ? -16.464 11.926 4.091 1.00 94.75 338 GLU A N 1
ATOM 2630 C CA . GLU A 1 338 ? -16.091 11.119 5.263 1.00 94.75 338 GLU A CA 1
ATOM 2631 C C . GLU A 1 338 ? -16.541 11.781 6.577 1.00 94.75 338 GLU A C 1
ATOM 2633 O O . GLU A 1 338 ? -17.188 11.162 7.425 1.00 94.75 338 GLU A O 1
ATOM 2638 N N . LEU A 1 339 ? -16.242 13.072 6.750 1.00 96.06 339 LEU A N 1
ATOM 2639 C CA . LEU A 1 339 ? -16.584 13.825 7.961 1.00 96.06 339 LEU A CA 1
ATOM 2640 C C . LEU A 1 339 ? -18.097 14.002 8.137 1.00 96.06 339 LEU A C 1
ATOM 2642 O O . LEU A 1 339 ? -18.598 14.000 9.266 1.00 96.06 339 LEU A O 1
ATOM 2646 N N . THR A 1 340 ? -18.822 14.147 7.031 1.00 95.19 340 THR A N 1
ATOM 2647 C CA . THR A 1 340 ? -20.283 14.247 7.011 1.00 95.19 340 THR A CA 1
ATOM 2648 C C . THR A 1 340 ? -20.921 12.913 7.392 1.00 95.19 340 THR A C 1
ATOM 2650 O O . THR A 1 340 ? -21.843 12.887 8.208 1.00 95.19 340 THR A O 1
ATOM 2653 N N . ASP A 1 341 ? -20.397 11.796 6.889 1.00 95.62 341 ASP A N 1
ATOM 2654 C CA . ASP A 1 341 ? -20.847 10.457 7.273 1.00 95.62 341 ASP A CA 1
ATOM 2655 C C . ASP A 1 341 ? -20.573 10.160 8.749 1.00 95.62 341 ASP A C 1
ATOM 2657 O O . ASP A 1 341 ? -21.462 9.670 9.455 1.00 95.62 341 ASP A O 1
ATOM 2661 N N . LEU A 1 342 ? -19.393 10.543 9.253 1.00 96.12 342 LEU A N 1
ATOM 2662 C CA . LEU A 1 342 ? -19.072 10.494 10.680 1.00 96.12 342 LEU A CA 1
ATOM 2663 C C . LEU A 1 342 ? -20.094 11.279 11.516 1.00 96.12 342 LEU A C 1
ATOM 2665 O O . LEU A 1 342 ? -20.600 10.782 12.528 1.00 96.12 342 LEU A O 1
ATOM 2669 N N . HIS A 1 343 ? -20.405 12.510 11.097 1.00 96.12 343 HIS A N 1
ATOM 2670 C CA . HIS A 1 343 ? -21.338 13.395 11.799 1.00 96.12 343 HIS A CA 1
ATOM 2671 C C . HIS A 1 343 ? -22.751 12.820 11.813 1.00 96.12 343 HIS A C 1
ATOM 2673 O O . HIS A 1 343 ? -23.353 12.700 12.883 1.00 96.12 343 HIS A O 1
ATOM 2679 N N . ASN A 1 344 ? -23.249 12.383 10.658 1.00 95.94 344 ASN A N 1
ATOM 2680 C CA . ASN A 1 344 ? -24.581 11.810 10.510 1.00 95.94 344 ASN A CA 1
ATOM 2681 C C . ASN A 1 344 ? -24.743 10.510 11.308 1.00 95.94 344 ASN A C 1
ATOM 2683 O O . ASN A 1 344 ? -25.777 10.312 11.953 1.00 95.94 344 ASN A O 1
ATOM 2687 N N . ALA A 1 345 ? -23.724 9.646 11.324 1.00 96.44 345 ALA A N 1
ATOM 2688 C CA . ALA A 1 345 ? -23.718 8.425 12.127 1.00 96.44 345 ALA A CA 1
ATOM 2689 C C . ALA A 1 345 ? -23.798 8.734 13.632 1.00 96.44 345 ALA A C 1
ATOM 2691 O O . ALA A 1 345 ? -24.646 8.182 14.343 1.00 96.44 345 ALA A O 1
ATOM 2692 N N . MET A 1 346 ? -22.976 9.676 14.107 1.00 95.81 346 MET A N 1
ATOM 2693 C CA . MET A 1 346 ? -22.990 10.141 15.498 1.00 95.81 346 MET A CA 1
ATOM 2694 C C . MET A 1 346 ? -24.321 10.810 15.874 1.00 95.81 346 MET A C 1
ATOM 2696 O O . MET A 1 346 ? -24.846 10.603 16.968 1.00 95.81 346 MET A O 1
ATOM 2700 N N . LEU A 1 347 ? -24.910 11.590 14.967 1.00 95.12 347 LEU A N 1
ATOM 2701 C CA . LEU A 1 347 ? -26.199 12.241 15.185 1.00 95.12 347 LEU A CA 1
ATOM 2702 C C . LEU A 1 347 ? -27.355 11.230 15.232 1.00 95.12 347 LEU A C 1
ATOM 2704 O O . LEU A 1 347 ? -28.299 11.397 16.011 1.00 95.12 347 LEU A O 1
ATOM 2708 N N . ALA A 1 348 ? -27.300 10.186 14.402 1.00 95.50 348 ALA A N 1
ATOM 2709 C CA . ALA A 1 348 ? -28.289 9.116 14.396 1.00 95.50 348 ALA A CA 1
ATOM 2710 C C . ALA A 1 348 ? -28.256 8.332 15.712 1.00 95.50 348 ALA A C 1
ATOM 2712 O O . ALA A 1 348 ? -29.310 8.125 16.318 1.00 95.50 348 ALA A O 1
ATOM 2713 N N . VAL A 1 349 ? -27.063 7.961 16.198 1.00 94.50 349 VAL A N 1
ATOM 2714 C CA . VAL A 1 349 ? -26.937 7.229 17.465 1.00 94.50 349 VAL A CA 1
ATOM 2715 C C . VAL A 1 349 ? -27.362 8.085 18.660 1.00 94.50 349 VAL A C 1
ATOM 2717 O O . VAL A 1 349 ? -28.092 7.596 19.522 1.00 94.50 349 VAL A O 1
ATOM 2720 N N . SER A 1 350 ? -27.008 9.379 18.682 1.00 92.38 350 SER A N 1
ATOM 2721 C CA . SER A 1 350 ? -27.378 10.279 19.783 1.00 92.38 350 SER A CA 1
ATOM 2722 C C . SER A 1 350 ? -28.893 10.501 19.873 1.00 92.38 350 SER A C 1
ATOM 2724 O O . SER A 1 350 ? -29.433 10.707 20.959 1.00 92.38 350 SER A O 1
ATOM 2726 N N . LYS A 1 351 ? -29.592 10.469 18.730 1.00 92.00 351 LYS A N 1
ATOM 2727 C CA . LYS A 1 351 ? -31.055 10.618 18.628 1.00 92.00 351 LYS A CA 1
ATOM 2728 C C . LYS A 1 351 ? -31.820 9.291 18.694 1.00 92.00 351 LYS A C 1
ATOM 2730 O O . LYS A 1 351 ? -33.037 9.309 18.556 1.00 92.00 351 LYS A O 1
ATOM 2735 N N . ASP A 1 352 ? -31.127 8.168 18.879 1.00 91.62 352 ASP A N 1
ATOM 2736 C CA . ASP A 1 352 ? -31.695 6.811 18.841 1.00 91.62 352 ASP A CA 1
ATOM 2737 C C . ASP A 1 352 ? -32.436 6.461 17.525 1.00 91.62 352 ASP A C 1
ATOM 2739 O O . ASP A 1 352 ? -33.330 5.608 17.478 1.00 91.62 352 ASP A O 1
ATOM 2743 N N . ASN A 1 353 ? -32.034 7.105 16.427 1.00 93.50 353 ASN A N 1
ATOM 2744 C CA . ASN A 1 353 ? -32.623 6.940 15.102 1.00 93.50 353 ASN A CA 1
ATOM 2745 C C . ASN A 1 353 ? -31.860 5.913 14.260 1.00 93.50 353 ASN A C 1
ATOM 2747 O O . ASN A 1 353 ? -30.665 5.684 14.452 1.00 93.50 353 ASN A O 1
ATOM 2751 N N . ALA A 1 354 ? -32.553 5.345 13.270 1.00 93.81 354 ALA A N 1
ATOM 2752 C CA . ALA A 1 354 ? -31.888 4.615 12.199 1.00 93.81 354 ALA A CA 1
ATOM 2753 C C . ALA A 1 354 ? -30.984 5.575 11.396 1.00 93.81 354 ALA A C 1
ATOM 2755 O O . ALA A 1 354 ? -31.394 6.713 11.132 1.00 93.81 354 ALA A O 1
ATOM 2756 N N . PRO A 1 355 ? -29.767 5.147 11.024 1.00 96.25 355 PRO A N 1
ATOM 2757 C CA . PRO A 1 355 ? -28.853 5.965 10.244 1.00 96.25 355 PRO A CA 1
ATOM 2758 C C . PRO A 1 355 ? -29.380 6.167 8.821 1.00 96.25 355 PRO A C 1
ATOM 2760 O O . PRO A 1 355 ? -30.078 5.315 8.268 1.00 96.25 355 PRO A O 1
ATOM 2763 N N . GLN A 1 356 ? -29.033 7.307 8.231 1.00 94.44 356 GLN A N 1
ATOM 2764 C CA . GLN A 1 356 ? -29.252 7.564 6.810 1.00 94.44 356 GLN A CA 1
ATOM 2765 C C . GLN A 1 356 ? -28.154 6.903 5.972 1.00 94.44 356 GLN A C 1
ATOM 2767 O O . GLN A 1 356 ? -27.127 6.480 6.509 1.00 94.44 356 GLN A O 1
ATOM 2772 N N . ALA A 1 357 ? -28.386 6.812 4.661 1.00 96.00 357 ALA A N 1
ATOM 2773 C CA . ALA A 1 357 ? -27.365 6.339 3.741 1.00 96.00 357 ALA A CA 1
ATOM 2774 C C . ALA A 1 357 ? -26.177 7.311 3.719 1.00 96.00 357 ALA A C 1
ATOM 2776 O O . ALA A 1 357 ? -26.388 8.519 3.611 1.00 96.00 357 ALA A O 1
ATOM 2777 N N . GLY A 1 358 ? -24.963 6.775 3.847 1.00 95.06 358 GLY A N 1
ATOM 2778 C CA . GLY A 1 358 ? -23.735 7.565 3.778 1.00 95.06 358 GLY A CA 1
ATOM 2779 C C . GLY A 1 358 ? -23.333 7.935 2.351 1.00 95.06 358 GLY A C 1
ATOM 2780 O O . GLY A 1 358 ? -23.773 7.305 1.386 1.00 95.06 358 GLY A O 1
ATOM 2781 N N . LEU A 1 359 ? -22.474 8.943 2.244 1.00 94.38 359 LEU A N 1
ATOM 2782 C CA . LEU A 1 359 ? -21.855 9.438 1.021 1.00 94.38 359 LEU A CA 1
ATOM 2783 C C . LEU A 1 359 ? -20.708 8.534 0.549 1.00 94.38 359 LEU A C 1
ATOM 2785 O O . LEU A 1 359 ? -20.632 8.229 -0.639 1.00 94.38 359 LEU A O 1
ATOM 2789 N N . ILE A 1 360 ? -19.841 8.076 1.459 1.00 94.38 360 ILE A N 1
ATOM 2790 C CA . ILE A 1 360 ? -18.697 7.210 1.122 1.00 94.38 360 ILE A CA 1
ATOM 2791 C C . ILE A 1 360 ? -19.064 5.723 1.126 1.00 94.38 360 ILE A C 1
ATOM 2793 O O . ILE A 1 360 ? -18.458 4.914 0.421 1.00 94.38 360 ILE A O 1
ATOM 2797 N N . HIS A 1 361 ? -20.072 5.347 1.915 1.00 96.56 361 HIS A N 1
ATOM 2798 C CA . HIS A 1 361 ? -20.599 3.989 1.964 1.00 96.56 361 HIS A CA 1
ATOM 2799 C C . HIS A 1 361 ? -22.059 4.001 2.466 1.00 96.56 361 HIS A C 1
ATOM 2801 O O . HIS A 1 361 ? -22.318 4.505 3.564 1.00 96.56 361 HIS A O 1
ATOM 2807 N N . PRO A 1 362 ? -23.026 3.374 1.761 1.00 96.69 362 PRO A N 1
ATOM 2808 C CA . PRO A 1 362 ? -24.451 3.459 2.106 1.00 96.69 362 PRO A CA 1
ATOM 2809 C C . PRO A 1 362 ? -24.782 3.024 3.538 1.00 96.69 362 PRO A C 1
ATOM 2811 O O . PRO A 1 362 ? -25.672 3.576 4.172 1.00 96.69 362 PRO A O 1
ATOM 2814 N N . PHE A 1 363 ? -24.056 2.044 4.073 1.00 97.06 363 PHE A N 1
ATOM 2815 C CA . PHE A 1 363 ? -24.320 1.483 5.402 1.00 97.06 363 PHE A CA 1
ATOM 2816 C C . PHE A 1 363 ? -23.379 1.957 6.517 1.00 97.06 363 PHE A C 1
ATOM 2818 O O . PHE A 1 363 ? -23.427 1.402 7.612 1.00 97.06 363 PHE A O 1
ATOM 2825 N N . ILE A 1 364 ? -22.553 2.983 6.289 1.00 96.94 364 ILE A N 1
ATOM 2826 C CA . ILE A 1 364 ? -21.552 3.442 7.269 1.00 96.94 364 ILE A CA 1
ATOM 2827 C C . ILE A 1 364 ? -22.140 3.755 8.649 1.00 96.94 364 ILE A C 1
ATOM 2829 O O . ILE A 1 364 ? -21.584 3.353 9.669 1.00 96.94 364 ILE A O 1
ATOM 2833 N N . GLY A 1 365 ? -23.308 4.402 8.700 1.00 96.88 365 GLY A N 1
ATOM 2834 C CA . GLY A 1 365 ? -23.929 4.789 9.964 1.00 96.88 365 GLY A CA 1
ATOM 2835 C C . GLY A 1 365 ? -24.367 3.605 10.830 1.00 96.88 365 GLY A C 1
ATOM 2836 O O . GLY A 1 365 ? -24.562 3.775 12.034 1.00 96.88 365 GLY A O 1
ATOM 2837 N N . TRP A 1 366 ? -24.478 2.399 10.261 1.00 97.12 366 TRP A N 1
ATOM 2838 C CA . TRP A 1 366 ? -24.747 1.187 11.033 1.00 97.12 366 TRP A CA 1
ATOM 2839 C C . TRP A 1 366 ? -23.559 0.777 11.903 1.00 97.12 366 TRP A C 1
ATOM 2841 O O . TRP A 1 366 ? -23.785 0.218 12.972 1.00 97.12 366 TRP A O 1
ATOM 2851 N N . LEU A 1 367 ? -22.321 1.149 11.551 1.00 96.94 367 LEU A N 1
ATOM 2852 C CA . LEU A 1 367 ? -21.135 0.857 12.365 1.00 96.94 367 LEU A CA 1
ATOM 2853 C C . LEU A 1 367 ? -21.213 1.427 13.791 1.00 96.94 367 LEU A C 1
ATOM 2855 O O . LEU A 1 367 ? -20.555 0.902 14.682 1.00 96.94 367 LEU A O 1
ATOM 2859 N N . LEU A 1 368 ? -22.048 2.441 14.039 1.00 96.12 368 LEU A N 1
ATOM 2860 C CA . LEU A 1 368 ? -22.303 2.995 15.375 1.00 96.12 368 LEU A CA 1
ATOM 2861 C C . LEU A 1 368 ? -23.643 2.585 15.997 1.00 96.12 368 LEU A C 1
ATOM 2863 O O . LEU A 1 368 ? -23.985 3.055 17.079 1.00 96.12 368 LEU A O 1
ATOM 2867 N N . GLN A 1 369 ? -24.423 1.725 15.348 1.00 96.38 369 GLN A N 1
ATOM 2868 C CA . GLN A 1 369 ? -25.696 1.241 15.887 1.00 96.38 369 GLN A CA 1
ATOM 2869 C C . GLN A 1 369 ? -25.520 -0.099 16.608 1.00 96.38 369 GLN A C 1
ATOM 2871 O O . GLN A 1 369 ? -24.671 -0.888 16.187 1.00 96.38 369 GLN A O 1
ATOM 2876 N N . PRO A 1 370 ? -26.354 -0.412 17.619 1.00 95.25 370 PRO A N 1
ATOM 2877 C CA . PRO A 1 370 ? -26.394 -1.744 18.222 1.00 95.25 370 PRO A CA 1
ATOM 2878 C C . PRO A 1 370 ? -26.582 -2.826 17.154 1.00 95.25 370 PRO A C 1
ATOM 2880 O O . PRO A 1 370 ? -27.461 -2.689 16.297 1.00 95.25 370 PRO A O 1
ATOM 2883 N N . ILE A 1 371 ? -25.786 -3.899 17.212 1.00 94.44 371 ILE A N 1
ATOM 2884 C CA . ILE A 1 371 ? -25.770 -4.975 16.202 1.00 94.44 371 ILE A CA 1
ATOM 2885 C C . ILE A 1 371 ? -27.151 -5.628 16.057 1.00 94.44 371 ILE A C 1
ATOM 2887 O O . ILE A 1 371 ? -27.516 -6.083 14.973 1.00 94.44 371 ILE A O 1
ATOM 2891 N N . GLU A 1 372 ? -27.944 -5.635 17.127 1.00 94.44 372 GLU A N 1
ATOM 2892 C CA . GLU A 1 372 ? -29.298 -6.190 17.169 1.00 94.44 372 GLU A CA 1
ATOM 2893 C C . GLU A 1 372 ? -30.291 -5.402 16.302 1.00 94.44 372 GLU A C 1
ATOM 2895 O O . GLU A 1 372 ? -31.344 -5.926 15.946 1.00 94.44 372 GLU A O 1
ATOM 2900 N N . ARG A 1 373 ? -29.977 -4.143 15.963 1.00 94.62 373 ARG A N 1
ATOM 2901 C CA . ARG A 1 373 ? -30.810 -3.285 15.104 1.00 94.62 373 ARG A CA 1
ATOM 2902 C C . ARG A 1 373 ? -30.392 -3.316 13.640 1.00 94.62 373 ARG A C 1
ATOM 2904 O O . ARG A 1 373 ? -31.091 -2.722 12.822 1.00 94.62 373 ARG A O 1
ATOM 2911 N N . TRP A 1 374 ? -29.258 -3.937 13.317 1.00 96.06 374 TRP A N 1
ATOM 2912 C CA . TRP A 1 374 ? -28.751 -3.951 11.949 1.00 96.06 374 TRP A CA 1
ATOM 2913 C C . TRP A 1 374 ? -29.703 -4.741 11.045 1.00 96.06 374 TRP A C 1
ATOM 2915 O O . TRP A 1 374 ? -30.133 -5.831 11.434 1.00 96.06 374 TRP A O 1
ATOM 2925 N N . PRO A 1 375 ? -30.016 -4.235 9.842 1.00 94.06 375 PRO A N 1
ATOM 2926 C CA . PRO A 1 375 ? -30.742 -5.016 8.856 1.00 94.06 375 PRO A CA 1
ATOM 2927 C C . PRO A 1 375 ? -29.862 -6.166 8.340 1.00 94.06 375 PRO A C 1
ATOM 2929 O O . PRO A 1 375 ? -28.648 -6.211 8.557 1.00 94.06 375 PRO A O 1
ATOM 2932 N N . GLU A 1 376 ? -30.481 -7.116 7.647 1.00 92.81 376 GLU A N 1
ATOM 2933 C CA . GLU A 1 376 ? -29.737 -8.128 6.903 1.00 92.81 376 GLU A CA 1
ATOM 2934 C C . GLU A 1 376 ? -29.211 -7.509 5.605 1.00 92.81 376 GLU A C 1
ATOM 2936 O O . GLU A 1 376 ? -29.993 -7.141 4.732 1.00 92.81 376 GLU A O 1
ATOM 2941 N N . PHE A 1 377 ? -27.888 -7.379 5.498 1.00 92.44 377 PHE A N 1
ATOM 2942 C CA . PHE A 1 377 ? -27.220 -6.919 4.283 1.00 92.44 377 PHE A CA 1
ATOM 2943 C C . PHE A 1 377 ? -26.843 -8.109 3.401 1.00 92.44 377 PHE A C 1
ATOM 2945 O O . PHE A 1 377 ? -26.328 -9.121 3.885 1.00 92.44 377 PHE A O 1
ATOM 2952 N N . THR A 1 378 ? -27.027 -7.975 2.095 1.00 93.81 378 THR A N 1
ATOM 2953 C CA . THR A 1 378 ? -26.463 -8.913 1.120 1.00 93.81 378 THR A CA 1
ATOM 2954 C C . THR A 1 378 ? -24.966 -8.662 0.919 1.00 93.81 378 THR A C 1
ATOM 2956 O O . THR A 1 378 ? -24.460 -7.562 1.142 1.00 93.81 378 THR A O 1
ATOM 2959 N N . ALA A 1 379 ? -24.231 -9.674 0.445 1.00 91.44 379 ALA A N 1
ATOM 2960 C CA . ALA A 1 379 ? -22.802 -9.525 0.157 1.00 91.44 379 ALA A CA 1
ATOM 2961 C C . ALA A 1 379 ? -22.527 -8.418 -0.879 1.00 91.44 379 ALA A C 1
ATOM 2963 O O . ALA A 1 379 ? -21.597 -7.639 -0.703 1.00 91.44 379 ALA A O 1
ATOM 2964 N N . SER A 1 380 ? -23.369 -8.308 -1.914 1.00 93.25 380 SER A N 1
ATOM 2965 C CA . SER A 1 380 ? -23.257 -7.261 -2.935 1.00 93.25 380 SER A CA 1
ATOM 2966 C C . SER A 1 380 ? -23.480 -5.860 -2.378 1.00 93.25 380 SER A C 1
ATOM 2968 O O . SER A 1 380 ? -22.830 -4.929 -2.829 1.00 93.25 380 SER A O 1
ATOM 2970 N N . GLU A 1 381 ? -24.383 -5.711 -1.408 1.00 93.12 381 GLU A N 1
ATOM 2971 C CA . GLU A 1 381 ? -24.667 -4.438 -0.740 1.00 93.12 381 GLU A CA 1
ATOM 2972 C C . GLU A 1 381 ? -23.512 -3.995 0.162 1.00 93.12 381 GLU A C 1
ATOM 2974 O O . GLU A 1 381 ? -23.183 -2.812 0.195 1.00 93.12 381 GLU A O 1
ATOM 2979 N N . ILE A 1 382 ? -22.872 -4.937 0.863 1.00 93.31 382 ILE A N 1
ATOM 2980 C CA . ILE A 1 382 ? -21.723 -4.653 1.733 1.00 93.31 382 ILE A CA 1
ATOM 2981 C C . ILE A 1 382 ? -20.529 -4.140 0.928 1.00 93.31 382 ILE A C 1
ATOM 2983 O O . ILE A 1 382 ? -19.791 -3.302 1.422 1.00 93.31 382 ILE A O 1
ATOM 2987 N N . THR A 1 383 ? -20.318 -4.625 -0.294 1.00 92.44 383 THR A N 1
ATOM 2988 C CA . THR A 1 383 ? -19.146 -4.263 -1.109 1.00 92.44 383 THR A CA 1
ATOM 2989 C C . THR A 1 383 ? -19.277 -2.925 -1.847 1.00 92.44 383 THR A C 1
ATOM 2991 O O . THR A 1 383 ? -18.410 -2.593 -2.651 1.00 92.44 383 THR A O 1
ATOM 2994 N N . VAL A 1 384 ? -20.361 -2.167 -1.636 1.00 92.75 384 VAL A N 1
ATOM 2995 C CA . VAL A 1 384 ? -20.576 -0.871 -2.301 1.00 92.75 384 VAL A CA 1
ATOM 2996 C C . VAL A 1 384 ? -19.922 0.260 -1.514 1.00 92.75 384 VAL A C 1
ATOM 2998 O O . VAL A 1 384 ? -20.356 0.571 -0.411 1.00 92.75 384 VAL A O 1
ATOM 3001 N N . GLY A 1 385 ? -18.976 0.967 -2.133 1.00 92.62 385 GLY A N 1
ATOM 3002 C CA . GLY A 1 385 ? -18.350 2.162 -1.558 1.00 92.62 385 GLY A CA 1
ATOM 3003 C C . GLY A 1 385 ? -16.998 1.861 -0.915 1.00 92.62 385 GLY A C 1
ATOM 3004 O O . GLY A 1 385 ? -16.234 1.051 -1.437 1.00 92.62 385 GLY A O 1
ATOM 3005 N N . ALA A 1 386 ? -16.689 2.543 0.189 1.00 94.19 386 ALA A N 1
ATOM 3006 C CA . ALA A 1 386 ? -15.398 2.443 0.871 1.00 94.19 386 ALA A CA 1
ATOM 3007 C C . ALA A 1 386 ? -15.116 1.032 1.425 1.00 94.19 386 ALA A C 1
ATOM 3009 O O . ALA A 1 386 ? -15.845 0.528 2.286 1.00 94.19 386 ALA A O 1
ATOM 3010 N N . ALA A 1 387 ? -14.014 0.422 0.978 1.00 95.44 387 ALA A N 1
ATOM 3011 C CA . ALA A 1 387 ? -13.660 -0.962 1.291 1.00 95.44 387 ALA A CA 1
ATOM 3012 C C . ALA A 1 387 ? -13.432 -1.200 2.793 1.00 95.44 387 ALA A C 1
ATOM 3014 O O . ALA A 1 387 ? -13.815 -2.242 3.328 1.00 95.44 387 ALA A O 1
ATOM 3015 N N . GLU A 1 388 ? -12.858 -0.231 3.503 1.00 95.69 388 GLU A N 1
ATOM 3016 C CA . GLU A 1 388 ? -12.587 -0.318 4.937 1.00 95.69 388 GLU A CA 1
ATOM 3017 C C . GLU A 1 388 ? -13.887 -0.402 5.743 1.00 95.69 388 GLU A C 1
ATOM 3019 O O . GLU A 1 388 ? -13.974 -1.163 6.708 1.00 95.69 388 GLU A O 1
ATOM 3024 N N . VAL A 1 389 ? -14.933 0.313 5.317 1.00 96.31 389 VAL A N 1
ATOM 3025 C CA . VAL A 1 389 ? -16.274 0.212 5.911 1.00 96.31 389 VAL A CA 1
ATOM 3026 C C . VAL A 1 389 ? -16.896 -1.148 5.585 1.00 96.31 389 VAL A C 1
ATOM 3028 O O . VAL A 1 389 ? -17.435 -1.804 6.482 1.00 96.31 389 VAL A O 1
ATOM 3031 N N . SER A 1 390 ? -16.763 -1.619 4.342 1.00 96.50 390 SER A N 1
ATOM 3032 C CA . SER A 1 390 ? -17.257 -2.932 3.909 1.00 96.50 390 SER A CA 1
ATOM 3033 C C . SER A 1 390 ? -16.685 -4.077 4.752 1.00 96.50 390 SER A C 1
ATOM 3035 O O . SER A 1 390 ? -17.432 -4.949 5.200 1.00 96.50 390 SER A O 1
ATOM 3037 N N . VAL A 1 391 ? -15.377 -4.058 5.036 1.00 95.25 391 VAL A N 1
ATOM 3038 C CA . VAL A 1 391 ? -14.708 -5.064 5.883 1.00 95.25 391 VAL A CA 1
ATOM 3039 C C . VAL A 1 391 ? -15.326 -5.106 7.284 1.00 95.25 391 VAL A C 1
ATOM 3041 O O . VAL A 1 391 ? -15.599 -6.184 7.820 1.00 95.25 391 VAL A O 1
ATOM 3044 N N . ARG A 1 392 ? -15.606 -3.939 7.875 1.00 95.12 392 ARG A N 1
ATOM 3045 C CA . ARG A 1 392 ? -16.215 -3.831 9.212 1.00 95.12 392 ARG A CA 1
ATOM 3046 C C . ARG A 1 392 ? -17.652 -4.346 9.240 1.00 95.12 392 ARG A C 1
ATOM 3048 O O . ARG A 1 392 ? -18.028 -5.067 10.168 1.00 95.12 392 ARG A O 1
ATOM 3055 N N . LEU A 1 393 ? -18.434 -4.013 8.214 1.00 96.31 393 LEU A N 1
ATOM 3056 C CA . LEU A 1 393 ? -19.808 -4.486 8.058 1.00 96.31 393 LEU A CA 1
ATOM 3057 C C . LEU A 1 393 ? -19.861 -6.005 7.881 1.00 96.31 393 LEU A C 1
ATOM 3059 O O . LEU A 1 393 ? -20.642 -6.667 8.566 1.00 96.31 393 LEU A O 1
ATOM 3063 N N . ALA A 1 394 ? -18.989 -6.565 7.036 1.00 95.50 394 ALA A N 1
ATOM 3064 C CA . ALA A 1 394 ? -18.862 -8.008 6.844 1.00 95.50 394 ALA A CA 1
ATOM 3065 C C . ALA A 1 394 ? -18.514 -8.734 8.155 1.00 95.50 394 ALA A C 1
ATOM 3067 O O . ALA A 1 394 ? -19.062 -9.796 8.445 1.00 95.50 394 ALA A O 1
ATOM 3068 N N . ALA A 1 395 ? -17.656 -8.131 8.983 1.00 94.44 395 ALA A N 1
ATOM 3069 C CA . ALA A 1 395 ? -17.291 -8.659 10.295 1.00 94.44 395 ALA A CA 1
ATOM 3070 C C . ALA A 1 395 ? -18.373 -8.460 11.377 1.00 94.44 395 ALA A C 1
ATOM 3072 O O . ALA A 1 395 ? -18.196 -8.939 12.498 1.00 94.44 395 ALA A O 1
ATOM 3073 N N . ARG A 1 396 ? -19.471 -7.746 11.076 1.00 94.81 396 ARG A N 1
ATOM 3074 C CA . ARG A 1 396 ? -20.516 -7.335 12.033 1.00 94.81 396 ARG A CA 1
ATOM 3075 C C . ARG A 1 396 ? -19.950 -6.695 13.307 1.00 94.81 396 ARG A C 1
ATOM 3077 O O . ARG A 1 396 ? -20.445 -6.944 14.404 1.00 94.81 396 ARG A O 1
ATOM 3084 N N . LYS A 1 397 ? -18.910 -5.868 13.171 1.00 93.94 397 LYS A N 1
ATOM 3085 C CA . LYS A 1 397 ? -18.291 -5.170 14.305 1.00 93.94 397 LYS A CA 1
ATOM 3086 C C . LYS A 1 397 ? -18.836 -3.749 14.420 1.00 93.94 397 LYS A C 1
ATOM 3088 O O . LYS A 1 397 ? -18.649 -2.939 13.517 1.00 93.94 397 LYS A O 1
ATOM 3093 N N . SER A 1 398 ? -19.478 -3.453 15.549 1.00 95.06 398 SER A N 1
ATOM 3094 C CA . SER A 1 398 ? -20.004 -2.125 15.869 1.00 95.06 398 SER A CA 1
ATOM 3095 C C . SER A 1 398 ? -19.144 -1.421 16.916 1.00 95.06 398 SER A C 1
ATOM 3097 O O . SER A 1 398 ? -18.724 -2.044 17.888 1.00 95.06 398 SER A O 1
ATOM 3099 N N . GLY A 1 399 ? -18.933 -0.117 16.741 1.00 95.69 399 GLY A N 1
ATOM 3100 C CA . GLY A 1 399 ? -18.363 0.782 17.744 1.00 95.69 399 GLY A CA 1
ATOM 3101 C C . GLY A 1 399 ? -19.377 1.337 18.748 1.00 95.69 399 GLY A C 1
ATOM 3102 O O . GLY A 1 399 ? -19.046 2.257 19.490 1.00 95.69 399 GLY A O 1
ATOM 3103 N N . PHE A 1 400 ? -20.615 0.831 18.769 1.00 95.75 400 PHE A N 1
ATOM 3104 C CA . PHE A 1 400 ? -21.649 1.298 19.689 1.00 95.75 400 PHE A CA 1
ATOM 3105 C C . PHE A 1 400 ? -21.292 1.035 21.162 1.00 95.75 400 PHE A C 1
ATOM 3107 O O . PHE A 1 400 ? -20.989 -0.090 21.552 1.00 95.75 400 PHE A O 1
ATOM 3114 N N . HIS A 1 401 ? -21.454 2.057 22.003 1.00 93.12 401 HIS A N 1
ATOM 3115 C CA . HIS A 1 401 ? -21.539 1.936 23.460 1.00 93.12 401 HIS A CA 1
ATOM 3116 C C . HIS A 1 401 ? -22.504 2.994 24.021 1.00 93.12 401 HIS A C 1
ATOM 3118 O O . HIS A 1 401 ? -22.804 3.996 23.368 1.00 93.12 401 HIS A O 1
ATOM 3124 N N . GLN A 1 402 ? -23.023 2.766 25.234 1.00 89.62 402 GLN A N 1
ATOM 3125 C CA . GLN A 1 402 ? -24.134 3.554 25.796 1.00 89.62 402 GLN A CA 1
ATOM 3126 C C . GLN A 1 402 ? -23.829 5.053 25.919 1.00 89.62 402 GLN A C 1
ATOM 3128 O O . GLN A 1 402 ? -24.702 5.875 25.651 1.00 89.62 402 GLN A O 1
ATOM 3133 N N . GLU A 1 403 ? -22.583 5.420 26.228 1.00 88.88 403 GLU A N 1
ATOM 3134 C CA . GLU A 1 403 ? -22.189 6.824 26.416 1.00 88.88 403 GLU A CA 1
ATOM 3135 C C . GLU A 1 403 ? -22.390 7.692 25.161 1.00 88.88 403 GLU A C 1
ATOM 3137 O O . GLU A 1 403 ? -22.535 8.911 25.269 1.00 88.88 403 GLU A O 1
ATOM 3142 N N . LEU A 1 404 ? -22.463 7.086 23.968 1.00 89.00 404 LEU A N 1
ATOM 3143 C CA . LEU A 1 404 ? -22.764 7.800 22.722 1.00 89.00 404 LEU A CA 1
ATOM 3144 C C . LEU A 1 404 ? -24.194 8.371 22.697 1.00 89.00 404 LEU A C 1
ATOM 3146 O O . LEU A 1 404 ? -24.467 9.330 21.976 1.00 89.00 404 LEU A O 1
ATOM 3150 N N . ARG A 1 405 ? -25.117 7.814 23.492 1.00 84.50 405 ARG A N 1
ATOM 3151 C CA . ARG A 1 405 ? -26.499 8.311 23.630 1.00 84.50 405 ARG A CA 1
ATOM 3152 C C . ARG A 1 405 ? -26.619 9.433 24.660 1.00 84.50 405 ARG A C 1
ATOM 3154 O O . ARG A 1 405 ? -27.476 10.307 24.529 1.00 84.50 405 ARG A O 1
ATOM 3161 N N . ASP A 1 406 ? -25.733 9.450 25.649 1.00 71.06 406 ASP A N 1
ATOM 3162 C CA . ASP A 1 406 ? -25.811 10.360 26.797 1.00 71.06 406 ASP A CA 1
ATOM 3163 C C . ASP A 1 406 ? -25.403 11.808 26.462 1.00 71.06 406 ASP A C 1
ATOM 3165 O O . ASP A 1 406 ? -25.663 12.736 27.233 1.00 71.06 406 ASP A O 1
ATOM 3169 N N . ILE A 1 407 ? -24.832 12.040 25.275 1.00 62.59 407 ILE A N 1
ATOM 3170 C CA . ILE A 1 407 ? -24.485 13.371 24.743 1.00 62.59 407 ILE A CA 1
ATOM 3171 C C . ILE A 1 407 ? -25.725 14.282 24.686 1.00 62.59 407 ILE A C 1
ATOM 3173 O O . ILE A 1 407 ? -25.642 15.482 24.959 1.00 62.59 407 ILE A O 1
ATOM 3177 N N . SER A 1 408 ? -26.886 13.697 24.385 1.00 49.47 408 SER A N 1
ATOM 3178 C CA . SER A 1 408 ? -28.187 14.368 24.304 1.00 49.47 408 SER A CA 1
ATOM 3179 C C . SER A 1 408 ? -28.670 14.885 25.661 1.00 49.47 408 SER A C 1
ATOM 3181 O O . SER A 1 408 ? -29.304 15.935 25.727 1.00 49.47 408 SER A O 1
ATOM 3183 N N . GLN A 1 409 ? -28.345 14.182 26.753 1.00 44.69 409 GLN A N 1
ATOM 3184 C CA . GLN A 1 409 ? -28.821 14.513 28.101 1.00 44.69 409 GLN A CA 1
ATOM 3185 C C . GLN A 1 409 ? -28.036 15.656 28.757 1.00 44.69 409 GLN A C 1
ATOM 3187 O O . GLN A 1 409 ? -28.536 16.271 29.689 1.00 44.69 409 GLN A O 1
ATOM 3192 N N . ARG A 1 410 ? -26.828 15.974 28.269 1.00 46.00 410 ARG A N 1
ATOM 3193 C CA . ARG A 1 410 ? -25.999 17.081 28.790 1.00 46.00 410 ARG A CA 1
ATOM 3194 C C . ARG A 1 410 ? -26.260 18.435 28.114 1.00 46.00 410 ARG A C 1
ATOM 3196 O O . ARG A 1 410 ? -25.666 19.430 28.520 1.00 46.00 410 ARG A O 1
ATOM 3203 N N . ARG A 1 411 ? -27.081 18.471 27.055 1.00 45.72 411 ARG A N 1
ATOM 3204 C CA . ARG A 1 411 ? -27.474 19.694 26.323 1.00 45.72 411 ARG A CA 1
ATOM 3205 C C . ARG A 1 411 ? -28.878 20.213 26.712 1.00 45.72 411 ARG A C 1
ATOM 3207 O O . ARG A 1 411 ? -29.306 21.213 26.139 1.00 45.72 411 ARG A O 1
ATOM 3214 N N . LEU A 1 412 ? -29.565 19.559 27.657 1.00 36.44 412 LEU A N 1
ATOM 3215 C CA . LEU A 1 412 ? -30.786 20.023 28.342 1.00 36.44 412 LEU A CA 1
ATOM 3216 C C . LEU A 1 412 ? -30.426 20.496 29.752 1.00 36.44 412 LEU A C 1
ATOM 3218 O O . LEU A 1 412 ? -31.094 21.442 30.227 1.00 36.44 412 LEU A O 1
#

Secondary structure (DSSP, 8-state):
-PPTT----SSHHHHHHHHHHHHHHHTTPPPP---TTS-HHHHHHHHHTTTTT--HHHHHHHTTT-HHHHHHHS-GGGHHHHHHHHHHHH-GGGGGGS-GGGS-TTTHHHHHTTS-HHHHHHHHHHHHHHHHH-TTHHHHHHHHHHTT-S-HHHHHHHHHHHHHTGGGS-HHHHHHHHHHHHHHHHHS--S--HHHHHHHHHHHHTTSS-TTHHHHHHT-S---HHHHHHHHHHHHHHH-PPPPHHHHHHHHTS-HHHHGGGHHHHHHHHHHSHHHHHHHHH----HHHHHS--TT-EEEETTTEEEE-----TTHHHHHHHHSTT--TT---HHHHHHHHHHHHHHHHHTTPPPPPPSS-TTGGGGGS-GGG-----HHHHTSS-HHHHHHHHTT-----THHHHGGGG--

Sequence (412 aa):
MPPPGWQPPESYSDLQESVQVAVEAAGESSPPDATPDSSAEMRLFAAVLRYPAGDRDWAERIESTDSLAAWIACPKEHRWPMWRRQGQNIGKDWIELLSHESVPIENLPEVAGHAPVEWQDNALSFVADRIRDEYDLSLRLRTLVDSQSLDDKAASWLASTLLSQVAWLPAELSTDLANWAPKRLAKAPPKNIVPSLCGLSWLTQQGKLDSDWAELLNNSPTHSSTISGWFYLLGMINDGRVPIVEEIEEITALPIEWWAPFSPELFIKMTEGVEGREKLMSGGVPWAAALFRPQGEEHIIPGGGVVEHPGCPANLLVRLDRLLHGIDSESDLVGVAELTDLHNAMLAVSKDNAPQAGLIHPFIGWLLQPIERWPEFTASEITVGAAEVSVRLAARKSGFHQELRDISQRRL